Protein AF-A0A6P4ZTV8-F1 (afdb_monomer)

Nearest PDB structures (foldseek):
  4q56-assembly1_A  TM=8.782E-01  e=2.885E-07  Cornu aspersum
  2ccv-assembly1_A  TM=8.785E-01  e=3.636E-07  Helix pomatia
  2cgy-assembly1_A  TM=8.712E-01  e=5.144E-07  Helix pomatia
  5x4a-assembly1_D  TM=8.349E-01  e=7.712E-07  Sclerophytum lochmodes
  2ce6-assembly1_A  TM=8.079E-01  e=3.636E-07  Helix pomatia

Radius of gyration: 123.8 Å; Cα contacts (8 Å, |Δi|>4): 230; chains: 1; bounding box: 219×80×330 Å

Secondary structure (DSSP, 8-state):
-----PPPP------------------------------------------------------------------------------------SS-----HHHHHHHHHHHHHHHHHHHHHHHHHHHHHHHHHHHHHHHHHHHHHHHHHHHHHHHHHHHHHHHHHHHHHHHHHHHHHHHHHHHHHHHHHHHHHHHHHHHHHHHHHHHHHHHHHHHHHHHHHHHHHHHHHHHHHHHHHHHHHHHHHHHHHHHHHHHHHHHHHHHHHHHHHHHHHHHHHHHHHHHHHHHHHHHHHHHHHHHHHHHHHHHHHHHHHHHHHHHHHHHHHHHHTSPP---EEEEEEEPPTTTBTSSSS-EEEEEEEEPSS--SSPPEEEEEEEEEEE-TTS---EEEEEEEE-SSEEEEEEEE-TT--EEEEEEEEEEE-

Structure (mmCIF, N/CA/C/O backbone):
data_AF-A0A6P4ZTV8-F1
#
_entry.id   AF-A0A6P4ZTV8-F1
#
loop_
_atom_site.group_PDB
_atom_site.id
_atom_site.type_symbol
_atom_site.label_atom_id
_atom_site.label_alt_id
_atom_site.label_comp_id
_atom_site.label_asym_id
_atom_site.label_entity_id
_atom_site.label_seq_id
_atom_site.pdbx_PDB_ins_code
_atom_site.Cartn_x
_atom_site.Cartn_y
_atom_site.Cartn_z
_atom_site.occupancy
_atom_site.B_iso_or_equiv
_atom_site.auth_seq_id
_atom_site.auth_comp_id
_atom_site.auth_asym_id
_atom_site.auth_atom_id
_atom_site.pdbx_PDB_model_num
ATOM 1 N N . MET A 1 1 ? 16.627 32.501 -29.658 1.00 46.34 1 MET A N 1
ATOM 2 C CA . MET A 1 1 ? 15.791 33.718 -29.694 1.00 46.34 1 MET A CA 1
ATOM 3 C C . MET A 1 1 ? 14.976 33.728 -28.418 1.00 46.34 1 MET A C 1
ATOM 5 O O . MET A 1 1 ? 14.478 32.678 -28.041 1.00 46.34 1 MET A O 1
ATOM 9 N N . TYR A 1 2 ? 14.998 34.851 -27.707 1.00 44.09 2 TYR A N 1
ATOM 10 C CA . TYR A 1 2 ? 14.435 35.019 -26.369 1.00 44.09 2 TYR A CA 1
ATOM 11 C C . TYR A 1 2 ? 12.909 35.094 -26.410 1.00 44.09 2 TYR A C 1
ATOM 13 O O . TYR A 1 2 ? 12.376 35.806 -27.254 1.00 44.09 2 TYR A O 1
ATOM 21 N N . GLU A 1 3 ? 12.240 34.471 -25.442 1.00 57.25 3 GLU A N 1
ATOM 22 C CA . GLU A 1 3 ? 10.891 34.874 -25.047 1.00 57.25 3 GLU A CA 1
ATOM 23 C C . GLU A 1 3 ? 10.767 34.750 -23.521 1.00 57.25 3 GLU A C 1
ATOM 25 O O . GLU A 1 3 ? 10.870 33.669 -22.941 1.00 57.25 3 GLU A O 1
ATOM 30 N N . GLN A 1 4 ? 10.685 35.913 -22.874 1.00 60.56 4 GLN A N 1
ATOM 31 C CA . GLN A 1 4 ? 10.382 36.099 -21.458 1.00 60.56 4 GLN A CA 1
ATOM 32 C C . GLN A 1 4 ? 8.861 36.177 -21.297 1.00 60.56 4 GLN A C 1
ATOM 34 O O . GLN A 1 4 ? 8.207 36.858 -22.083 1.00 60.56 4 GLN A O 1
ATOM 39 N N . ALA A 1 5 ? 8.317 35.566 -20.244 1.00 54.56 5 ALA A N 1
ATOM 40 C CA . ALA A 1 5 ? 6.964 35.842 -19.768 1.00 54.56 5 ALA A CA 1
ATOM 41 C C . ALA A 1 5 ? 6.961 36.011 -18.237 1.00 54.56 5 ALA A C 1
ATOM 43 O O . ALA A 1 5 ? 7.594 35.248 -17.507 1.00 54.56 5 ALA A O 1
ATOM 44 N N . GLU A 1 6 ? 6.282 37.072 -17.803 1.00 59.31 6 GLU A N 1
ATOM 45 C CA . GLU A 1 6 ? 6.171 37.642 -16.454 1.00 59.31 6 GLU A CA 1
ATOM 46 C C . GLU A 1 6 ? 5.315 36.817 -15.461 1.00 59.31 6 GLU A C 1
ATOM 48 O O . GLU A 1 6 ? 4.547 35.947 -15.877 1.00 59.31 6 GLU A O 1
ATOM 53 N N . PRO A 1 7 ? 5.381 37.110 -14.140 1.00 58.50 7 PRO A N 1
ATOM 54 C CA . PRO A 1 7 ? 4.588 36.431 -13.117 1.00 58.50 7 PRO A CA 1
ATOM 55 C C . PRO A 1 7 ? 3.235 37.118 -12.856 1.00 58.50 7 PRO A C 1
ATOM 57 O O . PRO A 1 7 ? 3.159 38.313 -12.564 1.00 58.50 7 PRO A O 1
ATOM 60 N N . VAL A 1 8 ? 2.156 36.333 -12.861 1.00 57.31 8 VAL A N 1
ATOM 61 C CA . VAL A 1 8 ? 0.804 36.787 -12.503 1.00 57.31 8 VAL A CA 1
ATOM 62 C C . VAL A 1 8 ? 0.614 36.746 -10.984 1.00 57.31 8 VAL A C 1
ATOM 64 O O . VAL A 1 8 ? 0.701 35.694 -10.353 1.00 57.31 8 VAL A O 1
ATOM 67 N N . ARG A 1 9 ? 0.317 37.912 -10.396 1.00 58.03 9 ARG A N 1
ATOM 68 C CA . ARG A 1 9 ? -0.285 38.053 -9.062 1.00 58.03 9 ARG A CA 1
ATOM 69 C C . ARG A 1 9 ? -1.786 37.778 -9.142 1.00 58.03 9 ARG A C 1
ATOM 71 O O . ARG A 1 9 ? -2.452 38.293 -10.034 1.00 58.03 9 ARG A O 1
ATOM 78 N N . SER A 1 10 ? -2.332 37.117 -8.127 1.00 47.44 10 SER A N 1
ATOM 79 C CA . SER A 1 10 ? -3.772 37.119 -7.856 1.00 47.44 10 SER A CA 1
ATOM 80 C C . SER A 1 10 ? -4.046 37.328 -6.369 1.00 47.44 10 SER A C 1
ATOM 82 O O . SER A 1 10 ? -3.698 36.515 -5.517 1.00 47.44 10 SER A O 1
ATOM 84 N N . SER A 1 11 ? -4.672 38.467 -6.099 1.00 47.25 11 SER A N 1
ATOM 85 C CA . SER A 1 11 ? -5.375 38.872 -4.887 1.00 47.25 11 SER A CA 1
ATOM 86 C C . SER A 1 11 ? -6.780 38.267 -4.849 1.00 47.25 11 SER A C 1
ATOM 88 O O . SER A 1 11 ? -7.480 38.330 -5.859 1.00 47.25 11 SER A O 1
ATOM 90 N N . LEU A 1 12 ? -7.230 37.784 -3.688 1.00 46.88 12 LEU A N 1
ATOM 91 C CA . LEU A 1 12 ? -8.641 37.480 -3.435 1.00 46.88 12 LEU A CA 1
ATOM 92 C C . LEU A 1 12 ? -9.076 38.034 -2.072 1.00 46.88 12 LEU A C 1
ATOM 94 O O . LEU A 1 12 ? -8.529 37.691 -1.026 1.00 46.88 12 LEU A O 1
ATOM 98 N N . SER A 1 13 ? -10.054 38.936 -2.150 1.00 49.12 13 SER A N 1
ATOM 99 C CA . SER A 1 13 ? -10.835 39.536 -1.068 1.00 49.12 13 SER A CA 1
ATOM 100 C C . SER A 1 13 ? -11.814 38.531 -0.432 1.00 49.12 13 SER A C 1
ATOM 102 O O . SER A 1 13 ? -12.246 37.596 -1.100 1.00 49.12 13 SER A O 1
ATOM 104 N N . GLY A 1 14 ? -12.172 38.769 0.845 1.00 37.84 14 GLY A N 1
ATOM 105 C CA . GLY A 1 14 ? -13.147 38.018 1.676 1.00 37.84 14 GLY A CA 1
ATOM 106 C C . GLY A 1 14 ? -14.615 38.093 1.202 1.00 37.84 14 GLY A C 1
ATOM 107 O O . GLY A 1 14 ? -14.822 38.472 0.050 1.00 37.84 14 GLY A O 1
ATOM 108 N N . PRO A 1 15 ? -15.657 37.772 2.020 1.00 53.97 15 PRO A N 1
ATOM 109 C CA . PRO A 1 15 ? -15.890 38.162 3.438 1.00 53.97 15 PRO A CA 1
ATOM 110 C C . PRO A 1 15 ? -16.456 36.987 4.304 1.00 53.97 15 PRO A C 1
ATOM 112 O O . PRO A 1 15 ? -16.616 35.891 3.798 1.00 53.97 15 PRO A O 1
ATOM 115 N N . GLY A 1 16 ? -16.824 37.032 5.592 1.00 35.56 16 GLY A N 1
ATOM 116 C CA . GLY A 1 16 ? -16.934 38.027 6.657 1.00 35.56 16 GLY A CA 1
ATOM 117 C C . GLY A 1 16 ? -17.814 37.462 7.805 1.00 35.56 16 GLY A C 1
ATOM 118 O O . GLY A 1 16 ? -18.636 36.584 7.573 1.00 35.56 16 GLY A O 1
ATOM 119 N N . ARG A 1 17 ? -17.683 38.076 8.995 1.00 39.53 17 ARG A N 1
ATOM 120 C CA . ARG A 1 17 ? -18.564 38.078 10.198 1.00 39.53 17 ARG A CA 1
ATOM 121 C C . ARG A 1 17 ? -18.486 36.935 11.229 1.00 39.53 17 ARG A C 1
ATOM 123 O O . ARG A 1 17 ? -18.749 35.780 10.937 1.00 39.53 17 ARG A O 1
ATOM 130 N N . GLY A 1 18 ? -18.306 37.357 12.489 1.00 36.44 18 GLY A N 1
ATOM 131 C CA . GLY A 1 18 ? -18.658 36.611 13.703 1.00 36.44 18 GLY A CA 1
ATOM 132 C C . GLY A 1 18 ? -17.971 37.146 14.967 1.00 36.44 18 GLY A C 1
ATOM 133 O O . GLY A 1 18 ? -16.914 36.660 15.335 1.00 36.44 18 GLY A O 1
ATOM 134 N N . GLN A 1 19 ? -18.546 38.172 15.604 1.00 40.72 19 GLN A N 1
ATOM 135 C CA . GLN A 1 19 ? -18.142 38.722 16.911 1.00 40.72 19 GLN A CA 1
ATOM 136 C C . GLN A 1 19 ? -18.515 37.790 18.078 1.00 40.72 19 GLN A C 1
ATOM 138 O O . GLN A 1 19 ? -19.648 37.332 18.098 1.00 40.72 19 GLN A O 1
ATOM 143 N N . THR A 1 20 ? -17.645 37.692 19.094 1.00 37.16 20 THR A N 1
ATOM 144 C CA . THR A 1 20 ? -17.926 37.772 20.557 1.00 37.16 20 THR A CA 1
ATOM 145 C C . THR A 1 20 ? -16.564 37.824 21.270 1.00 37.16 20 THR A C 1
ATOM 147 O O . THR A 1 20 ? -15.771 36.905 21.136 1.00 37.16 20 THR A O 1
ATOM 150 N N . SER A 1 21 ? -16.088 38.974 21.752 1.00 38.97 21 SER A N 1
ATOM 151 C CA . SER A 1 21 ? -16.310 39.571 23.081 1.00 38.97 21 SER A CA 1
ATOM 152 C C . SER A 1 21 ? -15.918 38.698 24.288 1.00 38.97 21 SER A C 1
ATOM 154 O O . SER A 1 21 ? -16.646 37.788 24.663 1.00 38.97 21 SER A O 1
ATOM 156 N N . ARG A 1 22 ? -14.849 39.173 24.950 1.00 33.00 22 ARG A N 1
ATOM 157 C CA . ARG A 1 22 ? -14.622 39.296 26.405 1.00 33.00 22 ARG A CA 1
ATOM 158 C C . ARG A 1 22 ? -13.816 38.235 27.182 1.00 33.00 22 ARG A C 1
ATOM 160 O O . ARG A 1 22 ? -14.253 37.116 27.395 1.00 33.00 22 ARG A O 1
ATOM 167 N N . GLN A 1 23 ? -12.761 38.792 27.794 1.00 37.75 23 GLN A N 1
ATOM 168 C CA . GLN A 1 23 ? -12.274 38.610 29.172 1.00 37.75 23 GLN A CA 1
ATOM 169 C C . GLN A 1 23 ? -11.316 37.451 29.485 1.00 37.75 23 GLN A C 1
ATOM 171 O O . GLN A 1 23 ? -11.712 36.381 29.929 1.00 37.75 23 GLN A O 1
ATOM 176 N N . GLU A 1 24 ? -10.021 37.770 29.405 1.00 45.00 24 GLU A N 1
ATOM 177 C CA . GLU A 1 24 ? -8.987 37.220 30.288 1.00 45.00 24 GLU A CA 1
ATOM 178 C C . GLU A 1 24 ? -9.086 37.846 31.689 1.00 45.00 24 GLU A C 1
ATOM 180 O O . GLU A 1 24 ? -9.455 39.020 31.831 1.00 45.00 24 GLU A O 1
ATOM 185 N N . PRO A 1 25 ? -8.676 37.093 32.718 1.00 52.06 25 PRO A N 1
ATOM 186 C CA . PRO A 1 25 ? -7.683 37.663 33.613 1.00 52.06 25 PRO A CA 1
ATOM 187 C C . PRO A 1 25 ? -6.526 36.708 33.933 1.00 52.06 25 PRO A C 1
ATOM 189 O O . PRO A 1 25 ? -6.683 35.526 34.232 1.00 52.06 25 PRO A O 1
ATOM 192 N N . THR A 1 26 ? -5.351 37.321 33.927 1.00 39.84 26 THR A N 1
ATOM 193 C CA . THR A 1 26 ? -4.105 36.966 34.600 1.00 39.84 26 THR A CA 1
ATOM 194 C C . THR A 1 26 ? -4.321 36.560 36.071 1.00 39.84 26 THR A C 1
ATOM 196 O O . T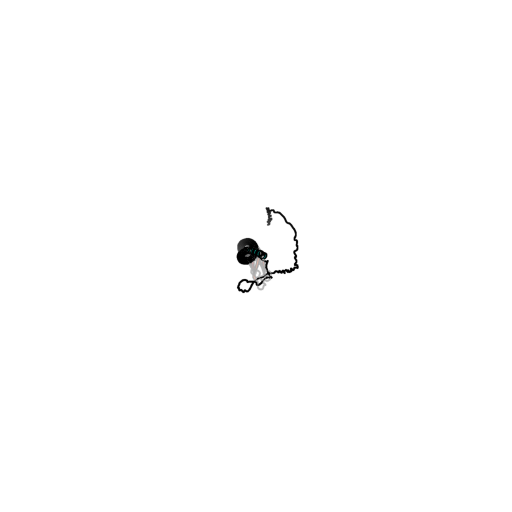HR A 1 26 ? -5.164 37.153 36.741 1.00 39.84 26 THR A O 1
ATOM 199 N N . VAL A 1 27 ? -3.461 35.663 36.587 1.00 35.53 27 VAL A N 1
ATOM 200 C CA . VAL A 1 27 ? -2.708 35.774 37.867 1.00 35.53 27 VAL A CA 1
ATOM 201 C C . VAL A 1 27 ? -2.621 34.466 38.705 1.00 35.53 27 VAL A C 1
ATOM 203 O O . VAL A 1 27 ? -3.615 33.837 39.040 1.00 35.53 27 VAL A O 1
ATOM 206 N N . HIS A 1 28 ? -1.373 34.179 39.118 1.00 36.22 28 HIS A N 1
ATOM 207 C CA . HIS A 1 28 ? -0.851 33.382 40.249 1.00 36.22 28 HIS A CA 1
ATOM 208 C C . HIS A 1 28 ? -0.980 31.844 40.284 1.00 36.22 28 HIS A C 1
ATOM 210 O O . HIS A 1 28 ? -1.932 31.274 40.809 1.00 36.22 28 HIS A O 1
ATOM 216 N N . LEU A 1 29 ? 0.135 31.179 39.938 1.00 41.47 29 LEU A N 1
ATOM 217 C CA . LEU A 1 29 ? 0.573 29.961 40.626 1.00 41.47 29 LEU A CA 1
ATOM 218 C C . LEU A 1 29 ? 1.030 30.332 42.047 1.00 41.47 29 LEU A C 1
ATOM 220 O O . LEU A 1 29 ? 2.058 30.989 42.220 1.00 41.47 29 LEU A O 1
ATOM 224 N N . SER A 1 30 ? 0.279 29.873 43.045 1.00 36.28 30 SER A N 1
ATOM 225 C CA . SER A 1 30 ? 0.678 29.861 44.452 1.00 36.28 30 SER A CA 1
ATOM 226 C C . SER A 1 30 ? 0.884 28.416 44.893 1.00 36.28 30 SER A C 1
ATOM 228 O O . SER A 1 30 ? -0.061 27.645 45.034 1.00 36.28 30 SER A O 1
ATOM 230 N N . THR A 1 31 ? 2.141 28.050 45.120 1.00 45.19 31 THR A N 1
ATOM 231 C CA . THR A 1 31 ? 2.541 26.872 45.891 1.00 45.19 31 THR A CA 1
ATOM 232 C C . THR A 1 31 ? 2.206 27.108 47.361 1.00 45.19 31 THR A C 1
ATOM 234 O O . THR A 1 31 ? 2.743 28.043 47.954 1.00 45.19 31 THR A O 1
ATOM 237 N N . SER A 1 32 ? 1.351 26.283 47.969 1.00 39.53 32 SER A N 1
ATOM 238 C CA . SER A 1 32 ? 1.089 26.374 49.409 1.00 39.53 32 SER A CA 1
ATOM 239 C C . SER A 1 32 ? 0.624 25.044 50.013 1.00 39.53 32 SER A C 1
ATOM 241 O O . SER A 1 32 ? -0.481 24.583 49.763 1.00 39.53 32 SER A O 1
ATOM 243 N N . THR A 1 33 ? 1.529 24.465 50.809 1.00 37.25 33 THR A N 1
ATOM 244 C CA . THR A 1 33 ? 1.344 23.693 52.059 1.00 37.25 33 THR A CA 1
ATOM 245 C C . THR A 1 33 ? 0.268 22.609 52.203 1.00 37.25 33 THR A C 1
ATOM 247 O O . THR A 1 33 ? -0.925 22.859 52.116 1.00 37.25 33 THR A O 1
ATOM 250 N N . GLY A 1 34 ? 0.712 21.447 52.704 1.00 35.97 34 GLY A N 1
ATOM 251 C CA . GLY A 1 34 ? -0.149 20.467 53.372 1.00 35.97 34 GLY A CA 1
ATOM 252 C C . GLY A 1 34 ? 0.622 19.348 54.079 1.00 35.97 34 GLY A C 1
ATOM 253 O O . GLY A 1 34 ? 0.609 18.209 53.636 1.00 35.97 34 GLY A O 1
ATOM 254 N N . ARG A 1 35 ? 1.328 19.677 55.169 1.00 45.56 35 ARG A N 1
ATOM 255 C CA . ARG A 1 35 ? 1.989 18.739 56.098 1.00 45.56 35 ARG A CA 1
ATOM 256 C C . ARG A 1 35 ? 1.039 18.456 57.274 1.00 45.56 35 ARG A C 1
ATOM 258 O O . ARG A 1 35 ? 0.713 19.395 57.990 1.00 45.56 35 ARG A O 1
ATOM 265 N N . VAL A 1 36 ? 0.696 17.193 57.547 1.00 42.41 36 VAL A N 1
ATOM 266 C CA . VAL A 1 36 ? 0.058 16.728 58.806 1.00 42.41 36 VAL A CA 1
ATOM 267 C C . VAL A 1 36 ? 0.684 15.364 59.143 1.00 42.41 36 VAL A C 1
ATOM 269 O O . VAL A 1 36 ? 0.534 14.423 58.378 1.00 42.41 36 VAL A O 1
ATOM 272 N N . ARG A 1 37 ? 1.699 15.270 60.016 1.00 49.00 37 ARG A N 1
ATOM 273 C CA . ARG A 1 37 ? 1.691 15.184 61.498 1.00 49.00 37 ARG A CA 1
ATOM 274 C C . ARG A 1 37 ? 0.848 14.032 62.066 1.00 49.00 37 ARG A C 1
ATOM 276 O O . ARG A 1 37 ? -0.340 14.182 62.302 1.00 49.00 37 ARG A O 1
ATOM 283 N N . TYR A 1 38 ? 1.543 12.939 62.385 1.00 41.75 38 TYR A N 1
ATOM 284 C CA . TYR A 1 38 ? 1.160 11.963 63.404 1.00 41.75 38 TYR A CA 1
ATOM 285 C C . TYR A 1 38 ? 1.499 12.494 64.806 1.00 41.75 38 TYR A C 1
ATOM 287 O O . TYR A 1 38 ? 2.589 13.022 65.034 1.00 41.75 38 TYR A O 1
ATOM 295 N N . GLY A 1 39 ? 0.581 12.287 65.743 1.00 35.94 39 GLY A N 1
ATOM 296 C CA . GLY A 1 39 ? 0.751 12.436 67.189 1.00 35.94 39 GLY A CA 1
ATOM 297 C C . GLY A 1 39 ? -0.626 12.528 67.851 1.00 35.94 39 GLY A C 1
ATOM 298 O O . GLY A 1 39 ? -1.575 12.926 67.194 1.00 35.94 39 GLY A O 1
ATOM 299 N N . LYS A 1 40 ? -0.848 12.229 69.127 1.00 38.06 40 LYS A N 1
ATOM 300 C CA . LYS A 1 40 ? -0.143 11.490 70.182 1.00 38.06 40 LYS A CA 1
ATOM 301 C C . LYS A 1 40 ? -1.097 11.572 71.394 1.00 38.06 40 LYS A C 1
ATOM 303 O O . LYS A 1 40 ? -1.537 12.667 71.699 1.00 38.06 40 LYS A O 1
ATOM 308 N N . ALA A 1 41 ? -1.299 10.437 72.067 1.00 35.09 41 ALA A N 1
ATOM 309 C CA . ALA A 1 41 ? -1.563 10.242 73.505 1.00 35.09 41 ALA A CA 1
ATOM 310 C C . ALA A 1 41 ? -2.840 10.765 74.218 1.00 35.09 41 ALA A C 1
ATOM 312 O O . ALA A 1 41 ? -3.185 11.934 74.114 1.00 35.09 41 ALA A O 1
ATOM 313 N N . ALA A 1 42 ? -3.319 9.864 75.103 1.00 37.34 42 ALA A N 1
ATOM 314 C CA . ALA A 1 42 ? -3.795 10.042 76.495 1.00 37.34 42 ALA A CA 1
ATOM 315 C C . ALA A 1 42 ? -5.118 10.819 76.714 1.00 37.34 42 ALA A C 1
ATOM 317 O O . ALA A 1 42 ? -5.479 11.651 75.900 1.00 37.34 42 ALA A O 1
ATOM 318 N N . SER A 1 43 ? -5.915 10.628 77.771 1.00 41.25 43 SER A N 1
ATOM 319 C CA . SER A 1 43 ? -5.769 9.940 79.063 1.00 41.25 43 SER A CA 1
ATOM 320 C C . SER A 1 43 ? -7.154 9.799 79.732 1.00 41.25 43 SER A C 1
ATOM 322 O O . SER A 1 43 ? -8.092 10.473 79.318 1.00 41.25 43 SER A O 1
ATOM 324 N N . ASP A 1 44 ? -7.164 9.060 80.847 1.00 37.66 44 ASP A N 1
ATOM 325 C CA . ASP A 1 44 ? -7.985 9.233 82.067 1.00 37.66 44 ASP A CA 1
ATOM 326 C C . ASP A 1 44 ? -9.426 8.679 82.096 1.00 37.66 44 ASP A C 1
ATOM 328 O O . ASP A 1 44 ? -10.258 9.021 81.267 1.00 37.66 44 ASP A O 1
ATOM 332 N N . LYS A 1 45 ? -9.649 7.661 82.955 1.00 39.19 45 LYS A N 1
ATOM 333 C CA . LYS A 1 45 ? -10.305 7.679 84.302 1.00 39.19 45 LYS A CA 1
ATOM 334 C C . LYS A 1 45 ? -11.843 7.594 84.164 1.00 39.19 45 LYS A C 1
ATOM 336 O O . LYS A 1 45 ? -12.389 8.123 83.216 1.00 39.19 45 LYS A O 1
ATOM 341 N N . GLN A 1 46 ? -12.617 6.911 85.005 1.00 40.41 46 GLN A N 1
ATOM 342 C CA . GLN A 1 46 ? -12.559 6.829 86.460 1.00 40.41 46 GLN A CA 1
ATOM 343 C C . GLN A 1 46 ? -13.456 5.687 86.984 1.00 40.41 46 GLN A C 1
ATOM 345 O O . GLN A 1 46 ? -14.300 5.164 86.263 1.00 40.41 46 GLN A O 1
ATOM 350 N N . GLU A 1 47 ? -13.209 5.344 88.246 1.00 42.22 47 GLU A N 1
ATOM 351 C CA . GLU A 1 47 ? -13.958 4.490 89.171 1.00 42.22 47 GLU A CA 1
ATOM 352 C C . GLU A 1 47 ? -15.438 4.861 89.316 1.00 42.22 47 GLU A C 1
ATOM 354 O O . GLU A 1 47 ? -15.774 6.038 89.253 1.00 42.22 47 GLU A O 1
ATOM 359 N N . ASP A 1 48 ? -16.259 3.867 89.666 1.00 38.44 48 ASP A N 1
ATOM 360 C CA . ASP A 1 48 ? -17.353 4.035 90.623 1.00 38.44 48 ASP A CA 1
ATOM 361 C C . ASP A 1 48 ? -17.450 2.780 91.501 1.00 38.44 48 ASP A C 1
ATOM 363 O O . ASP A 1 48 ? -17.450 1.643 91.021 1.00 38.44 48 ASP A O 1
ATOM 367 N N . GLY A 1 49 ? -17.476 3.017 92.809 1.00 35.66 49 GLY A N 1
ATOM 368 C CA . GLY A 1 49 ? -17.840 2.048 93.832 1.00 35.66 49 GLY A CA 1
ATOM 369 C C . GLY A 1 49 ? -19.186 2.401 94.463 1.00 35.66 49 GLY A C 1
ATOM 370 O O . GLY A 1 49 ? -19.946 3.201 93.929 1.00 35.66 49 GLY A O 1
ATOM 371 N N . ILE A 1 50 ? -19.361 1.876 95.676 1.00 41.75 50 ILE A N 1
ATOM 372 C CA . ILE A 1 50 ? -20.284 2.280 96.750 1.00 41.75 50 ILE A CA 1
ATOM 373 C C . ILE A 1 50 ? -21.397 1.271 97.082 1.00 41.75 50 ILE A C 1
ATOM 375 O O . ILE A 1 50 ? -22.161 0.785 96.254 1.00 41.75 50 ILE A O 1
ATOM 379 N N . GLU A 1 51 ? -21.374 0.984 98.382 1.00 39.84 51 GLU A N 1
ATOM 380 C CA . GLU A 1 51 ? -22.163 0.130 99.259 1.00 39.84 51 GLU A CA 1
ATOM 381 C C . GLU A 1 51 ? -23.614 0.598 99.456 1.00 39.84 51 GLU A C 1
ATOM 383 O O . GLU A 1 51 ? -23.970 1.727 99.134 1.00 39.84 51 GLU A O 1
ATOM 388 N N . THR A 1 52 ? -24.426 -0.260 100.086 1.00 35.09 52 THR A N 1
ATOM 389 C CA . THR A 1 52 ? -25.528 0.051 101.038 1.00 35.09 52 THR A CA 1
ATOM 390 C C . THR A 1 52 ? -26.069 -1.316 101.524 1.00 35.09 52 THR A C 1
ATOM 392 O O . THR A 1 52 ? -26.410 -2.144 100.687 1.00 35.09 52 THR A O 1
ATOM 395 N N . SER A 1 53 ? -26.004 -1.780 102.790 1.00 34.91 53 SER A N 1
ATOM 396 C CA . SER A 1 53 ? -26.393 -1.214 104.109 1.00 34.91 53 SER A CA 1
ATOM 397 C C . SER A 1 53 ? -27.826 -0.682 104.085 1.00 34.91 53 SER A C 1
ATOM 399 O O . SER A 1 53 ? -28.143 0.058 103.168 1.00 34.91 53 SER A O 1
ATOM 401 N N . SER A 1 54 ? -28.749 -0.918 105.014 1.00 36.44 54 SER A N 1
ATOM 402 C CA . SER A 1 54 ? -28.919 -1.719 106.238 1.00 36.44 54 SER A CA 1
ATOM 403 C C . SER A 1 54 ? -30.424 -1.609 106.590 1.00 36.44 54 SER A C 1
ATOM 405 O O . SER A 1 54 ? -31.175 -1.005 105.829 1.00 36.44 54 SER A O 1
ATOM 407 N N . ASP A 1 55 ? -30.814 -2.130 107.759 1.00 38.31 55 ASP A N 1
ATOM 408 C CA . ASP A 1 55 ? -32.059 -1.863 108.511 1.00 38.31 55 ASP A CA 1
ATOM 409 C C . ASP A 1 55 ? -33.157 -2.921 108.321 1.00 38.31 55 ASP A C 1
ATOM 411 O O . ASP A 1 55 ? -33.403 -3.394 107.219 1.00 38.31 55 ASP A O 1
ATOM 415 N N . ALA A 1 56 ? -33.943 -3.344 109.306 1.00 37.00 56 ALA A N 1
ATOM 416 C CA . ALA A 1 56 ? -33.965 -3.323 110.773 1.00 37.00 56 ALA A CA 1
ATOM 417 C C . ALA A 1 56 ? -35.403 -3.770 111.094 1.00 37.00 56 ALA A C 1
ATOM 419 O O . ALA A 1 56 ? -36.329 -3.201 110.525 1.00 37.00 56 ALA A O 1
ATOM 420 N N . TYR A 1 57 ? -35.627 -4.746 111.976 1.00 34.06 57 TYR A N 1
ATOM 421 C CA . TYR A 1 57 ? -36.859 -4.759 112.774 1.00 34.06 57 TYR A CA 1
ATOM 422 C C . TYR A 1 57 ? -36.637 -5.555 114.060 1.00 34.06 57 TYR A C 1
ATOM 424 O O . TYR A 1 57 ? -36.325 -6.745 114.040 1.00 34.06 57 TYR A O 1
ATOM 432 N N . GLU A 1 58 ? -36.767 -4.833 115.166 1.00 37.66 58 GLU A N 1
ATOM 433 C CA . GLU A 1 58 ? -36.689 -5.274 116.553 1.00 37.66 58 GLU A CA 1
ATOM 434 C C . GLU A 1 58 ? -38.088 -5.129 117.195 1.00 37.66 58 GLU A C 1
ATOM 436 O O . GLU A 1 58 ? -38.900 -4.342 116.714 1.00 37.66 58 GLU A O 1
ATOM 441 N N . GLU A 1 59 ? -38.314 -5.872 118.286 1.00 36.69 59 GLU A N 1
ATOM 442 C CA . GLU A 1 59 ? -39.309 -5.664 119.364 1.00 36.69 59 GLU A CA 1
ATOM 443 C C . GLU A 1 59 ? -40.832 -5.671 119.078 1.00 36.69 59 GLU A C 1
ATOM 445 O O . GLU A 1 59 ? -41.370 -4.880 118.313 1.00 36.69 59 GLU A O 1
ATOM 450 N N . ALA A 1 60 ? -41.585 -6.478 119.848 1.00 37.00 60 ALA A N 1
ATOM 451 C CA . ALA A 1 60 ? -42.216 -6.001 121.095 1.00 37.00 60 ALA A CA 1
ATOM 452 C C . ALA A 1 60 ? -43.152 -7.047 121.751 1.00 37.00 60 ALA A C 1
ATOM 454 O O . ALA A 1 60 ? -43.893 -7.778 121.093 1.00 37.00 60 ALA A O 1
ATOM 455 N N . GLU A 1 61 ? -43.119 -7.066 123.085 1.00 38.66 61 GLU A N 1
ATOM 456 C CA . GLU A 1 61 ? -43.977 -7.809 124.015 1.00 38.66 61 GLU A CA 1
ATOM 457 C C . GLU A 1 61 ? -45.435 -7.297 124.115 1.00 38.66 61 GLU A C 1
ATOM 459 O O . GLU A 1 61 ? -45.690 -6.114 123.911 1.00 38.66 61 GLU A O 1
ATOM 464 N N . ALA A 1 62 ? -46.359 -8.159 124.583 1.00 39.28 62 ALA A N 1
ATOM 465 C CA . ALA A 1 62 ? -47.443 -7.872 125.560 1.00 39.28 62 ALA A CA 1
ATOM 466 C C . ALA A 1 62 ? -48.272 -9.166 125.792 1.00 39.28 62 ALA A C 1
ATOM 468 O O . ALA A 1 62 ? -48.801 -9.731 124.846 1.00 39.28 62 ALA A O 1
ATOM 469 N N . VAL A 1 63 ? -48.319 -9.831 126.958 1.00 34.91 63 VAL A N 1
ATOM 470 C CA . VAL A 1 63 ? -48.916 -9.491 128.274 1.00 34.91 63 VAL A CA 1
ATOM 471 C C . VAL A 1 63 ? -50.454 -9.333 128.284 1.00 34.91 63 VAL A C 1
ATOM 473 O O . VAL A 1 63 ? -50.953 -8.250 127.998 1.00 34.91 63 VAL A O 1
ATOM 476 N N . LYS A 1 64 ? -51.179 -10.383 128.743 1.00 41.16 64 LYS A N 1
ATOM 477 C CA . LYS A 1 64 ? -52.370 -10.424 129.662 1.00 41.16 64 LYS A CA 1
ATOM 478 C C . LYS A 1 64 ? -53.221 -11.685 129.388 1.00 41.16 64 LYS A C 1
ATOM 480 O O . LYS A 1 64 ? -53.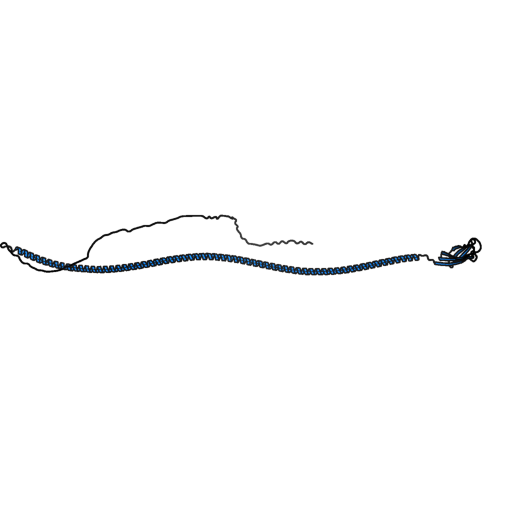682 -11.879 128.280 1.00 41.16 64 LYS A O 1
ATOM 485 N N . ARG A 1 65 ? -53.281 -12.668 130.298 1.00 31.55 65 ARG A N 1
ATOM 486 C CA . ARG A 1 65 ? -54.079 -12.783 131.548 1.00 31.55 65 ARG A CA 1
ATOM 487 C C . ARG A 1 65 ? -55.526 -13.271 131.343 1.00 31.55 65 ARG A C 1
ATOM 489 O O . ARG A 1 65 ? -56.319 -12.565 130.742 1.00 31.55 65 ARG A O 1
ATOM 496 N N . HIS A 1 66 ? -55.824 -14.355 132.078 1.00 32.44 66 HIS A N 1
ATOM 497 C CA . HIS A 1 66 ? -57.131 -14.808 132.598 1.00 32.44 66 HIS A CA 1
ATOM 498 C C . HIS A 1 66 ? -58.112 -15.405 131.568 1.00 32.44 66 HIS A C 1
ATOM 500 O O . HIS A 1 66 ? -58.206 -14.922 130.458 1.00 32.44 66 HIS A O 1
ATOM 506 N N . ALA A 1 67 ? -58.914 -16.433 131.853 1.00 32.94 67 ALA A N 1
ATOM 507 C CA . ALA A 1 67 ? -59.099 -17.280 133.028 1.00 32.94 67 ALA A CA 1
ATOM 508 C C . ALA A 1 67 ? -60.099 -18.402 132.650 1.00 32.94 67 ALA A C 1
ATOM 510 O O . ALA A 1 67 ? -61.105 -18.117 132.017 1.00 32.94 67 ALA A O 1
ATOM 511 N N . THR A 1 68 ? -59.792 -19.631 133.085 1.00 30.81 68 THR A N 1
ATOM 512 C CA . THR A 1 6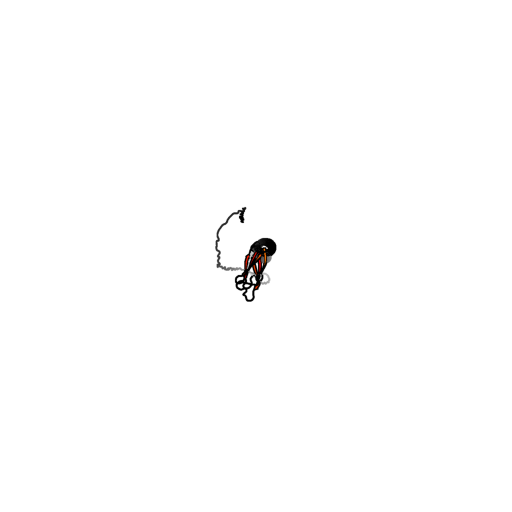8 ? -60.703 -20.715 133.528 1.00 30.81 68 THR A CA 1
ATOM 513 C C . THR A 1 68 ? -61.831 -21.215 132.606 1.00 30.81 68 THR A C 1
ATOM 515 O O . THR A 1 68 ? -62.778 -20.495 132.330 1.00 30.81 68 THR A O 1
ATOM 518 N N . TYR A 1 69 ? -61.877 -22.527 132.328 1.00 28.47 69 TYR A N 1
ATOM 519 C CA . TYR A 1 69 ? -62.578 -23.540 133.155 1.00 28.47 69 TYR A CA 1
ATOM 520 C C . TYR A 1 69 ? -62.882 -24.820 132.343 1.00 28.47 69 TYR A C 1
ATOM 522 O O . TYR A 1 69 ? -63.515 -24.735 131.302 1.00 28.47 69 TYR A O 1
ATOM 530 N N . THR A 1 70 ? -62.520 -25.998 132.861 1.00 34.19 70 THR A N 1
ATOM 531 C CA . THR A 1 70 ? -63.195 -27.297 132.605 1.00 34.19 70 THR A CA 1
ATOM 532 C C . THR A 1 70 ? -62.773 -28.246 133.733 1.00 34.19 70 THR A C 1
ATOM 534 O O . THR A 1 70 ? -61.578 -28.419 133.953 1.00 34.19 70 THR A O 1
ATOM 537 N N . SER A 1 71 ? -63.696 -28.605 134.640 1.00 34.81 71 SER A N 1
ATOM 538 C CA . SER A 1 71 ? -64.464 -29.878 134.680 1.00 34.81 71 SER A CA 1
ATOM 539 C C . SER A 1 71 ? -63.568 -31.103 134.919 1.00 34.81 71 SER A C 1
ATOM 541 O O . SER A 1 71 ? -62.570 -31.246 134.231 1.00 34.81 71 SER A O 1
ATOM 543 N N . ALA A 1 72 ? -63.822 -32.075 135.787 1.00 33.69 72 ALA A N 1
ATOM 544 C CA . ALA A 1 72 ? -64.983 -32.569 136.527 1.00 33.69 72 ALA A CA 1
ATOM 545 C C . ALA A 1 72 ? -64.406 -33.290 137.789 1.00 33.69 72 ALA A C 1
ATOM 547 O O . ALA A 1 72 ? -63.190 -33.351 137.941 1.00 33.69 72 ALA A O 1
ATOM 548 N N . ASP A 1 73 ? -65.137 -33.846 138.756 1.00 33.44 73 ASP A N 1
ATOM 549 C CA . ASP A 1 73 ? -65.954 -35.055 138.607 1.00 33.44 73 ASP A CA 1
ATOM 550 C C . ASP A 1 73 ? -66.451 -35.526 140.004 1.00 33.44 73 ASP A C 1
ATOM 552 O O . ASP A 1 73 ? -65.753 -35.336 141.001 1.00 33.44 73 ASP A O 1
ATOM 556 N N . ARG A 1 74 ? -67.600 -36.226 140.008 1.00 38.94 74 ARG A N 1
ATOM 557 C CA . ARG A 1 74 ? -68.238 -37.088 141.048 1.00 38.94 74 ARG A CA 1
ATOM 558 C C . ARG A 1 74 ? -68.881 -36.436 142.285 1.00 38.94 74 ARG A C 1
ATOM 560 O O . ARG A 1 74 ? -68.213 -35.772 143.060 1.00 38.94 74 ARG A O 1
ATOM 567 N N . ALA A 1 75 ? -70.197 -36.523 142.531 1.00 32.88 75 ALA A N 1
ATOM 568 C CA . ALA A 1 75 ? -71.181 -37.634 142.557 1.00 32.88 75 ALA A CA 1
ATOM 569 C C . ALA A 1 75 ? -71.179 -38.474 143.855 1.00 32.88 75 ALA A C 1
ATOM 571 O O . ALA A 1 75 ? -70.201 -39.165 144.114 1.00 32.88 75 ALA A O 1
ATOM 572 N N . TYR A 1 76 ? -72.298 -38.414 144.602 1.00 29.98 76 TYR A N 1
ATOM 573 C CA . TYR A 1 76 ? -73.047 -39.464 145.350 1.00 29.98 76 TYR A CA 1
ATOM 574 C C . TYR A 1 76 ? -73.891 -38.761 146.448 1.00 29.98 76 TYR A C 1
ATOM 576 O O . TYR A 1 76 ? -73.321 -38.075 147.285 1.00 29.98 76 TYR A O 1
ATOM 584 N N . GLN A 1 77 ? -75.222 -38.623 146.384 1.00 33.88 77 GLN A N 1
ATOM 585 C CA . GLN A 1 77 ? -76.364 -39.563 146.431 1.00 33.88 77 GLN A CA 1
ATOM 586 C C . GLN A 1 77 ? -76.773 -40.029 147.850 1.00 33.88 77 GLN A C 1
ATOM 588 O O . GLN A 1 77 ? -75.936 -40.469 148.630 1.00 33.88 77 GLN A O 1
ATOM 593 N N . SER A 1 78 ? -78.099 -40.013 148.078 1.00 30.23 78 SER A N 1
ATOM 594 C CA . SER A 1 78 ? -78.901 -40.842 149.007 1.00 30.23 78 SER A CA 1
ATOM 595 C C . SER A 1 78 ? -79.478 -40.181 150.271 1.00 30.23 78 SER A C 1
ATOM 597 O O . SER A 1 78 ? -78.889 -40.197 151.345 1.00 30.23 78 SER A O 1
ATOM 599 N N . GLU A 1 79 ? -80.695 -39.657 150.098 1.00 30.70 79 GLU A N 1
ATOM 600 C CA . GLU A 1 79 ? -81.925 -39.918 150.874 1.00 30.70 79 GLU A CA 1
ATOM 601 C C . GLU A 1 79 ? -81.825 -40.598 152.260 1.00 30.70 79 GLU A C 1
ATOM 603 O O . GLU A 1 79 ? -81.241 -41.668 152.404 1.00 30.70 79 GLU A O 1
ATOM 608 N N . ALA A 1 80 ? -82.570 -40.082 153.248 1.00 31.45 80 ALA A N 1
ATOM 609 C CA . ALA A 1 80 ? -83.925 -40.572 153.571 1.00 31.45 80 ALA A CA 1
ATOM 610 C C . ALA A 1 80 ? -84.327 -40.315 155.039 1.00 31.45 80 ALA A C 1
ATOM 612 O O . ALA A 1 80 ? -83.662 -40.774 155.959 1.00 31.45 80 ALA A O 1
ATOM 613 N N . SER A 1 81 ? -85.538 -39.763 155.213 1.00 33.16 81 SER A N 1
ATOM 614 C CA . SER A 1 81 ? -86.477 -39.994 156.332 1.00 33.16 81 SER A CA 1
ATOM 615 C C . SER A 1 81 ? -86.033 -39.574 157.750 1.00 33.16 81 SER A C 1
ATOM 617 O O . SER A 1 81 ? -84.935 -39.830 158.199 1.00 33.16 81 SER A O 1
ATOM 619 N N . GLY A 1 82 ? -86.841 -38.960 158.599 1.00 31.78 82 GLY A N 1
ATOM 620 C CA . GLY A 1 82 ? -88.273 -38.767 158.613 1.00 31.78 82 GLY A CA 1
ATOM 621 C C . GLY A 1 82 ? -88.711 -38.698 160.076 1.00 31.78 82 GLY A C 1
ATOM 622 O O . GLY A 1 82 ? -88.160 -39.408 160.907 1.00 31.78 82 GLY A O 1
ATOM 623 N N . ARG A 1 83 ? -89.769 -37.916 160.331 1.00 34.94 83 ARG A N 1
ATOM 624 C CA . ARG A 1 83 ? -90.668 -37.999 161.500 1.00 34.94 83 ARG A CA 1
ATOM 625 C C . ARG A 1 83 ? -90.040 -37.698 162.875 1.00 34.94 83 ARG A C 1
ATOM 627 O O . ARG A 1 83 ? -88.900 -37.997 163.153 1.00 34.94 83 ARG A O 1
ATOM 634 N N . ARG A 1 84 ? -90.747 -37.208 163.883 1.00 31.03 84 ARG A N 1
ATOM 635 C CA . ARG A 1 84 ? -92.057 -36.575 164.092 1.00 31.03 84 ARG A CA 1
ATOM 636 C C . ARG A 1 84 ? -92.133 -36.472 165.620 1.00 31.03 84 ARG A C 1
ATOM 638 O O . ARG A 1 84 ? -91.775 -37.431 166.286 1.00 31.03 84 ARG A O 1
ATOM 645 N N . ALA A 1 85 ? -92.677 -35.363 166.114 1.00 30.31 85 ALA A N 1
ATOM 646 C CA . ALA A 1 85 ? -93.407 -35.240 167.382 1.00 30.31 85 ALA A CA 1
ATOM 647 C C . ALA A 1 85 ? -92.679 -35.666 168.678 1.00 30.31 85 ALA A C 1
ATOM 649 O O . ALA A 1 85 ? -92.421 -36.829 168.943 1.00 30.31 85 ALA A O 1
ATOM 650 N N . ARG A 1 86 ? -92.338 -34.691 169.528 1.00 34.59 86 ARG A N 1
ATOM 651 C CA . ARG A 1 86 ? -93.188 -34.234 170.654 1.00 34.59 86 ARG A CA 1
ATOM 652 C C . ARG A 1 86 ? -93.576 -35.370 171.605 1.00 34.59 86 ARG A C 1
ATOM 654 O O . ARG A 1 86 ? -94.442 -36.156 171.256 1.00 34.59 86 ARG A O 1
ATOM 661 N N . SER A 1 87 ? -93.146 -35.264 172.864 1.00 29.41 87 SER A N 1
ATOM 662 C CA . SER A 1 87 ? -94.091 -34.945 173.945 1.00 29.41 87 SER A CA 1
ATOM 663 C C . SER A 1 87 ? -93.429 -34.850 175.323 1.00 29.41 87 SER A C 1
ATOM 665 O O . SER A 1 87 ? -92.931 -35.832 175.854 1.00 29.41 87 SER A O 1
ATOM 667 N N . PHE A 1 88 ? -93.621 -33.669 175.906 1.00 30.69 88 PHE A N 1
ATOM 668 C CA . PHE A 1 88 ? -94.121 -33.432 177.259 1.00 30.69 88 PHE A CA 1
ATOM 669 C C . PHE A 1 88 ? -93.210 -33.489 178.494 1.00 30.69 88 PHE A C 1
ATOM 671 O O . PHE A 1 88 ? -92.448 -34.404 178.776 1.00 30.69 88 PHE A O 1
ATOM 678 N N . ILE A 1 89 ? -93.432 -32.419 179.251 1.00 43.31 89 ILE A N 1
ATOM 679 C CA . ILE A 1 89 ? -92.830 -31.926 180.477 1.00 43.31 89 ILE A CA 1
ATOM 680 C C . ILE A 1 89 ? -93.475 -32.610 181.697 1.00 43.31 89 ILE A C 1
ATOM 682 O O . ILE A 1 89 ? -94.695 -32.746 181.768 1.00 43.31 89 ILE A O 1
ATOM 686 N N . ARG A 1 90 ? -92.655 -32.929 182.702 1.00 33.47 90 ARG A N 1
ATOM 687 C CA . ARG A 1 90 ? -92.979 -33.053 184.142 1.00 33.47 90 ARG A CA 1
ATOM 688 C C . ARG A 1 90 ? -91.948 -32.128 184.823 1.00 33.47 90 ARG A C 1
ATOM 690 O O . ARG A 1 90 ? -90.801 -32.151 184.410 1.00 33.47 90 ARG A O 1
ATOM 697 N N . SER A 1 91 ? -92.195 -31.282 185.816 1.00 32.91 91 SER A N 1
ATOM 698 C CA . SER A 1 91 ? -93.266 -31.172 186.795 1.00 32.91 91 SER A CA 1
ATOM 699 C C . SER A 1 91 ? -93.105 -29.826 187.528 1.00 32.91 91 SER A C 1
ATOM 701 O O . SER A 1 91 ? -91.990 -29.496 187.907 1.00 32.91 91 SER A O 1
ATOM 703 N N . HIS A 1 92 ? -94.215 -29.120 187.763 1.00 36.06 92 HIS A N 1
ATOM 704 C CA . HIS A 1 92 ? -94.567 -28.399 189.003 1.00 36.06 92 HIS A CA 1
ATOM 705 C C . HIS A 1 92 ? -93.620 -27.328 189.597 1.00 36.06 92 HIS A C 1
ATOM 707 O O . HIS A 1 92 ? -92.501 -27.596 190.005 1.00 36.06 92 HIS A O 1
ATOM 713 N N . ARG A 1 93 ? -94.065 -26.064 189.685 1.00 35.19 93 ARG A N 1
ATOM 714 C CA . ARG A 1 93 ? -94.972 -25.521 190.732 1.00 35.19 93 ARG A CA 1
ATOM 715 C C . ARG A 1 93 ? -94.359 -25.531 192.140 1.00 35.19 93 ARG A C 1
ATOM 717 O O . ARG A 1 93 ? -94.435 -26.524 192.856 1.00 35.19 93 ARG A O 1
ATOM 724 N N . SER A 1 94 ? -93.907 -24.346 192.546 1.00 52.75 94 SER A N 1
ATOM 725 C CA . SER A 1 94 ? -94.159 -23.761 193.866 1.00 52.75 94 SER A CA 1
ATOM 726 C C . SER A 1 94 ? -95.679 -23.693 194.145 1.00 52.75 94 SER A C 1
ATOM 728 O O . SER A 1 94 ? -96.492 -23.635 193.220 1.00 52.75 94 SER A O 1
ATOM 730 N N . CYS A 1 95 ? -96.101 -23.780 195.406 1.00 34.31 95 CYS A N 1
ATOM 731 C CA . CYS A 1 95 ? -97.511 -23.923 195.791 1.00 34.31 95 CYS A CA 1
ATOM 732 C C . CYS A 1 95 ? -98.364 -22.659 195.490 1.00 34.31 95 CYS A C 1
ATOM 734 O O . CYS A 1 95 ? -98.091 -21.612 196.061 1.00 34.31 95 CYS A O 1
ATOM 736 N N . LEU A 1 96 ? -99.375 -22.833 194.610 1.00 42.84 96 LEU A N 1
ATOM 737 C CA . LEU A 1 96 ? -100.740 -22.237 194.513 1.00 42.84 96 LEU A CA 1
ATOM 738 C C . LEU A 1 96 ? -100.931 -20.697 194.602 1.00 42.84 96 LEU A C 1
ATOM 740 O O . LEU A 1 96 ? -100.519 -20.084 195.569 1.00 42.84 96 LEU A O 1
ATOM 744 N N . ALA A 1 97 ? -101.694 -19.977 193.764 1.00 47.53 97 ALA A N 1
ATOM 745 C CA . ALA A 1 97 ? -102.454 -20.221 192.531 1.00 47.53 97 ALA A CA 1
ATOM 746 C C . ALA A 1 97 ? -103.044 -18.858 192.054 1.00 47.53 97 ALA A C 1
ATOM 748 O O . ALA A 1 97 ? -104.092 -18.461 192.547 1.00 47.53 97 ALA A O 1
ATOM 749 N N . ALA A 1 98 ? -102.393 -18.127 191.131 1.00 50.06 98 ALA A N 1
ATOM 750 C CA . ALA A 1 98 ? -102.932 -16.890 190.514 1.00 50.06 98 ALA A CA 1
ATOM 751 C C . ALA A 1 98 ? -102.128 -16.461 189.250 1.00 50.06 98 ALA A C 1
ATOM 753 O O . ALA A 1 98 ? -101.525 -15.393 189.231 1.00 50.06 98 ALA A O 1
ATOM 754 N N . ALA A 1 99 ? -102.042 -17.318 188.214 1.00 52.06 99 ALA A N 1
ATOM 755 C CA . ALA A 1 99 ? -101.081 -17.185 187.094 1.00 52.06 99 ALA A CA 1
ATOM 756 C C . ALA A 1 99 ? -101.620 -17.470 185.660 1.00 52.06 99 ALA A C 1
ATOM 758 O O . ALA A 1 99 ? -100.846 -17.843 184.787 1.00 52.06 99 ALA A O 1
ATOM 759 N N . THR A 1 100 ? -102.917 -17.331 185.358 1.00 53.19 100 THR A N 1
ATOM 760 C CA . THR A 1 100 ? -103.498 -17.842 184.085 1.00 53.19 100 THR A CA 1
ATOM 761 C C . THR A 1 100 ? -103.999 -16.802 183.072 1.00 53.19 100 THR A C 1
ATOM 763 O O . THR A 1 100 ? -104.215 -17.166 181.921 1.00 53.19 100 THR A O 1
ATOM 766 N N . ALA A 1 101 ? -104.140 -15.517 183.415 1.00 56.12 101 ALA A N 1
ATOM 767 C CA . ALA A 1 101 ? -104.742 -14.535 182.496 1.00 56.12 101 ALA A CA 1
ATOM 768 C C . ALA A 1 101 ? -103.767 -13.928 181.460 1.00 56.12 101 ALA A C 1
ATOM 770 O O . ALA A 1 101 ? -104.170 -13.627 180.342 1.00 56.12 101 ALA A O 1
ATOM 771 N N . VAL A 1 102 ? -102.477 -13.780 181.786 1.00 58.28 102 VAL A N 1
ATOM 772 C CA . VAL A 1 102 ? -101.509 -13.064 180.921 1.00 58.28 102 VAL A CA 1
ATOM 773 C C . VAL A 1 102 ? -100.843 -13.982 179.882 1.00 58.28 102 VAL A C 1
ATOM 775 O O . VAL A 1 102 ? -100.537 -13.557 178.774 1.00 58.28 102 VAL A O 1
ATOM 778 N N . VAL A 1 103 ? -100.677 -15.274 180.185 1.00 59.84 103 VAL A N 1
ATOM 779 C CA . VAL A 1 103 ? -100.059 -16.245 179.257 1.00 59.84 103 VAL A CA 1
ATOM 780 C C . VAL A 1 103 ? -101.004 -16.617 178.105 1.00 59.84 103 VAL A C 1
ATOM 782 O O . VAL A 1 103 ? -100.551 -16.861 176.990 1.00 59.84 103 VAL A O 1
ATOM 785 N N . LEU A 1 104 ? -102.323 -16.593 178.332 1.00 58.00 104 LEU A N 1
ATOM 786 C CA . LEU A 1 104 ? -103.312 -16.827 177.275 1.00 58.00 104 LEU A CA 1
ATOM 787 C C . LEU A 1 104 ? -103.420 -15.651 176.288 1.00 58.00 104 LEU A C 1
ATOM 789 O O . LEU A 1 104 ? -103.676 -15.898 175.111 1.00 58.00 104 LEU A O 1
ATOM 793 N N . SER A 1 105 ? -103.154 -14.404 176.706 1.00 59.38 105 SER A N 1
ATOM 794 C CA . SER A 1 105 ? -103.127 -13.276 175.760 1.00 59.38 105 SER A CA 1
ATOM 795 C C . SER A 1 105 ? -101.891 -13.312 174.849 1.00 59.38 105 SER A C 1
ATOM 797 O O . SER A 1 105 ? -102.011 -13.045 173.658 1.00 59.38 105 SER A O 1
ATOM 799 N N . LEU A 1 106 ? -100.730 -13.751 175.351 1.00 57.84 106 LEU A N 1
ATOM 800 C CA . LEU A 1 106 ? -99.505 -13.899 174.548 1.00 57.84 106 LEU A CA 1
ATOM 801 C C . LEU A 1 106 ? -99.575 -15.055 173.536 1.00 57.84 106 LEU A C 1
ATOM 803 O O . LEU A 1 106 ? -99.036 -14.937 172.439 1.00 57.84 106 LEU A O 1
ATOM 807 N N . ILE A 1 107 ? -100.269 -16.152 173.859 1.00 61.91 107 ILE A N 1
ATOM 808 C CA . ILE A 1 107 ? -100.465 -17.279 172.927 1.00 61.91 107 ILE A CA 1
ATOM 809 C C . ILE A 1 107 ? -101.487 -16.924 171.835 1.00 61.91 107 ILE A C 1
ATOM 811 O O . ILE A 1 107 ? -101.283 -17.292 170.680 1.00 61.91 107 ILE A O 1
ATOM 815 N N . ALA A 1 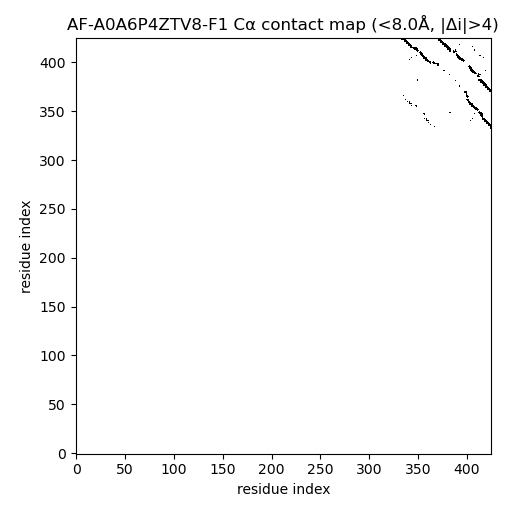108 ? -102.544 -16.171 172.164 1.00 60.81 108 ALA A N 1
ATOM 816 C CA . ALA A 1 108 ? -103.501 -15.675 171.172 1.00 60.81 108 ALA A CA 1
ATOM 817 C C . ALA A 1 108 ? -102.854 -14.667 170.202 1.00 60.81 108 ALA A C 1
ATOM 819 O O . ALA A 1 108 ? -103.051 -14.768 168.993 1.00 60.81 108 ALA A O 1
ATOM 820 N N . VAL A 1 109 ? -102.017 -13.755 170.711 1.00 60.03 109 VAL A N 1
ATOM 821 C CA . VAL A 1 109 ? -101.244 -12.815 169.879 1.00 60.03 109 VAL A CA 1
ATOM 822 C C . VAL A 1 109 ? -100.177 -13.549 169.051 1.00 60.03 109 VAL A C 1
ATOM 824 O O . VAL A 1 109 ? -100.003 -13.241 167.877 1.00 60.03 109 VAL A O 1
ATOM 827 N N . GLY A 1 110 ? -99.523 -14.577 169.602 1.00 59.72 110 GLY A N 1
ATOM 828 C CA . GLY A 1 110 ? -98.547 -15.400 168.876 1.00 59.72 110 GLY A CA 1
ATOM 829 C C . GLY A 1 110 ? -99.150 -16.262 167.758 1.00 59.72 110 GLY A C 1
ATOM 830 O O . GLY A 1 110 ? -98.533 -16.412 166.708 1.00 59.72 110 GLY A O 1
ATOM 831 N N . LEU A 1 111 ? -100.363 -16.796 167.941 1.00 61.09 111 LEU A N 1
ATOM 832 C CA . LEU A 1 111 ? -101.081 -17.543 166.896 1.00 61.09 111 LEU A CA 1
ATOM 833 C C . LEU A 1 111 ? -101.657 -16.626 165.810 1.00 61.09 111 LEU A C 1
ATOM 835 O O . LEU A 1 111 ? -101.654 -17.010 164.642 1.00 61.09 111 LEU A O 1
ATOM 839 N N . ALA A 1 112 ? -102.087 -15.412 166.172 1.00 59.53 112 ALA A N 1
ATOM 840 C CA . ALA A 1 112 ? -102.489 -14.393 165.204 1.00 59.53 112 ALA A CA 1
ATOM 841 C C . ALA A 1 112 ? -101.297 -13.918 164.348 1.00 59.53 112 ALA A C 1
ATOM 843 O O . ALA A 1 112 ? -101.427 -13.823 163.131 1.00 59.53 112 ALA A O 1
ATOM 844 N N . LEU A 1 113 ? -100.116 -13.724 164.952 1.00 59.31 113 LEU A N 1
ATOM 845 C CA . LEU A 1 113 ? -98.867 -13.433 164.232 1.00 59.31 113 LEU A CA 1
ATOM 846 C C . LEU A 1 113 ? -98.408 -14.609 163.353 1.00 59.31 113 LEU A C 1
ATOM 848 O O . LEU A 1 113 ? -97.972 -14.390 162.230 1.00 59.31 113 LEU A O 1
ATOM 852 N N . ALA A 1 114 ? -98.545 -15.857 163.808 1.00 59.38 114 ALA A N 1
ATOM 853 C CA . ALA A 1 114 ? -98.166 -17.029 163.015 1.00 59.38 114 ALA A CA 1
ATOM 854 C C . ALA A 1 114 ? -99.095 -17.284 161.812 1.00 59.38 114 ALA A C 1
ATOM 856 O O . ALA A 1 114 ? -98.618 -17.743 160.778 1.00 59.38 114 ALA A O 1
ATOM 857 N N . CYS A 1 115 ? -100.395 -16.974 161.916 1.00 58.34 115 CYS A N 1
ATOM 858 C CA . CYS A 1 115 ? -101.303 -17.047 160.764 1.00 58.34 115 CYS A CA 1
ATOM 859 C C . CYS A 1 115 ? -100.999 -15.949 159.734 1.00 58.34 115 CYS A C 1
ATOM 861 O O . CYS A 1 115 ? -100.972 -16.251 158.547 1.00 58.34 115 CYS A O 1
ATOM 863 N N . PHE A 1 116 ? -100.678 -14.726 160.177 1.00 59.62 116 PHE A N 1
ATOM 864 C CA . PHE A 1 116 ? -100.270 -13.636 159.279 1.00 59.62 116 PHE A CA 1
ATOM 865 C C . PHE A 1 116 ? -98.944 -13.933 158.554 1.00 59.62 116 PHE A C 1
ATOM 867 O O . PHE A 1 116 ? -98.849 -13.741 157.348 1.00 59.62 116 PHE A O 1
ATOM 874 N N . ILE A 1 117 ? -97.944 -14.481 159.258 1.00 62.06 117 ILE A N 1
ATOM 875 C CA . ILE A 1 117 ? -96.652 -14.861 158.654 1.00 62.06 117 ILE A CA 1
ATOM 876 C C . ILE A 1 117 ? -96.818 -16.019 157.657 1.00 62.06 117 ILE A C 1
ATOM 878 O O . ILE A 1 117 ? -96.125 -16.066 156.648 1.00 62.06 117 ILE A O 1
ATOM 882 N N . ASN A 1 118 ? -97.725 -16.966 157.911 1.00 58.94 118 ASN A N 1
ATOM 883 C CA . ASN A 1 118 ? -97.937 -18.100 157.010 1.00 58.94 118 ASN A CA 1
ATOM 884 C C . ASN A 1 118 ? -98.640 -17.696 155.701 1.00 58.94 118 ASN A C 1
ATOM 886 O O . ASN A 1 118 ? -98.377 -18.301 154.665 1.00 58.94 118 ASN A O 1
ATOM 890 N N . GLU A 1 119 ? -99.506 -16.682 155.744 1.00 63.22 119 GLU A N 1
ATOM 891 C CA . GLU A 1 119 ? -100.145 -16.127 154.547 1.00 63.22 119 GLU A CA 1
ATOM 892 C C . GLU A 1 119 ? -99.138 -15.319 153.712 1.00 63.22 119 GLU A C 1
ATOM 894 O O . GLU A 1 119 ? -99.016 -15.582 152.518 1.00 63.22 119 GLU A O 1
ATOM 899 N N . GLU A 1 120 ? -98.305 -14.477 154.345 1.00 67.25 120 GLU A N 1
ATOM 900 C CA . GLU A 1 120 ? -97.226 -13.745 153.654 1.00 67.25 120 GLU A CA 1
ATOM 901 C C . GLU A 1 120 ? -96.127 -14.665 153.079 1.00 67.25 120 GLU A C 1
ATOM 903 O O . GLU A 1 120 ? -95.612 -14.413 151.991 1.00 67.25 120 GLU A O 1
ATOM 908 N N . VAL A 1 121 ? -95.768 -15.764 153.755 1.00 69.75 121 VAL A N 1
ATOM 909 C CA . VAL A 1 121 ? -94.768 -16.726 153.246 1.00 69.75 121 VAL A CA 1
ATOM 910 C C . VAL A 1 121 ? -95.309 -17.535 152.063 1.00 69.75 121 VAL A C 1
ATOM 912 O O . VAL A 1 121 ? -94.547 -17.839 151.150 1.00 69.75 121 VAL A O 1
ATOM 915 N N . SER A 1 122 ? -96.606 -17.862 152.042 1.00 69.56 122 SER A N 1
ATOM 916 C CA . SER A 1 122 ? -97.229 -18.549 150.901 1.00 69.56 122 SER A CA 1
ATOM 917 C C . SER A 1 122 ? -97.243 -17.666 149.655 1.00 69.56 122 SER A C 1
ATOM 919 O O . SER A 1 122 ? -96.904 -18.145 148.575 1.00 69.56 122 SER A O 1
ATOM 921 N N . THR A 1 123 ? -97.572 -16.379 149.805 1.00 69.50 123 THR A N 1
ATOM 922 C CA . THR A 1 123 ? -97.536 -15.413 148.698 1.00 69.50 123 THR A CA 1
ATOM 923 C C . THR A 1 123 ? -96.113 -15.167 148.201 1.00 69.50 123 THR A C 1
ATOM 925 O O . THR A 1 123 ? -95.879 -15.176 146.999 1.00 69.50 123 THR A O 1
ATOM 928 N N . VAL A 1 124 ? -95.128 -15.060 149.103 1.00 74.94 124 VAL A N 1
ATOM 929 C CA . VAL A 1 124 ? -93.711 -14.921 148.718 1.00 74.94 124 VAL A CA 1
ATOM 930 C C . VAL A 1 124 ? -93.188 -16.187 148.025 1.00 74.94 124 VAL A C 1
ATOM 932 O O . VAL A 1 124 ? -92.368 -16.099 147.118 1.00 74.94 124 VAL A O 1
ATOM 935 N N . GLN A 1 125 ? -93.657 -17.376 148.411 1.00 75.19 125 GLN A N 1
ATOM 936 C CA . GLN A 1 125 ? -93.271 -18.636 147.770 1.00 75.19 125 GLN A CA 1
ATOM 937 C C . GLN A 1 125 ? -93.841 -18.760 146.346 1.00 75.19 125 GLN A C 1
ATOM 939 O O . GLN A 1 125 ? -93.132 -19.240 145.460 1.00 75.19 125 GLN A O 1
ATOM 944 N N . GLU A 1 126 ? -95.088 -18.331 146.120 1.00 77.25 126 GLU A N 1
ATOM 945 C CA . GLU A 1 126 ? -95.680 -18.252 144.776 1.00 77.25 126 GLU A CA 1
ATOM 946 C C . GLU A 1 126 ? -94.945 -17.230 143.904 1.00 77.25 126 GLU A C 1
ATOM 948 O O . GLU A 1 126 ? -94.560 -17.572 142.789 1.00 77.25 126 GLU A O 1
ATOM 953 N N . GLU A 1 127 ? -94.638 -16.038 144.428 1.00 79.19 127 GLU A N 1
ATOM 954 C CA . GLU A 1 127 ? -93.837 -15.034 143.711 1.00 79.19 127 GLU A CA 1
ATOM 955 C C . GLU A 1 127 ? -92.427 -15.547 143.381 1.00 79.19 127 GLU A C 1
ATOM 957 O O . GLU A 1 127 ? -91.921 -15.317 142.284 1.00 79.19 127 GLU A O 1
ATOM 962 N N . ILE A 1 128 ? -91.785 -16.290 144.292 1.00 78.88 128 ILE A N 1
ATOM 963 C CA . ILE A 1 128 ? -90.489 -16.932 144.029 1.00 78.88 128 ILE A CA 1
ATOM 964 C C . ILE A 1 128 ? -90.621 -17.990 142.933 1.00 78.88 128 ILE A C 1
ATOM 966 O O . ILE A 1 128 ? -89.765 -18.042 142.056 1.00 78.88 128 ILE A O 1
ATOM 970 N N . GLN A 1 129 ? -91.664 -18.825 142.951 1.00 77.19 129 GLN A N 1
ATOM 971 C CA . GLN A 1 129 ? -91.880 -19.825 141.903 1.00 77.19 129 GLN A CA 1
ATOM 972 C C . GLN A 1 129 ? -92.174 -19.179 140.550 1.00 77.19 129 GLN A C 1
ATOM 974 O O . GLN A 1 129 ? -91.624 -19.629 139.546 1.00 77.19 129 GLN A O 1
ATOM 979 N N . GLU A 1 130 ? -92.969 -18.112 140.519 1.00 80.88 130 GLU A N 1
ATOM 980 C CA . GLU A 1 130 ? -93.254 -17.347 139.306 1.00 80.88 130 GLU A CA 1
ATOM 981 C C . GLU A 1 130 ? -91.973 -16.707 138.757 1.00 80.88 130 GLU A C 1
ATOM 983 O O . GLU A 1 130 ? -91.616 -16.944 137.600 1.00 80.88 130 GLU A O 1
ATOM 988 N N . LEU A 1 131 ? -91.189 -16.035 139.607 1.00 82.00 131 LEU A N 1
ATOM 989 C CA . LEU A 1 131 ? -89.874 -15.493 139.250 1.00 82.00 131 LEU A CA 1
ATOM 990 C C . LEU A 1 131 ? -88.903 -16.577 138.783 1.00 82.00 131 LEU A C 1
ATOM 992 O O . LEU A 1 131 ? -88.092 -16.337 137.895 1.00 82.00 131 LEU A O 1
ATOM 996 N N . GLN A 1 132 ? -88.970 -17.779 139.347 1.00 84.06 132 GLN A N 1
ATOM 997 C CA . GLN A 1 132 ? -88.115 -18.898 138.967 1.00 84.06 132 GLN A CA 1
ATOM 998 C C . GLN A 1 132 ? -88.541 -19.493 137.617 1.00 84.06 132 GLN A C 1
ATOM 1000 O O . GLN A 1 132 ? -87.686 -19.832 136.795 1.00 84.06 132 GLN A O 1
ATOM 1005 N N . THR A 1 133 ? -89.842 -19.550 137.324 1.00 84.31 133 THR A N 1
ATOM 1006 C CA . THR A 1 133 ? -90.341 -19.896 135.984 1.00 84.31 133 THR A CA 1
ATOM 1007 C C . THR A 1 133 ? -90.024 -18.817 134.948 1.00 84.31 133 THR A C 1
ATOM 1009 O O . THR A 1 133 ? -89.639 -19.141 133.829 1.00 84.31 133 THR A O 1
ATOM 1012 N N . GLU A 1 134 ? -90.087 -17.535 135.314 1.00 87.38 134 GLU A N 1
ATOM 1013 C CA . GLU A 1 134 ? -89.723 -16.430 134.425 1.00 87.38 134 GLU A CA 1
ATOM 1014 C C . GLU A 1 134 ? -88.209 -16.388 134.174 1.00 87.38 134 GLU A C 1
ATOM 1016 O O . GLU A 1 134 ? -87.768 -16.173 133.045 1.00 87.38 134 GLU A O 1
ATOM 1021 N N . MET A 1 135 ? -87.399 -16.643 135.204 1.00 89.00 135 MET A N 1
ATOM 1022 C CA . MET A 1 135 ? -85.941 -16.732 135.108 1.00 89.00 135 MET A CA 1
ATOM 1023 C C . MET A 1 135 ? -85.519 -17.904 134.228 1.00 89.00 135 MET A C 1
ATOM 1025 O O . MET A 1 135 ? -84.723 -17.713 133.320 1.00 89.00 135 MET A O 1
ATOM 1029 N N . THR A 1 136 ? -86.109 -19.085 134.417 1.00 86.06 136 THR A N 1
ATOM 1030 C CA . THR A 1 136 ? -85.824 -20.249 133.560 1.00 86.06 136 THR A CA 1
ATOM 1031 C C . THR A 1 136 ? -86.310 -20.047 132.126 1.00 86.06 136 THR A C 1
ATOM 1033 O O . THR A 1 136 ? -85.624 -20.454 131.192 1.00 86.06 136 THR A O 1
ATOM 1036 N N . ALA A 1 137 ? -87.435 -19.358 131.914 1.00 87.50 137 ALA A N 1
ATOM 1037 C CA . ALA A 1 137 ? -87.884 -18.977 130.576 1.00 87.50 137 ALA A CA 1
ATOM 1038 C C . ALA A 1 137 ? -86.939 -17.960 129.910 1.00 87.50 137 ALA A C 1
ATOM 1040 O O . ALA A 1 137 ? -86.659 -18.072 128.716 1.00 87.50 137 ALA A O 1
ATOM 1041 N N . LYS A 1 138 ? -86.417 -16.983 130.665 1.00 90.12 138 LYS A N 1
ATOM 104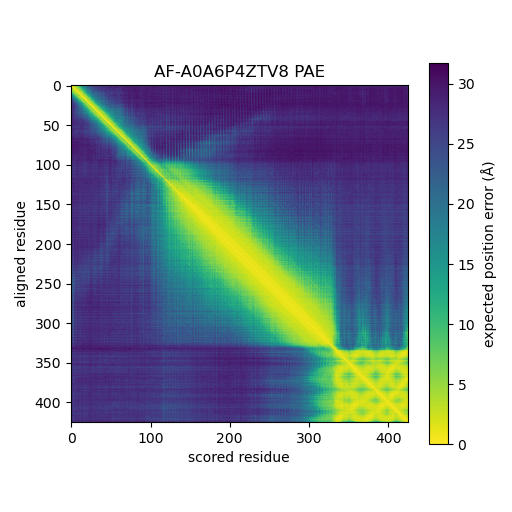2 C CA . LYS A 1 138 ? -85.411 -16.027 130.175 1.00 90.12 138 LYS A CA 1
ATOM 1043 C C . LYS A 1 138 ? -84.066 -16.696 129.906 1.00 90.12 138 LYS A C 1
ATOM 1045 O O . LYS A 1 138 ? -83.464 -16.384 128.885 1.00 90.12 138 LYS A O 1
ATOM 1050 N N . ASP A 1 139 ? -83.635 -17.629 130.748 1.00 91.25 139 ASP A N 1
ATOM 1051 C CA . ASP A 1 139 ? -82.422 -18.422 130.533 1.00 91.25 139 ASP A CA 1
ATOM 1052 C C . ASP A 1 139 ? -82.558 -19.301 129.291 1.00 91.25 139 ASP A C 1
ATOM 1054 O O . ASP A 1 139 ? -81.651 -19.323 128.464 1.00 91.25 139 ASP A O 1
ATOM 1058 N N . GLN A 1 140 ? -83.710 -19.955 129.099 1.00 89.56 140 GLN A N 1
ATOM 1059 C CA . GLN A 1 140 ? -83.975 -20.731 127.888 1.00 89.56 140 GLN A CA 1
ATOM 1060 C C . GLN A 1 140 ? -83.975 -19.835 126.648 1.00 89.56 140 GLN A C 1
ATOM 1062 O O . GLN A 1 140 ? -83.341 -20.168 125.652 1.00 89.56 140 GLN A O 1
ATOM 1067 N N . LYS A 1 141 ? -84.614 -18.660 126.715 1.00 92.19 141 LYS A N 1
ATOM 1068 C CA . LYS A 1 141 ? -84.593 -17.686 125.618 1.00 92.19 141 LYS A CA 1
ATOM 1069 C C . LYS A 1 141 ? -83.170 -17.208 125.311 1.00 92.19 141 LYS A C 1
ATOM 1071 O O . LYS A 1 141 ? -82.790 -17.141 124.147 1.00 92.19 141 LYS A O 1
ATOM 1076 N N . ALA A 1 142 ? -82.380 -16.897 126.336 1.00 89.44 142 ALA A N 1
ATOM 1077 C CA . ALA A 1 142 ? -80.982 -16.516 126.174 1.00 89.44 142 ALA A CA 1
ATOM 1078 C C . ALA A 1 142 ? -80.161 -17.667 125.576 1.00 89.44 142 ALA A C 1
ATOM 1080 O O . ALA A 1 142 ? -79.309 -17.439 124.723 1.00 89.44 142 ALA A O 1
ATOM 1081 N N . GLN A 1 143 ? -80.439 -18.910 125.969 1.00 90.56 143 GLN A N 1
ATOM 1082 C CA . GLN A 1 143 ? -79.787 -20.095 125.425 1.00 90.56 143 GLN A CA 1
ATOM 1083 C C . GLN A 1 143 ? -80.153 -20.328 123.952 1.00 90.56 143 GLN A C 1
ATOM 1085 O O . GLN A 1 143 ? -79.268 -20.643 123.157 1.00 90.56 143 GLN A O 1
ATOM 1090 N N . ASP A 1 144 ? -81.409 -20.107 123.567 1.00 92.25 144 ASP A N 1
ATOM 1091 C CA . ASP A 1 144 ? -81.866 -20.177 122.177 1.00 92.25 144 ASP A CA 1
ATOM 1092 C C . ASP A 1 144 ? -81.232 -19.058 121.327 1.00 92.25 144 ASP A C 1
ATOM 1094 O O . ASP A 1 144 ? -80.760 -19.312 120.218 1.00 92.25 144 ASP A O 1
ATOM 1098 N N . GLU A 1 145 ? -81.145 -17.830 121.853 1.00 94.00 145 GLU A N 1
ATOM 1099 C CA . GLU A 1 145 ? -80.433 -16.715 121.210 1.00 94.00 145 GLU A CA 1
ATOM 1100 C C . GLU A 1 145 ? -78.930 -17.011 121.069 1.00 94.00 145 GLU A C 1
ATOM 1102 O O . GLU A 1 145 ? -78.345 -16.741 120.020 1.00 94.00 145 GLU A O 1
ATOM 1107 N N . ILE A 1 146 ? -78.301 -17.635 122.073 1.00 93.50 146 ILE A N 1
ATOM 1108 C CA . ILE A 1 146 ? -76.907 -18.099 122.002 1.00 93.50 146 ILE A CA 1
ATOM 1109 C C . ILE A 1 146 ? -76.749 -19.168 120.919 1.00 93.50 146 ILE A C 1
ATOM 1111 O O . ILE A 1 146 ? -75.802 -19.090 120.139 1.00 93.50 146 ILE A O 1
ATOM 1115 N N . GLN A 1 147 ? -77.661 -20.139 120.822 1.00 91.94 147 GLN A N 1
ATOM 1116 C CA . GLN A 1 147 ? -77.622 -21.154 119.763 1.00 91.94 147 GLN A CA 1
ATOM 1117 C C . GLN A 1 147 ? -77.808 -20.529 118.375 1.00 91.94 147 GLN A C 1
ATOM 1119 O O . GLN A 1 147 ? -77.097 -20.890 117.434 1.00 91.94 147 GLN A O 1
ATOM 1124 N N . GLN A 1 148 ? -78.705 -19.547 118.238 1.00 94.25 148 GLN A N 1
ATOM 1125 C CA . GLN A 1 148 ? -78.853 -18.790 116.996 1.00 94.25 148 GLN A CA 1
ATOM 1126 C C . GLN A 1 148 ? -77.574 -18.023 116.657 1.00 94.25 148 GLN A C 1
ATOM 1128 O O . GLN A 1 148 ? -77.089 -18.137 115.532 1.00 94.25 148 GLN A O 1
ATOM 1133 N N . LEU A 1 149 ? -76.969 -17.313 117.612 1.00 94.44 149 LEU A N 1
ATOM 1134 C CA . LEU A 1 149 ? -75.699 -16.611 117.413 1.00 94.44 149 LEU A CA 1
ATOM 1135 C C . LEU A 1 149 ? -74.565 -17.571 117.050 1.00 94.44 149 LEU A C 1
ATOM 1137 O O . LEU A 1 149 ? -73.791 -17.274 116.146 1.00 94.44 149 LEU A O 1
ATOM 1141 N N . GLN A 1 150 ? -74.490 -18.743 117.680 1.00 94.81 150 GLN A N 1
ATOM 1142 C CA . GLN A 1 150 ? -73.528 -19.789 117.323 1.00 94.81 150 GLN A CA 1
ATOM 1143 C C . GLN A 1 150 ? -73.742 -20.287 115.891 1.00 94.81 150 GLN A C 1
ATOM 1145 O O . GLN A 1 150 ? -72.767 -20.462 115.160 1.00 94.81 150 GLN A O 1
ATOM 1150 N N . SER A 1 151 ? -74.997 -20.460 115.460 1.00 93.81 151 SER A N 1
ATOM 1151 C CA . SER A 1 151 ? -75.308 -20.817 114.073 1.00 93.81 151 SER A CA 1
ATOM 1152 C C . SER A 1 151 ? -74.880 -19.713 113.100 1.00 93.81 151 SER A C 1
ATOM 1154 O O . SER A 1 151 ? -74.237 -20.005 112.094 1.00 93.81 151 SER A O 1
ATOM 1156 N N . VAL A 1 152 ? -75.129 -18.440 113.434 1.00 93.75 152 VAL A N 1
ATOM 1157 C CA . VAL A 1 152 ? -74.705 -17.287 112.628 1.00 93.75 152 VAL A CA 1
ATOM 1158 C C . VAL A 1 152 ? -73.183 -17.229 112.542 1.00 93.75 152 VAL A C 1
ATOM 1160 O O . VAL A 1 152 ? -72.658 -17.142 111.435 1.00 93.75 152 VAL A O 1
ATOM 1163 N N . VAL A 1 153 ? -72.468 -17.367 113.660 1.00 94.69 153 VAL A N 1
ATOM 1164 C CA . VAL A 1 153 ? -70.999 -17.415 113.684 1.00 94.69 153 VAL A CA 1
ATOM 1165 C C . VAL A 1 153 ? -70.485 -18.560 112.819 1.00 94.69 153 VAL A C 1
ATOM 1167 O O . VAL A 1 153 ? -69.637 -18.317 111.972 1.00 94.69 153 VAL A O 1
ATOM 1170 N N . ALA A 1 154 ? -71.046 -19.769 112.930 1.00 93.25 154 ALA A N 1
ATOM 1171 C CA . ALA A 1 154 ? -70.653 -20.894 112.083 1.00 93.25 154 ALA A CA 1
ATOM 1172 C C . ALA A 1 154 ? -70.879 -20.603 110.588 1.00 93.25 154 ALA A C 1
ATOM 1174 O O . ALA A 1 154 ? -70.011 -20.901 109.764 1.00 93.25 154 ALA A O 1
ATOM 1175 N N . THR A 1 155 ? -72.004 -19.972 110.223 1.00 94.88 155 THR A N 1
ATOM 1176 C CA . THR A 1 155 ? -72.238 -19.555 108.830 1.00 94.88 155 THR A CA 1
ATOM 1177 C C . THR A 1 155 ? -71.284 -18.454 108.366 1.00 94.88 155 THR A C 1
ATOM 1179 O O . THR A 1 155 ? -70.869 -18.471 107.208 1.00 94.88 155 THR A O 1
ATOM 1182 N N . MET A 1 156 ? -70.906 -17.517 109.242 1.00 95.12 156 MET A N 1
ATOM 1183 C CA . MET A 1 156 ? -69.916 -16.484 108.933 1.00 95.12 156 MET A CA 1
ATOM 1184 C C . MET A 1 156 ? -68.531 -17.095 108.753 1.00 95.12 156 MET A C 1
ATOM 1186 O O . MET A 1 156 ? -67.900 -16.841 107.737 1.00 95.12 156 MET A O 1
ATOM 1190 N N . THR A 1 157 ? -68.111 -17.992 109.647 1.00 95.00 157 THR A N 1
ATOM 1191 C CA . THR A 1 157 ? -66.844 -18.720 109.522 1.00 95.00 157 THR A CA 1
ATOM 1192 C C . THR A 1 157 ? -66.785 -19.514 108.217 1.00 95.00 157 THR A C 1
ATOM 1194 O O . THR A 1 157 ? -65.775 -19.466 107.520 1.00 95.00 157 THR A O 1
ATOM 1197 N N . ALA A 1 158 ? -67.871 -20.194 107.830 1.00 94.50 158 ALA A N 1
ATOM 1198 C CA . ALA A 1 158 ? -67.933 -20.895 106.547 1.00 94.50 158 ALA A CA 1
ATOM 1199 C C . ALA A 1 158 ? -67.779 -19.931 105.353 1.00 94.50 158 ALA A C 1
ATOM 1201 O O . ALA A 1 158 ? -67.019 -20.210 104.424 1.00 94.50 158 ALA A O 1
ATOM 1202 N N . LYS A 1 159 ? -68.440 -18.767 105.387 1.00 96.00 159 LYS A N 1
ATOM 1203 C CA . LYS A 1 159 ? -68.292 -17.736 104.348 1.00 96.00 159 LYS A CA 1
ATOM 1204 C C . LYS A 1 159 ? -66.894 -17.127 104.306 1.00 96.00 159 LYS A C 1
ATOM 1206 O O . LYS A 1 159 ? -66.396 -16.899 103.211 1.00 96.00 159 LYS A O 1
ATOM 1211 N N . ASP A 1 160 ? -66.251 -16.915 105.448 1.00 96.12 160 ASP A N 1
ATOM 1212 C CA . ASP A 1 160 ? -64.871 -16.427 105.509 1.00 96.12 160 ASP A CA 1
ATOM 1213 C C . ASP A 1 160 ? -63.909 -17.455 104.912 1.00 96.12 160 ASP A C 1
ATOM 1215 O O . ASP A 1 160 ? -63.024 -17.093 104.140 1.00 96.12 160 ASP A O 1
ATOM 1219 N N . THR A 1 161 ? -64.117 -18.752 105.176 1.00 94.62 161 THR A N 1
ATOM 1220 C CA . THR A 1 161 ? -63.327 -19.806 104.519 1.00 94.62 161 THR A CA 1
ATOM 1221 C C . THR A 1 161 ? -63.565 -19.855 103.007 1.00 94.62 161 THR A C 1
ATOM 1223 O O . THR A 1 161 ? -62.608 -20.008 102.250 1.00 94.62 161 THR A O 1
ATOM 1226 N N . GLU A 1 162 ? -64.807 -19.665 102.542 1.00 96.06 162 GLU A N 1
ATOM 1227 C CA . GLU A 1 162 ? -65.120 -19.581 101.108 1.00 96.06 162 GLU A CA 1
ATOM 1228 C C . GLU A 1 162 ? -64.482 -18.340 100.464 1.00 96.06 162 GLU A C 1
ATOM 1230 O O . GLU A 1 162 ? -63.930 -18.427 99.367 1.00 96.06 162 GLU A O 1
ATOM 1235 N N . MET A 1 163 ? -64.535 -17.191 101.141 1.00 96.31 163 MET A N 1
ATOM 1236 C CA . MET A 1 163 ? -63.928 -15.940 100.685 1.00 96.31 163 MET A CA 1
ATOM 1237 C C . MET A 1 163 ? -62.410 -16.072 100.605 1.00 96.31 163 MET A C 1
ATOM 1239 O O . MET A 1 163 ? -61.840 -15.783 99.562 1.00 96.31 163 MET A O 1
ATOM 1243 N N . THR A 1 164 ? -61.782 -16.643 101.634 1.00 95.81 164 THR A N 1
ATOM 1244 C CA . THR A 1 164 ? -60.341 -16.932 101.654 1.00 95.81 164 THR A CA 1
ATOM 1245 C C . THR A 1 164 ? -59.941 -17.843 100.489 1.00 95.81 164 THR A C 1
ATOM 1247 O O . THR A 1 164 ? -58.931 -17.610 99.829 1.00 95.81 164 THR A O 1
ATOM 1250 N N . ALA A 1 165 ? -60.748 -18.865 100.177 1.00 95.06 165 ALA A N 1
ATOM 1251 C CA . ALA A 1 165 ? -60.495 -19.739 99.032 1.00 95.06 165 ALA A CA 1
ATOM 1252 C C . ALA A 1 165 ? -60.640 -19.005 97.684 1.00 95.06 165 ALA A C 1
ATOM 1254 O O . ALA A 1 165 ? -59.870 -19.261 96.755 1.00 95.06 165 ALA A O 1
ATOM 1255 N N . LYS A 1 166 ? -61.608 -18.087 97.560 1.00 96.31 166 LYS A N 1
ATOM 1256 C CA . LYS A 1 166 ? -61.762 -17.241 96.365 1.00 96.31 166 LYS A CA 1
ATOM 1257 C C . LYS A 1 166 ? -60.612 -16.248 96.219 1.00 96.31 166 LYS A C 1
ATOM 1259 O O . LYS A 1 166 ? -60.120 -16.101 95.106 1.00 96.31 166 LYS A O 1
ATOM 1264 N N . ASP A 1 167 ? -60.157 -15.635 97.306 1.00 96.81 167 ASP A N 1
ATOM 1265 C CA . ASP A 1 167 ? -59.005 -14.731 97.309 1.00 96.81 167 ASP A CA 1
ATOM 1266 C C . ASP A 1 167 ? -57.739 -15.467 96.876 1.00 96.81 167 ASP A C 1
ATOM 1268 O O . ASP A 1 167 ? -57.018 -14.978 96.008 1.00 96.81 167 ASP A O 1
ATOM 1272 N N . GLN A 1 168 ? -57.527 -16.689 97.378 1.00 96.25 168 GLN A N 1
ATOM 1273 C CA . GLN A 1 168 ? -56.417 -17.529 96.934 1.00 96.25 168 GLN A CA 1
ATOM 1274 C C . GLN A 1 168 ? -56.507 -17.833 95.434 1.00 96.25 168 GLN A C 1
ATOM 1276 O O . GLN A 1 168 ? -55.522 -17.691 94.716 1.00 96.25 168 GLN A O 1
ATOM 1281 N N . LYS A 1 169 ? -57.697 -18.183 94.927 1.00 96.56 169 LYS A N 1
ATOM 1282 C CA . LYS A 1 169 ? -57.894 -18.426 93.492 1.00 96.56 169 LYS A CA 1
ATOM 1283 C C . LYS A 1 169 ? -57.612 -17.174 92.650 1.00 96.56 169 LYS A C 1
ATOM 1285 O O . LYS A 1 169 ? -56.965 -17.273 91.611 1.00 96.56 169 LYS A O 1
ATOM 1290 N N . VAL A 1 170 ? -58.081 -16.004 93.084 1.00 97.19 170 VAL A N 1
ATOM 1291 C CA . VAL A 1 170 ? -57.800 -14.721 92.416 1.00 97.19 170 VAL A CA 1
ATOM 1292 C C . VAL A 1 170 ? -56.302 -14.423 92.441 1.00 97.19 170 VAL A C 1
ATOM 1294 O O . VAL A 1 170 ? -55.748 -13.970 91.444 1.00 97.19 170 VAL A O 1
ATOM 1297 N N . GLN A 1 171 ? -55.624 -14.716 93.548 1.00 96.19 171 GLN A N 1
ATOM 1298 C CA . GLN A 1 171 ? -54.183 -14.538 93.674 1.00 96.19 171 GLN A CA 1
ATOM 1299 C C . GLN A 1 171 ? -53.405 -15.460 92.724 1.00 96.19 171 GLN A C 1
ATOM 1301 O O . GLN A 1 171 ? -52.452 -15.006 92.088 1.00 96.19 171 GLN A O 1
ATOM 1306 N N . ASP A 1 172 ? -53.847 -16.706 92.549 1.00 96.94 172 ASP A N 1
ATOM 1307 C CA . ASP A 1 172 ? -53.273 -17.642 91.578 1.00 96.94 172 ASP A CA 1
ATOM 1308 C C . ASP A 1 172 ? -53.498 -17.159 90.128 1.00 96.94 172 ASP A C 1
ATOM 1310 O O . ASP A 1 172 ? -52.575 -17.186 89.311 1.00 96.94 172 ASP A O 1
ATOM 1314 N N . GLU A 1 173 ? -54.696 -16.658 89.800 1.00 97.62 173 GLU A N 1
ATOM 1315 C CA . GLU A 1 173 ? -54.998 -16.059 88.487 1.00 97.62 173 GLU A CA 1
ATOM 1316 C C . GLU A 1 173 ? -54.140 -14.806 88.222 1.00 97.62 173 GLU A C 1
ATOM 1318 O O . GLU A 1 173 ? -53.626 -14.631 87.113 1.00 97.62 173 GLU A O 1
ATOM 1323 N N . ILE A 1 174 ? -53.905 -13.966 89.239 1.00 97.19 174 ILE A N 1
ATOM 1324 C CA . ILE A 1 174 ? -52.992 -12.813 89.159 1.00 97.19 174 ILE A CA 1
ATOM 1325 C C . ILE A 1 174 ? -51.565 -13.275 88.852 1.00 97.19 174 ILE A C 1
ATOM 1327 O O . ILE A 1 174 ? -50.923 -12.702 87.971 1.00 97.19 174 ILE A O 1
ATOM 1331 N N . GLN A 1 175 ? -51.068 -14.318 89.523 1.00 96.69 175 GLN A N 1
ATOM 1332 C CA . GLN A 1 175 ? -49.731 -14.860 89.256 1.00 96.69 175 GLN A CA 1
ATOM 1333 C C . GLN A 1 175 ? -49.617 -15.424 87.833 1.00 96.69 175 GLN A C 1
ATOM 1335 O O . GLN A 1 175 ? -48.620 -15.188 87.145 1.00 96.69 175 GLN A O 1
ATOM 1340 N N . GLN A 1 176 ? -50.652 -16.117 87.347 1.00 97.25 176 GLN A N 1
ATOM 1341 C CA . GLN A 1 176 ? -50.690 -16.591 85.963 1.00 97.25 176 GLN A CA 1
ATOM 1342 C C . GLN A 1 176 ? -50.663 -15.425 84.970 1.00 97.25 176 GLN A C 1
ATOM 1344 O O . GLN A 1 176 ? -49.850 -15.439 84.045 1.00 97.25 176 GLN A O 1
ATOM 1349 N N . LEU A 1 177 ? -51.475 -14.385 85.179 1.00 97.56 177 LEU A N 1
ATOM 1350 C CA . LEU A 1 177 ? -51.475 -13.190 84.329 1.00 97.56 177 LEU A CA 1
ATOM 1351 C C . LEU A 1 177 ? -50.124 -12.467 84.350 1.00 97.56 177 LEU A C 1
ATOM 1353 O O . LEU A 1 177 ? -49.638 -12.067 83.294 1.00 97.56 177 LEU A O 1
ATOM 1357 N N . GLN A 1 178 ? -49.473 -12.362 85.510 1.00 97.62 178 GLN A N 1
ATOM 1358 C CA . GLN A 1 178 ? -48.119 -11.813 85.619 1.00 97.62 178 GLN A CA 1
ATOM 1359 C C . GLN A 1 178 ? -47.110 -12.622 84.793 1.00 97.62 178 GLN A C 1
ATOM 1361 O O . GLN A 1 178 ? -46.283 -12.033 84.096 1.00 97.62 178 GLN A O 1
ATOM 1366 N N . SER A 1 179 ? -47.207 -13.958 84.800 1.00 97.00 179 SER A N 1
ATOM 1367 C CA . SER A 1 179 ? -46.351 -14.816 83.969 1.00 97.00 179 SER A CA 1
ATOM 1368 C C . SER A 1 179 ? -46.597 -14.613 82.466 1.00 97.00 179 SER A C 1
ATOM 1370 O O . SER A 1 179 ? -45.646 -14.549 81.680 1.00 97.00 179 SER A O 1
ATOM 1372 N N . VAL A 1 180 ? -47.859 -14.433 82.055 1.00 97.44 180 VAL A N 1
ATOM 1373 C CA . VAL A 1 180 ? -48.227 -14.154 80.659 1.00 97.44 180 VAL A CA 1
ATOM 1374 C C . VAL A 1 180 ? -47.688 -12.794 80.229 1.00 97.44 180 VAL A C 1
ATOM 1376 O O . VAL A 1 180 ? -47.066 -12.707 79.173 1.00 97.44 180 VAL A O 1
ATOM 1379 N N . VAL A 1 181 ? -47.847 -11.758 81.057 1.00 97.50 181 VAL A N 1
ATOM 1380 C CA . VAL A 1 181 ? -47.298 -10.420 80.794 1.00 97.50 181 VAL A CA 1
ATOM 1381 C C . VAL A 1 181 ? -45.780 -10.482 80.662 1.00 97.50 181 VAL A C 1
ATOM 1383 O O . VAL A 1 181 ? -45.251 -9.984 79.677 1.00 97.50 181 VAL A O 1
ATOM 1386 N N . ALA A 1 182 ? -45.076 -11.158 81.575 1.00 96.75 182 ALA A N 1
ATOM 1387 C CA . ALA A 1 182 ? -43.624 -11.322 81.477 1.00 96.75 182 ALA A CA 1
ATOM 1388 C C . ALA A 1 182 ? -43.206 -12.010 80.164 1.00 96.75 182 ALA A C 1
ATOM 1390 O O . ALA A 1 182 ? -42.251 -11.588 79.509 1.00 96.75 182 ALA A O 1
ATOM 1391 N N . THR A 1 183 ? -43.957 -13.032 79.741 1.00 97.38 183 THR A N 1
ATOM 1392 C CA . THR A 1 183 ? -43.710 -13.745 78.480 1.00 97.38 183 THR A CA 1
ATOM 1393 C C . THR A 1 183 ? -43.976 -12.861 77.257 1.00 97.38 183 THR A C 1
ATOM 1395 O O . THR A 1 183 ? -43.223 -12.916 76.285 1.00 97.38 183 THR A O 1
ATOM 1398 N N . MET A 1 184 ? -45.029 -12.038 77.287 1.00 97.50 184 MET A N 1
ATOM 1399 C CA . MET A 1 184 ? -45.329 -11.082 76.217 1.00 97.50 184 MET A CA 1
ATOM 1400 C C . MET A 1 184 ? -44.260 -9.996 76.128 1.00 97.50 184 MET A C 1
ATOM 1402 O O . MET A 1 184 ? -43.721 -9.785 75.049 1.00 97.50 184 MET A O 1
ATOM 1406 N N . THR A 1 185 ? -43.863 -9.408 77.257 1.00 97.56 185 THR A N 1
ATOM 1407 C CA . THR A 1 185 ? -42.778 -8.422 77.313 1.00 97.56 185 THR A CA 1
ATOM 1408 C C . THR A 1 185 ? -41.481 -8.990 76.734 1.00 97.56 185 THR A C 1
ATOM 1410 O O . THR A 1 185 ? -40.818 -8.326 75.942 1.00 97.56 185 THR A O 1
ATOM 1413 N N . ALA A 1 186 ? -41.132 -10.241 77.060 1.00 97.31 186 ALA A N 1
ATOM 1414 C CA . ALA A 1 186 ? -39.958 -10.898 76.484 1.00 97.31 186 ALA A CA 1
ATOM 1415 C C . ALA A 1 186 ? -40.067 -11.046 74.953 1.00 97.31 186 ALA A C 1
ATOM 1417 O O . ALA A 1 186 ? -39.113 -10.753 74.230 1.00 97.31 186 ALA A O 1
ATOM 1418 N N . LYS A 1 187 ? -41.236 -11.437 74.434 1.00 97.69 187 LYS A N 1
ATOM 1419 C CA . LYS A 1 187 ? -41.469 -11.526 72.983 1.00 97.69 187 LYS A CA 1
ATOM 1420 C C . LYS A 1 187 ? -41.428 -10.166 72.290 1.00 97.69 187 LYS A C 1
ATOM 1422 O O . LYS A 1 187 ? -40.877 -10.084 71.196 1.00 97.69 187 LYS A O 1
ATOM 1427 N N . ASP A 1 188 ? -41.943 -9.116 72.917 1.00 97.62 188 ASP A N 1
ATOM 1428 C CA . ASP A 1 188 ? -41.874 -7.755 72.381 1.00 97.62 188 ASP A CA 1
ATOM 1429 C C . ASP A 1 188 ? -40.422 -7.276 72.304 1.00 97.62 188 ASP A C 1
ATOM 1431 O O . ASP A 1 188 ? -40.009 -6.704 71.293 1.00 97.62 188 ASP A O 1
ATOM 1435 N N . THR A 1 189 ? -39.602 -7.586 73.317 1.00 96.81 189 THR A N 1
ATOM 1436 C CA . THR A 1 189 ? -38.161 -7.295 73.258 1.00 96.81 189 THR A CA 1
ATOM 1437 C C . THR A 1 189 ? -37.448 -8.088 72.159 1.00 96.81 189 THR A C 1
ATOM 1439 O O . THR A 1 189 ? -36.618 -7.524 71.446 1.00 96.81 189 THR A O 1
ATOM 1442 N N . GLU A 1 190 ? -37.796 -9.365 71.954 1.00 97.88 190 GLU A N 1
ATOM 1443 C CA . GLU A 1 190 ? -37.240 -10.183 70.867 1.00 97.88 190 GLU A CA 1
ATOM 1444 C C . GLU A 1 190 ? -37.641 -9.642 69.486 1.00 97.88 190 GLU A C 1
ATOM 1446 O O . GLU A 1 190 ? -36.808 -9.566 68.581 1.00 97.88 190 GLU A O 1
ATOM 1451 N N . MET A 1 191 ? -38.905 -9.248 69.317 1.00 97.62 191 MET A N 1
ATOM 1452 C CA . MET A 1 191 ? -39.414 -8.673 68.072 1.00 97.62 191 MET A CA 1
ATOM 1453 C C . MET A 1 191 ? -38.742 -7.336 67.770 1.00 97.62 191 MET A C 1
ATOM 1455 O O . MET A 1 191 ? -38.230 -7.158 66.671 1.00 97.62 191 MET A O 1
ATOM 1459 N N . THR A 1 192 ? -38.623 -6.464 68.772 1.00 97.81 192 THR A N 1
ATOM 1460 C CA . THR A 1 192 ? -37.908 -5.185 68.654 1.00 97.81 192 THR A CA 1
ATOM 1461 C C . THR A 1 192 ? -36.455 -5.400 68.218 1.00 97.81 192 THR A C 1
ATOM 1463 O O . THR A 1 192 ? -35.951 -4.697 67.344 1.00 97.81 192 THR A O 1
ATOM 1466 N N . ALA A 1 193 ? -35.774 -6.411 68.772 1.00 97.31 193 ALA A N 1
ATOM 1467 C CA . ALA A 1 193 ? -34.411 -6.749 68.366 1.00 97.31 193 ALA A CA 1
ATOM 1468 C C . ALA A 1 193 ? -34.334 -7.265 66.915 1.00 97.31 193 ALA A C 1
ATOM 1470 O O . ALA A 1 193 ? -33.394 -6.932 66.189 1.00 97.31 193 ALA A O 1
ATOM 1471 N N . LYS A 1 194 ? -35.314 -8.064 66.469 1.00 97.88 194 LYS A N 1
ATOM 1472 C CA . LYS A 1 194 ? -35.400 -8.528 65.073 1.00 97.88 194 LYS A CA 1
ATOM 1473 C C . LYS A 1 194 ? -35.697 -7.386 64.104 1.00 97.88 194 LYS A C 1
ATOM 1475 O O . LYS A 1 194 ? -35.082 -7.351 63.041 1.00 97.88 194 LYS A O 1
ATOM 1480 N N . ASP A 1 195 ? -36.566 -6.453 64.478 1.00 98.00 195 ASP A N 1
ATOM 1481 C CA . ASP A 1 195 ? -36.880 -5.269 63.676 1.00 98.00 195 ASP A CA 1
ATOM 1482 C C . ASP A 1 195 ? -35.651 -4.373 63.516 1.00 98.00 195 ASP A C 1
ATOM 1484 O O . ASP A 1 195 ? -35.333 -3.964 62.399 1.00 98.00 195 ASP A O 1
ATOM 1488 N N . GLN A 1 196 ? -34.890 -4.157 64.596 1.00 97.75 196 GLN A N 1
ATOM 1489 C CA . GLN A 1 196 ? -33.633 -3.414 64.523 1.00 97.75 196 GLN A CA 1
ATOM 1490 C C . GLN A 1 196 ? -32.629 -4.103 63.592 1.00 97.75 196 GLN A C 1
ATOM 1492 O O . GLN A 1 196 ? -32.039 -3.458 62.728 1.00 97.75 196 GLN A O 1
ATOM 1497 N N . LYS A 1 197 ? -32.480 -5.429 63.704 1.00 97.75 197 LYS A N 1
ATOM 1498 C CA . LYS A 1 197 ? -31.599 -6.195 62.815 1.00 97.75 197 LYS A CA 1
ATOM 1499 C C . LYS A 1 197 ? -32.023 -6.075 61.346 1.00 97.75 197 LYS A C 1
ATOM 1501 O O . LYS A 1 197 ? -31.174 -5.881 60.479 1.00 97.75 197 LYS A O 1
ATOM 1506 N N . ALA A 1 198 ? -33.320 -6.173 61.056 1.00 97.19 198 ALA A N 1
ATOM 1507 C CA . ALA A 1 198 ? -33.840 -6.008 59.700 1.00 97.19 198 ALA A CA 1
ATOM 1508 C C . ALA A 1 198 ? -33.598 -4.584 59.170 1.00 97.19 198 ALA A C 1
ATOM 1510 O O . ALA A 1 198 ? -33.263 -4.403 58.000 1.00 97.19 198 ALA A O 1
ATOM 1511 N N . GLN A 1 199 ? -33.718 -3.570 60.029 1.00 97.75 199 GLN A N 1
ATOM 1512 C CA . GLN A 1 199 ? -33.431 -2.183 59.675 1.00 97.75 199 GLN A CA 1
ATOM 1513 C C . GLN A 1 199 ? -31.947 -1.973 59.335 1.00 97.75 199 GLN A C 1
ATOM 1515 O O . GLN A 1 199 ? -31.641 -1.300 58.348 1.00 97.75 199 GLN A O 1
ATOM 1520 N N . ASP A 1 200 ? -31.037 -2.600 60.082 1.00 97.88 200 ASP A N 1
ATOM 1521 C CA . ASP A 1 200 ? -29.599 -2.571 59.799 1.00 97.88 200 ASP A CA 1
ATOM 1522 C C . ASP A 1 200 ? -29.279 -3.264 58.459 1.00 97.88 200 ASP A C 1
ATOM 1524 O O . ASP A 1 200 ? -28.521 -2.731 57.644 1.00 97.88 200 ASP A O 1
ATOM 1528 N N . GLU A 1 201 ? -29.896 -4.420 58.180 1.00 98.38 201 GLU A N 1
ATOM 1529 C CA . GLU A 1 201 ? -29.763 -5.124 56.894 1.00 98.38 201 GLU A CA 1
ATOM 1530 C C . GLU A 1 201 ? -30.281 -4.269 55.720 1.00 98.38 201 GLU A C 1
ATOM 1532 O O . GLU A 1 201 ? -29.629 -4.191 54.674 1.00 98.38 201 GLU A O 1
ATOM 1537 N N . ILE A 1 202 ? -31.400 -3.555 55.894 1.00 98.00 202 ILE A N 1
ATOM 1538 C CA . ILE A 1 202 ? -31.929 -2.614 54.893 1.00 98.00 202 ILE A CA 1
ATOM 1539 C C . ILE A 1 202 ? -30.934 -1.479 54.624 1.00 98.00 202 ILE A C 1
ATOM 1541 O O . ILE A 1 202 ? -30.691 -1.150 53.462 1.00 98.00 202 ILE A O 1
ATOM 1545 N N . GLN A 1 203 ? -30.327 -0.898 55.661 1.00 97.62 203 GLN A N 1
ATOM 1546 C CA . GLN A 1 203 ? -29.326 0.162 55.490 1.00 97.62 203 GLN A CA 1
ATOM 1547 C C . GLN A 1 203 ? -28.076 -0.342 54.757 1.00 97.62 203 GLN A C 1
ATOM 1549 O O . GLN A 1 203 ? -27.544 0.344 53.879 1.00 97.62 203 GLN A O 1
ATOM 1554 N N . GLN A 1 204 ? -27.625 -1.562 55.062 1.00 98.12 204 GLN A N 1
ATOM 1555 C CA . GLN A 1 204 ? -26.516 -2.187 54.340 1.00 98.12 204 GLN A CA 1
ATOM 1556 C C . GLN A 1 204 ? -26.860 -2.402 52.863 1.00 98.12 204 GLN A C 1
ATOM 1558 O O . GLN A 1 204 ? -26.068 -2.038 51.991 1.00 98.12 204 GLN A O 1
ATOM 1563 N N . LEU A 1 205 ? -28.054 -2.919 52.562 1.00 98.31 205 LEU A N 1
ATOM 1564 C CA . LEU A 1 205 ? -28.517 -3.097 51.185 1.00 98.31 205 LEU A CA 1
ATOM 1565 C C . LEU A 1 205 ? -28.626 -1.762 50.439 1.00 98.31 205 LEU A C 1
ATOM 1567 O O . LEU A 1 205 ? -28.212 -1.678 49.284 1.00 98.31 205 LEU A O 1
ATOM 1571 N N . GLN A 1 206 ? -29.097 -0.698 51.091 1.00 98.25 206 GLN A N 1
ATOM 1572 C CA . GLN A 1 206 ? -29.129 0.648 50.509 1.00 98.25 206 GLN A CA 1
ATOM 1573 C C . GLN A 1 206 ? -27.725 1.159 50.153 1.00 98.25 206 GLN A C 1
ATOM 1575 O O . GLN A 1 206 ? -27.532 1.721 49.074 1.00 98.25 206 GLN A O 1
ATOM 1580 N N . SER A 1 207 ? -26.730 0.918 51.013 1.00 97.88 207 SER A N 1
ATOM 1581 C CA . SER A 1 207 ? -25.325 1.257 50.738 1.00 97.88 207 SER A CA 1
ATOM 1582 C C . SER A 1 207 ? -24.759 0.475 49.543 1.00 97.88 207 SER A C 1
ATOM 1584 O O . SER A 1 207 ? -24.085 1.041 48.672 1.00 97.88 207 SER A O 1
ATOM 1586 N N . VAL A 1 208 ? -25.085 -0.819 49.443 1.00 98.25 208 VAL A N 1
ATOM 1587 C CA . VAL A 1 208 ? -24.699 -1.656 48.297 1.00 98.25 208 VAL A CA 1
ATOM 1588 C C . VAL A 1 208 ? -25.339 -1.141 47.009 1.00 98.25 208 VAL A C 1
ATOM 1590 O O . VAL A 1 208 ? -24.630 -0.970 46.018 1.00 98.25 208 VAL A O 1
ATOM 1593 N N . VAL A 1 209 ? -26.637 -0.825 47.025 1.00 98.19 209 VAL A N 1
ATOM 1594 C CA . VAL A 1 209 ? -27.343 -0.257 45.866 1.00 98.19 209 VAL A CA 1
ATOM 1595 C C . VAL A 1 209 ? -26.703 1.061 45.435 1.00 98.19 209 VAL A C 1
ATOM 1597 O O . VAL A 1 209 ? -26.389 1.214 44.260 1.00 98.19 209 VAL A O 1
ATOM 1600 N N . ALA A 1 210 ? -26.418 1.978 46.364 1.00 97.88 210 ALA A N 1
ATOM 1601 C CA . ALA A 1 210 ? -25.748 3.239 46.040 1.00 97.88 210 ALA A CA 1
ATOM 1602 C C . ALA A 1 210 ? -24.371 3.016 45.387 1.00 97.88 210 ALA A C 1
ATOM 1604 O O . ALA A 1 210 ? -24.025 3.670 44.401 1.00 97.88 210 ALA A O 1
ATOM 1605 N N . THR A 1 211 ? -23.605 2.049 45.900 1.00 98.12 211 THR A N 1
ATOM 1606 C CA . THR A 1 211 ? -22.299 1.677 45.341 1.00 98.12 211 THR A CA 1
ATOM 1607 C C . THR A 1 211 ? -22.428 1.085 43.937 1.00 98.12 211 THR A C 1
ATOM 1609 O O . THR A 1 211 ? -21.612 1.390 43.066 1.00 98.12 211 THR A O 1
ATOM 1612 N N . MET A 1 212 ? -23.434 0.240 43.701 1.00 97.81 212 MET A N 1
ATOM 1613 C CA . MET A 1 212 ? -23.686 -0.341 42.382 1.00 97.81 212 MET A CA 1
ATOM 1614 C C . MET A 1 212 ? -24.129 0.720 41.378 1.00 97.81 212 MET A C 1
ATOM 1616 O O . MET A 1 212 ? -23.521 0.809 40.319 1.00 97.81 212 MET A O 1
ATOM 1620 N N . THR A 1 213 ? -25.057 1.603 41.746 1.00 98.31 213 THR A N 1
ATOM 1621 C CA . THR A 1 213 ? -25.484 2.724 40.896 1.00 98.31 213 THR A CA 1
ATOM 1622 C C . THR A 1 213 ? -24.303 3.604 40.473 1.00 98.31 213 THR A C 1
ATOM 1624 O O . THR A 1 213 ? -24.197 3.989 39.310 1.00 98.31 213 THR A O 1
ATOM 1627 N N . ALA A 1 214 ? -23.370 3.896 41.386 1.00 97.94 214 ALA A N 1
ATOM 1628 C CA . ALA A 1 214 ? -22.170 4.667 41.055 1.00 97.94 214 ALA A CA 1
ATOM 1629 C C . ALA A 1 214 ? -21.237 3.925 40.079 1.00 97.94 214 ALA A C 1
ATOM 1631 O O . ALA A 1 214 ? -20.651 4.540 39.186 1.00 97.94 214 ALA A O 1
ATOM 1632 N N . LYS A 1 215 ? -21.095 2.602 40.233 1.00 98.12 215 LYS A N 1
ATOM 1633 C CA . LYS A 1 215 ? -20.321 1.772 39.298 1.00 98.12 215 LYS A CA 1
ATOM 1634 C C . LYS A 1 215 ? -20.984 1.696 37.925 1.00 98.12 215 LYS A C 1
ATOM 1636 O O . LYS A 1 215 ? -20.274 1.814 36.932 1.00 98.12 215 LYS A O 1
ATOM 1641 N N . ASP A 1 216 ? -22.304 1.559 37.872 1.00 98.31 216 ASP A N 1
ATOM 1642 C CA . ASP A 1 216 ? -23.063 1.534 36.621 1.00 98.31 216 ASP A CA 1
ATOM 1643 C C . ASP A 1 216 ? -22.911 2.854 35.864 1.00 98.31 216 ASP A C 1
ATOM 1645 O O . ASP A 1 216 ? -22.624 2.842 34.668 1.00 98.31 216 ASP A O 1
ATOM 1649 N N . GLN A 1 217 ? -22.978 3.992 36.566 1.00 98.12 217 GLN A N 1
ATOM 1650 C CA . GLN A 1 217 ? -22.723 5.298 35.957 1.00 98.12 217 GLN A CA 1
ATOM 1651 C C . GLN A 1 217 ? -21.307 5.383 35.374 1.00 98.12 217 GLN A C 1
ATOM 1653 O O . GLN A 1 217 ? -21.132 5.811 34.236 1.00 98.12 217 GLN A O 1
ATOM 1658 N N . LYS A 1 218 ? -20.294 4.914 36.114 1.00 97.94 218 LYS A N 1
ATOM 1659 C CA . LYS A 1 218 ? -18.911 4.897 35.623 1.00 97.94 218 LYS A CA 1
ATOM 1660 C C . LYS A 1 218 ? -18.760 4.035 34.363 1.00 97.94 218 LYS A C 1
ATOM 1662 O O . LYS A 1 218 ? -18.096 4.448 33.418 1.00 97.94 218 LYS A O 1
ATOM 1667 N N . VAL A 1 219 ? -19.376 2.852 34.338 1.00 98.38 219 VAL A N 1
ATOM 1668 C CA . VAL A 1 219 ? -19.371 1.973 33.157 1.00 98.38 219 VAL A CA 1
ATOM 1669 C C . VAL A 1 219 ? -20.071 2.649 31.978 1.00 98.38 219 VAL A C 1
ATOM 1671 O O . VAL A 1 219 ? -19.591 2.573 30.849 1.00 98.38 219 VAL A O 1
ATOM 1674 N N . GLN A 1 220 ? -21.176 3.350 32.222 1.00 98.25 220 GLN A N 1
ATOM 1675 C CA . GLN A 1 220 ? -21.893 4.083 31.185 1.00 98.25 220 GLN A CA 1
ATOM 1676 C C . GLN A 1 220 ? -21.052 5.224 30.593 1.00 98.25 220 GLN A C 1
ATOM 1678 O O . GLN A 1 220 ? -21.045 5.402 29.373 1.00 98.25 220 GLN A O 1
ATOM 1683 N N . ASP A 1 221 ? -20.289 5.937 31.422 1.00 98.19 221 ASP A N 1
ATOM 1684 C CA . ASP A 1 221 ? -19.355 6.973 30.973 1.00 98.19 221 ASP A CA 1
ATOM 1685 C C . ASP A 1 221 ? -18.210 6.372 30.131 1.00 98.19 221 ASP A C 1
ATOM 1687 O O . ASP A 1 221 ? -17.871 6.899 29.068 1.00 98.19 221 ASP A O 1
ATOM 1691 N N . GLU A 1 222 ? -17.642 5.236 30.555 1.00 98.56 222 GLU A N 1
ATOM 1692 C CA . GLU A 1 222 ? -16.616 4.506 29.792 1.00 98.56 222 GLU A CA 1
ATOM 1693 C C . GLU A 1 222 ? -17.153 4.028 28.428 1.00 98.56 222 GLU A C 1
ATOM 1695 O O . GLU A 1 222 ? -16.467 4.160 27.411 1.00 98.56 222 GLU A O 1
ATOM 1700 N N . ILE A 1 223 ? -18.403 3.552 28.367 1.00 98.19 223 ILE A N 1
ATOM 1701 C CA . ILE A 1 223 ? -19.069 3.177 27.109 1.00 98.19 223 ILE A CA 1
ATOM 1702 C C . ILE A 1 223 ? -19.189 4.383 26.170 1.00 98.19 223 ILE A C 1
ATOM 1704 O O . ILE A 1 223 ? -18.882 4.261 24.982 1.00 98.19 223 ILE A O 1
ATOM 1708 N N . GLN A 1 224 ? -19.592 5.553 26.674 1.00 98.06 224 GLN A N 1
ATOM 1709 C CA . GLN A 1 224 ? -19.692 6.768 25.855 1.00 98.06 224 GLN A CA 1
ATOM 1710 C C . GLN A 1 224 ? -18.325 7.213 25.317 1.00 98.06 224 GLN A C 1
ATOM 1712 O O . GLN A 1 224 ? -18.206 7.603 24.152 1.00 98.06 224 GLN A O 1
ATOM 1717 N N . GLN A 1 225 ? -17.272 7.113 26.134 1.00 98.19 225 GLN A N 1
ATOM 1718 C CA . GLN A 1 225 ? -15.908 7.404 25.689 1.00 98.19 225 GLN A CA 1
ATOM 1719 C C . GLN A 1 225 ? -15.461 6.441 24.585 1.00 98.19 225 GLN A C 1
ATOM 1721 O O . GLN A 1 225 ? -14.950 6.886 23.555 1.00 98.19 225 GLN A O 1
ATOM 1726 N N . LEU A 1 226 ? -15.706 5.138 24.750 1.00 98.50 226 LEU A N 1
ATOM 1727 C CA . LEU A 1 226 ? -15.389 4.138 23.729 1.00 98.50 226 LEU A CA 1
ATOM 1728 C C . LEU A 1 226 ? -16.156 4.385 22.424 1.00 98.50 226 LEU A C 1
ATOM 1730 O O . LEU A 1 226 ? -15.567 4.290 21.349 1.00 98.50 226 LEU A O 1
ATOM 1734 N N . GLN A 1 227 ? -17.430 4.775 22.492 1.00 98.44 227 GLN A N 1
ATOM 1735 C CA . GLN A 1 227 ? -18.214 5.147 21.308 1.00 98.44 227 GLN A CA 1
ATOM 1736 C C . GLN A 1 227 ? -17.603 6.341 20.557 1.00 98.44 227 GLN A C 1
ATOM 1738 O O . GLN A 1 227 ? -17.517 6.314 19.329 1.00 98.44 227 GLN A O 1
ATOM 1743 N N . SER A 1 228 ? -17.118 7.358 21.278 1.00 98.00 228 SER A N 1
ATOM 1744 C CA . SER A 1 228 ? -16.414 8.505 20.684 1.00 98.00 228 SER A CA 1
ATOM 1745 C C . SER A 1 228 ? -15.106 8.095 19.990 1.00 98.00 228 SER A C 1
ATOM 1747 O O . SER A 1 228 ? -14.809 8.539 18.873 1.00 98.00 228 SER A O 1
ATOM 1749 N N . VAL A 1 229 ? -14.342 7.184 20.605 1.00 98.25 229 VAL A N 1
ATOM 1750 C CA . VAL A 1 229 ? -13.116 6.630 20.007 1.00 98.25 229 VAL A CA 1
ATOM 1751 C C . VAL A 1 229 ? -13.436 5.855 18.728 1.00 98.25 229 VAL A C 1
ATOM 1753 O O . VAL A 1 229 ? -12.796 6.091 17.704 1.00 98.25 229 VAL A O 1
ATOM 1756 N N . VAL A 1 230 ? -14.456 4.993 18.746 1.00 98.25 230 VAL A N 1
ATOM 1757 C CA . VAL A 1 230 ? -14.892 4.229 17.564 1.00 98.25 230 VAL A CA 1
ATOM 1758 C C . VAL A 1 230 ? -15.330 5.158 16.429 1.00 98.25 230 VAL A C 1
ATOM 1760 O O . VAL A 1 230 ? -14.927 4.951 15.283 1.00 98.25 230 VAL A O 1
ATOM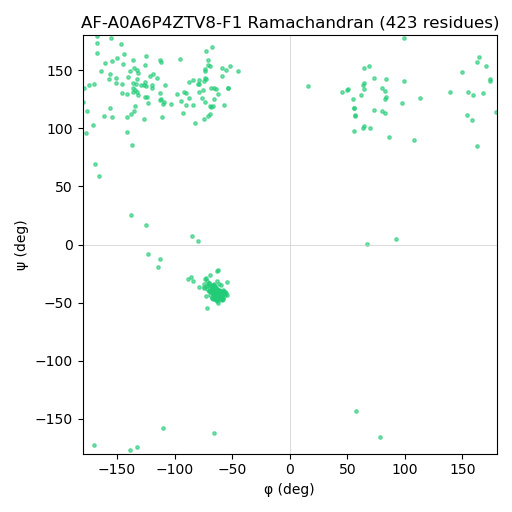 1763 N N . ALA A 1 231 ? -16.089 6.217 16.726 1.00 98.12 231 ALA A N 1
ATOM 1764 C CA . ALA A 1 231 ? -16.487 7.208 15.725 1.00 98.12 231 ALA A CA 1
ATOM 1765 C C . ALA A 1 231 ? -15.269 7.914 15.101 1.00 98.12 231 ALA A C 1
ATOM 1767 O O . ALA A 1 231 ? -15.185 8.065 13.881 1.00 98.12 231 ALA A O 1
ATOM 1768 N N . THR A 1 232 ? -14.288 8.284 15.929 1.00 98.19 232 THR A N 1
ATOM 1769 C CA . THR A 1 232 ? -13.041 8.917 15.472 1.00 98.19 232 THR A CA 1
ATOM 1770 C C . THR A 1 232 ? -12.216 7.978 14.590 1.00 98.19 232 THR A C 1
ATOM 1772 O O . THR A 1 232 ? -11.681 8.406 13.566 1.00 98.19 232 THR A O 1
ATOM 1775 N N . MET A 1 233 ? -12.112 6.699 14.959 1.00 98.06 233 MET A N 1
ATOM 1776 C CA . MET A 1 233 ? -11.414 5.693 14.152 1.00 98.06 233 MET A CA 1
ATOM 1777 C C . MET A 1 233 ? -12.113 5.468 12.810 1.00 98.06 233 MET A C 1
ATOM 1779 O O . MET A 1 233 ? -11.463 5.535 11.774 1.00 98.06 233 MET A O 1
ATOM 1783 N N . THR A 1 234 ? -13.440 5.337 12.815 1.00 98.31 234 THR A N 1
ATOM 1784 C CA . THR A 1 234 ? -14.242 5.169 11.592 1.00 98.31 234 THR A CA 1
ATOM 1785 C C . THR A 1 234 ? -14.039 6.333 10.610 1.00 98.31 234 THR A C 1
ATOM 1787 O O . THR A 1 234 ? -13.903 6.129 9.402 1.00 98.31 234 THR A O 1
ATOM 1790 N N . ALA A 1 235 ? -13.970 7.570 11.116 1.00 98.25 235 ALA A N 1
ATOM 1791 C CA . ALA A 1 235 ? -13.691 8.745 10.291 1.00 98.25 235 ALA A CA 1
ATOM 1792 C C . ALA A 1 235 ? -12.283 8.700 9.669 1.00 98.25 235 ALA A C 1
ATOM 1794 O O . ALA A 1 235 ? -12.124 9.000 8.485 1.00 98.25 235 ALA A O 1
ATOM 1795 N N . LYS A 1 236 ? -11.270 8.280 10.439 1.00 98.19 236 LYS A N 1
ATOM 1796 C CA . LYS A 1 236 ? -9.898 8.112 9.936 1.00 98.19 236 LYS A CA 1
ATOM 1797 C C . LYS A 1 236 ? -9.784 7.002 8.896 1.00 98.19 236 LYS A C 1
ATOM 1799 O O . LYS A 1 236 ? -9.082 7.192 7.908 1.00 98.19 236 LYS A O 1
ATOM 1804 N N . ASP A 1 237 ? -10.489 5.890 9.076 1.00 98.25 237 ASP A N 1
ATOM 1805 C CA . ASP A 1 237 ? -10.520 4.803 8.091 1.00 98.25 237 ASP A CA 1
ATOM 1806 C C . ASP A 1 237 ? -11.146 5.274 6.772 1.00 98.25 237 ASP A C 1
ATOM 1808 O O . ASP A 1 237 ? -10.646 4.970 5.688 1.00 98.25 237 ASP A O 1
ATOM 1812 N N . THR A 1 238 ? -12.193 6.101 6.855 1.00 97.75 238 THR A N 1
ATOM 1813 C CA . THR A 1 238 ? -12.817 6.723 5.678 1.00 97.75 238 THR A CA 1
ATOM 1814 C C . THR A 1 238 ? -11.845 7.672 4.962 1.00 97.75 238 THR A C 1
ATOM 1816 O O . THR A 1 238 ? -11.731 7.633 3.737 1.00 97.75 238 THR A O 1
ATOM 1819 N N . GLU A 1 239 ? -11.103 8.500 5.708 1.00 98.44 239 GLU A N 1
ATOM 1820 C CA . GLU A 1 239 ? -10.076 9.393 5.147 1.00 98.44 239 GLU A CA 1
ATOM 1821 C C . GLU A 1 239 ? -8.942 8.605 4.475 1.00 98.44 239 GLU A C 1
ATOM 1823 O O . GLU A 1 239 ? -8.499 8.961 3.380 1.00 98.44 239 GLU A O 1
ATOM 1828 N N . MET A 1 240 ? -8.475 7.533 5.116 1.00 98.12 240 MET A N 1
ATOM 1829 C CA . MET A 1 240 ? -7.417 6.675 4.585 1.00 98.12 240 MET A CA 1
ATOM 1830 C C . MET A 1 240 ? -7.862 5.991 3.293 1.00 98.12 240 MET A C 1
ATOM 1832 O O . MET A 1 240 ? -7.159 6.081 2.292 1.00 98.12 240 MET A O 1
ATOM 1836 N N . THR A 1 241 ? -9.078 5.443 3.274 1.00 98.38 241 THR A N 1
ATOM 1837 C CA . THR A 1 241 ? -9.684 4.845 2.074 1.00 98.38 241 THR A CA 1
ATOM 1838 C C . THR A 1 241 ? -9.735 5.842 0.909 1.00 98.38 241 THR A C 1
ATOM 1840 O O . THR A 1 241 ? -9.421 5.497 -0.229 1.00 98.38 241 THR A O 1
ATOM 1843 N N . ALA A 1 242 ? -10.080 7.108 1.174 1.00 98.00 242 ALA A N 1
ATOM 1844 C CA . ALA A 1 242 ? -10.095 8.146 0.143 1.00 98.00 242 ALA A CA 1
ATOM 1845 C C . ALA A 1 242 ? -8.687 8.478 -0.390 1.00 98.00 242 ALA A C 1
ATOM 1847 O O . ALA A 1 242 ? -8.517 8.719 -1.588 1.00 98.00 242 ALA A O 1
ATOM 1848 N N . LYS A 1 243 ? -7.666 8.486 0.480 1.00 98.25 243 LYS A N 1
ATOM 1849 C CA . LYS A 1 243 ? -6.266 8.678 0.065 1.00 98.25 243 LYS A CA 1
ATOM 1850 C C . LYS A 1 243 ? -5.760 7.506 -0.771 1.00 98.25 243 LYS A C 1
ATOM 1852 O O . LYS A 1 243 ? -5.105 7.752 -1.781 1.00 98.25 243 LYS A O 1
ATOM 1857 N N . ASP A 1 244 ? -6.104 6.278 -0.400 1.00 98.44 244 ASP A N 1
ATOM 1858 C CA . ASP A 1 244 ? -5.737 5.079 -1.157 1.00 98.44 244 ASP A CA 1
ATOM 1859 C C . ASP A 1 244 ? -6.341 5.105 -2.565 1.00 98.44 244 ASP A C 1
ATOM 1861 O O . ASP A 1 244 ? -5.630 4.861 -3.542 1.00 98.44 244 ASP A O 1
ATOM 1865 N N . GLN A 1 245 ? -7.611 5.509 -2.695 1.00 98.19 245 GLN A N 1
ATOM 1866 C CA . GLN A 1 245 ? -8.245 5.678 -4.005 1.00 98.19 245 GLN A CA 1
ATOM 1867 C C . GLN A 1 245 ? -7.514 6.720 -4.862 1.00 98.19 245 GLN A C 1
ATOM 1869 O O . GLN A 1 245 ? -7.234 6.474 -6.033 1.00 98.19 245 GLN A O 1
ATOM 1874 N N . LYS A 1 246 ? -7.135 7.863 -4.276 1.00 97.94 246 LYS A N 1
ATOM 1875 C CA . LYS A 1 246 ? -6.382 8.899 -4.995 1.00 97.94 246 LYS A CA 1
ATOM 1876 C C . LYS A 1 246 ? -5.023 8.386 -5.487 1.00 97.94 246 LYS A C 1
ATOM 1878 O O . LYS A 1 246 ? -4.638 8.663 -6.620 1.00 97.94 246 LYS A O 1
ATOM 1883 N N . VAL A 1 247 ? -4.300 7.636 -4.653 1.00 98.38 247 VAL A N 1
ATOM 1884 C CA . VAL A 1 247 ? -3.018 7.023 -5.043 1.00 98.38 247 VAL A CA 1
ATOM 1885 C C . VAL A 1 247 ? -3.222 6.011 -6.172 1.00 98.38 247 VAL A C 1
ATOM 1887 O O . VAL A 1 247 ? -2.430 5.969 -7.112 1.00 98.38 247 VAL A O 1
ATOM 1890 N N . GLN A 1 248 ? -4.296 5.222 -6.124 1.00 98.12 248 GLN A N 1
ATOM 1891 C CA . GLN A 1 248 ? -4.630 4.279 -7.188 1.00 98.12 248 GLN A CA 1
ATOM 1892 C C . GLN A 1 248 ? -4.901 4.990 -8.525 1.00 98.12 248 GLN A C 1
ATOM 1894 O O . GLN A 1 248 ? -4.419 4.531 -9.564 1.00 98.12 248 GLN A O 1
ATOM 1899 N N . ASP A 1 249 ? -5.595 6.129 -8.501 1.00 98.31 249 ASP A N 1
ATOM 1900 C CA . ASP A 1 249 ? -5.846 6.948 -9.691 1.00 98.31 249 ASP A CA 1
ATOM 1901 C C . ASP A 1 249 ? -4.537 7.526 -10.268 1.00 98.31 249 ASP A C 1
ATOM 1903 O O . ASP A 1 249 ? -4.310 7.479 -11.480 1.00 98.31 249 ASP A O 1
ATOM 1907 N N . GLU A 1 250 ? -3.631 8.020 -9.414 1.00 98.56 250 GLU A N 1
ATOM 1908 C CA . GLU A 1 250 ? -2.307 8.514 -9.828 1.00 98.56 250 GLU A CA 1
ATOM 1909 C C . GLU A 1 250 ? -1.451 7.400 -10.462 1.00 98.56 250 GLU A C 1
ATOM 1911 O O . GLU A 1 250 ? -0.801 7.620 -11.488 1.00 98.56 250 GLU A O 1
ATOM 1916 N N . ILE A 1 251 ? -1.497 6.177 -9.918 1.00 98.19 251 ILE A N 1
ATOM 1917 C CA . ILE A 1 251 ? -0.821 5.007 -10.501 1.00 98.19 251 ILE A CA 1
ATOM 1918 C C . ILE A 1 251 ? -1.359 4.708 -11.906 1.00 98.19 251 ILE A C 1
ATOM 1920 O O . ILE A 1 251 ? -0.567 4.474 -12.822 1.00 98.19 251 ILE A O 1
ATOM 1924 N N . GLN A 1 252 ? -2.679 4.746 -12.109 1.00 98.06 252 GLN A N 1
ATOM 1925 C CA . GLN A 1 252 ? -3.279 4.519 -13.430 1.00 98.06 252 GLN A CA 1
ATOM 1926 C C . GLN A 1 252 ? -2.854 5.592 -14.443 1.00 98.06 252 GLN A C 1
ATOM 1928 O O . GLN A 1 252 ? -2.534 5.276 -15.593 1.00 98.06 252 GLN A O 1
ATOM 1933 N N . GLN A 1 253 ? -2.786 6.858 -14.021 1.00 98.31 253 GLN A N 1
ATOM 1934 C CA . GLN A 1 253 ? -2.295 7.942 -14.874 1.00 98.31 253 GLN A CA 1
ATOM 1935 C C . GLN A 1 253 ? -0.832 7.725 -15.276 1.00 98.31 253 GLN A C 1
ATOM 1937 O O . GLN A 1 253 ? -0.494 7.829 -16.458 1.00 98.31 253 GLN A O 1
ATOM 1942 N N . LEU A 1 254 ? 0.033 7.363 -14.324 1.00 98.56 254 LEU A N 1
ATOM 1943 C CA . LEU A 1 254 ? 1.440 7.067 -14.604 1.00 98.56 254 LEU A CA 1
ATOM 1944 C C . LEU A 1 254 ? 1.600 5.878 -15.559 1.00 98.56 254 LEU A C 1
ATOM 1946 O O . LEU A 1 254 ? 2.411 5.945 -16.481 1.00 98.56 254 LEU A O 1
ATOM 1950 N N . GLN A 1 255 ? 0.793 4.825 -15.408 1.00 98.44 255 GLN A N 1
ATOM 1951 C CA . GLN A 1 255 ? 0.779 3.693 -16.341 1.00 98.44 255 GLN A CA 1
ATOM 1952 C C . GLN A 1 255 ? 0.423 4.129 -17.771 1.00 98.44 255 GLN A C 1
ATOM 1954 O O . GLN A 1 255 ? 1.077 3.699 -18.724 1.00 98.44 255 GLN A O 1
ATOM 1959 N N . SER A 1 256 ? -0.550 5.032 -17.933 1.00 98.06 256 SER A N 1
ATOM 1960 C CA . SER A 1 256 ? -0.900 5.600 -19.243 1.00 98.06 256 SER A CA 1
ATOM 1961 C C . SER A 1 256 ? 0.248 6.412 -19.857 1.00 98.06 256 SER A C 1
ATOM 1963 O O . SER A 1 256 ? 0.486 6.344 -21.068 1.00 98.06 256 SER A O 1
ATOM 1965 N N . VAL A 1 257 ? 0.976 7.184 -19.043 1.00 98.38 257 VAL A N 1
ATOM 1966 C CA . VAL A 1 257 ? 2.144 7.954 -19.504 1.00 98.38 257 VAL A CA 1
ATOM 1967 C C . VAL A 1 257 ? 3.259 7.017 -19.960 1.00 98.38 257 VAL A C 1
ATOM 1969 O O . VAL A 1 257 ? 3.786 7.201 -21.057 1.00 98.38 257 VAL A O 1
ATOM 1972 N N . VAL A 1 258 ? 3.569 5.980 -19.177 1.00 98.44 258 VAL A N 1
ATOM 1973 C CA . VAL A 1 258 ? 4.579 4.973 -19.537 1.00 98.44 258 VAL A CA 1
ATOM 1974 C C . VAL A 1 258 ? 4.219 4.292 -20.856 1.00 98.44 258 VAL A C 1
ATOM 1976 O O . VAL A 1 258 ? 5.055 4.251 -21.754 1.00 98.44 258 VAL A O 1
ATOM 1979 N N . ALA A 1 259 ? 2.969 3.850 -21.031 1.00 98.31 259 ALA A N 1
ATOM 1980 C CA . ALA A 1 259 ? 2.518 3.240 -22.284 1.00 98.31 259 ALA A CA 1
ATOM 1981 C C . ALA A 1 259 ? 2.699 4.180 -23.491 1.00 98.31 259 ALA A C 1
ATOM 1983 O O . ALA A 1 259 ? 3.157 3.763 -24.557 1.00 98.31 259 ALA A O 1
ATOM 1984 N N . THR A 1 260 ? 2.398 5.470 -23.310 1.00 98.19 260 THR A N 1
ATOM 1985 C CA . THR A 1 260 ? 2.581 6.492 -24.351 1.00 98.19 260 THR A CA 1
ATOM 1986 C C . THR A 1 260 ? 4.058 6.702 -24.690 1.00 98.19 260 THR A C 1
ATOM 1988 O O . THR A 1 260 ? 4.409 6.839 -25.862 1.00 98.19 260 THR A O 1
ATOM 1991 N N . MET A 1 261 ? 4.934 6.724 -23.683 1.00 98.12 261 MET A N 1
ATOM 1992 C CA . MET A 1 261 ? 6.378 6.846 -23.890 1.00 98.12 261 MET A CA 1
ATOM 1993 C C . MET A 1 261 ? 6.942 5.630 -24.625 1.00 98.12 261 MET A C 1
ATOM 1995 O O . MET A 1 261 ? 7.610 5.802 -25.638 1.00 98.12 261 MET A O 1
ATOM 1999 N N . THR A 1 262 ? 6.580 4.413 -24.212 1.00 98.38 262 THR A N 1
ATOM 2000 C CA . THR A 1 262 ? 6.995 3.178 -24.893 1.00 98.38 262 THR A CA 1
ATOM 2001 C C . THR A 1 262 ? 6.582 3.160 -26.369 1.00 98.38 262 THR A C 1
ATOM 2003 O O . THR A 1 262 ? 7.360 2.748 -27.234 1.00 98.38 262 THR A O 1
ATOM 2006 N N . ALA A 1 263 ? 5.378 3.646 -26.693 1.00 98.31 263 ALA A N 1
ATOM 2007 C CA . ALA A 1 263 ? 4.930 3.765 -28.080 1.00 98.31 263 ALA A CA 1
ATOM 2008 C C . ALA A 1 263 ? 5.790 4.755 -28.886 1.00 98.31 263 ALA A C 1
ATOM 2010 O O . ALA A 1 263 ? 6.184 4.455 -30.014 1.00 98.31 263 ALA A O 1
ATOM 2011 N N . LYS A 1 264 ? 6.133 5.910 -28.298 1.00 98.31 264 LYS A N 1
ATOM 2012 C CA . LYS A 1 264 ? 7.020 6.899 -28.932 1.00 98.31 264 LYS A CA 1
ATOM 2013 C C . LYS A 1 264 ? 8.439 6.376 -29.129 1.00 98.31 264 LYS A C 1
ATOM 2015 O O . LYS A 1 264 ? 9.018 6.625 -30.182 1.00 98.31 264 LYS A O 1
ATOM 2020 N N . ASP A 1 265 ? 8.979 5.630 -28.172 1.00 98.25 265 ASP A N 1
ATOM 2021 C CA . ASP A 1 265 ? 10.304 5.013 -28.301 1.00 98.25 265 ASP A CA 1
ATOM 2022 C C . ASP A 1 265 ? 10.325 3.980 -29.434 1.00 98.25 265 ASP A C 1
ATOM 2024 O O . ASP A 1 265 ? 11.271 3.921 -30.222 1.00 98.25 265 ASP A O 1
ATOM 2028 N N . THR A 1 266 ? 9.239 3.216 -29.581 1.00 98.00 266 THR A N 1
ATOM 2029 C CA . THR A 1 266 ? 9.067 2.277 -30.699 1.00 98.00 266 THR A CA 1
ATOM 2030 C C . THR A 1 266 ? 9.026 3.016 -32.042 1.00 98.00 266 THR A C 1
ATOM 2032 O O . THR A 1 266 ? 9.692 2.612 -32.997 1.00 98.00 266 THR A O 1
ATOM 2035 N N . GLU A 1 267 ? 8.288 4.129 -32.126 1.00 98.44 267 GLU A N 1
ATOM 2036 C CA . GLU A 1 267 ? 8.232 4.969 -33.330 1.00 98.44 267 GLU A CA 1
ATOM 2037 C C . GLU A 1 267 ? 9.604 5.571 -33.673 1.00 98.44 267 GLU A C 1
ATOM 2039 O O . GLU A 1 267 ? 10.014 5.580 -34.837 1.00 98.44 267 GLU A O 1
ATOM 2044 N N . MET A 1 268 ? 10.324 6.063 -32.663 1.00 98.19 268 MET A N 1
ATOM 2045 C CA . MET A 1 268 ? 11.658 6.636 -32.829 1.00 98.19 268 MET A CA 1
ATOM 2046 C C . MET A 1 268 ? 12.650 5.584 -33.325 1.00 98.19 268 MET A C 1
ATOM 2048 O O . MET A 1 268 ? 13.328 5.816 -34.321 1.00 98.19 268 MET A O 1
ATOM 2052 N N . THR A 1 269 ? 12.633 4.390 -32.730 1.00 98.38 269 THR A N 1
ATOM 2053 C CA . THR A 1 269 ? 13.449 3.247 -33.167 1.00 98.38 269 THR A CA 1
ATOM 2054 C C . THR A 1 269 ? 13.184 2.897 -34.636 1.00 98.38 269 THR A C 1
ATOM 2056 O O . THR A 1 269 ? 14.114 2.674 -35.411 1.00 98.38 269 THR A O 1
ATOM 2059 N N . ALA A 1 270 ? 11.918 2.905 -35.068 1.00 98.38 270 ALA A N 1
ATOM 2060 C CA . ALA A 1 270 ? 11.566 2.656 -36.466 1.00 98.38 270 ALA A CA 1
ATOM 2061 C C . ALA A 1 270 ? 12.083 3.757 -37.414 1.00 98.38 270 ALA A C 1
ATOM 2063 O O . ALA A 1 270 ? 12.522 3.470 -38.534 1.00 98.38 270 ALA A O 1
ATOM 2064 N N . LYS A 1 271 ? 12.049 5.024 -36.981 1.00 98.44 271 LYS A N 1
ATOM 2065 C CA . LYS A 1 271 ? 12.616 6.150 -37.741 1.00 98.44 271 LYS A CA 1
ATOM 2066 C C . LYS A 1 271 ? 14.137 6.051 -37.853 1.00 98.44 271 LYS A C 1
ATOM 2068 O O . LYS A 1 271 ? 14.658 6.288 -38.944 1.00 98.44 271 LYS A O 1
ATOM 2073 N N . ASP A 1 272 ? 14.818 5.650 -36.785 1.00 98.56 272 ASP A N 1
ATOM 2074 C CA . ASP A 1 272 ? 16.267 5.447 -36.774 1.00 98.56 272 ASP A CA 1
ATOM 2075 C C . ASP A 1 272 ? 16.685 4.311 -37.711 1.00 98.56 272 ASP A C 1
ATOM 2077 O O . ASP A 1 272 ? 17.616 4.482 -38.502 1.00 98.56 272 ASP A O 1
ATOM 2081 N N . GLN A 1 273 ? 15.941 3.199 -37.727 1.00 98.31 273 GLN A N 1
ATOM 2082 C CA . GLN A 1 273 ? 16.187 2.111 -38.677 1.00 98.31 273 GLN A CA 1
ATOM 2083 C C . GLN A 1 273 ? 16.047 2.594 -40.127 1.00 98.31 273 GLN A C 1
ATOM 2085 O O . GLN A 1 273 ? 16.933 2.383 -40.952 1.00 98.31 273 GLN A O 1
ATOM 2090 N N . LYS A 1 274 ? 14.980 3.344 -40.432 1.00 98.31 274 LYS A N 1
ATOM 2091 C CA . LYS A 1 274 ? 14.781 3.925 -41.769 1.00 98.31 274 LYS A CA 1
ATOM 2092 C C . LYS A 1 274 ? 15.898 4.903 -42.155 1.00 98.31 274 LYS A C 1
ATOM 2094 O O . LYS A 1 274 ? 16.230 5.025 -43.337 1.00 98.31 274 LYS A O 1
ATOM 2099 N N . ALA A 1 275 ? 16.450 5.639 -41.191 1.00 97.81 275 ALA A N 1
ATOM 2100 C CA . ALA A 1 275 ? 17.587 6.522 -41.421 1.00 97.81 275 ALA A CA 1
ATOM 2101 C C . ALA A 1 275 ? 18.871 5.725 -41.707 1.00 97.81 275 ALA A C 1
ATOM 2103 O O . ALA A 1 275 ? 19.574 6.058 -42.663 1.00 97.81 275 ALA A O 1
ATOM 2104 N N . GLN A 1 276 ? 19.141 4.648 -40.960 1.00 98.12 276 GLN A N 1
ATOM 2105 C CA . GLN A 1 276 ? 20.249 3.728 -41.245 1.00 98.12 276 GLN A CA 1
ATOM 2106 C C . GLN A 1 276 ? 20.150 3.122 -42.647 1.00 98.12 276 GLN A C 1
ATOM 2108 O O . GLN A 1 276 ? 21.136 3.149 -43.382 1.00 98.12 276 GLN A O 1
ATOM 2113 N N . ASP A 1 277 ? 18.969 2.653 -43.053 1.00 98.44 277 ASP A N 1
ATOM 2114 C CA . ASP A 1 277 ? 18.764 2.072 -44.384 1.00 98.44 277 ASP A CA 1
ATOM 2115 C C . ASP A 1 277 ? 19.106 3.085 -45.491 1.00 98.44 277 ASP A C 1
ATOM 2117 O O . ASP A 1 277 ? 19.780 2.764 -46.471 1.00 98.44 277 ASP A O 1
ATOM 2121 N N . LYS A 1 278 ? 18.700 4.352 -45.319 1.00 98.56 278 LYS A N 1
ATOM 2122 C CA . LYS A 1 278 ? 19.058 5.434 -46.250 1.00 98.56 278 LYS A CA 1
ATOM 2123 C C . LYS A 1 278 ? 20.557 5.728 -46.266 1.00 98.56 278 LYS A C 1
ATOM 2125 O O . LYS A 1 278 ? 21.100 5.993 -47.336 1.00 98.56 278 LYS A O 1
ATOM 2130 N N . ILE A 1 279 ? 21.226 5.693 -45.113 1.00 98.44 279 ILE A N 1
ATOM 2131 C CA . ILE A 1 279 ? 22.685 5.864 -45.037 1.00 98.44 279 ILE A CA 1
ATOM 2132 C C . ILE A 1 279 ? 23.383 4.747 -45.822 1.00 98.44 279 ILE A C 1
ATOM 2134 O O . ILE A 1 279 ? 24.270 5.041 -46.620 1.00 98.44 279 ILE A O 1
ATOM 2138 N N . GLN A 1 280 ? 22.944 3.495 -45.672 1.00 98.12 280 GLN A N 1
ATOM 2139 C CA . GLN A 1 280 ? 23.487 2.364 -46.432 1.00 98.12 280 GLN A CA 1
ATOM 2140 C C . GLN A 1 280 ? 23.262 2.526 -47.943 1.00 98.12 280 GLN A C 1
ATOM 2142 O O . GLN A 1 280 ? 24.179 2.306 -48.738 1.00 98.12 280 GLN A O 1
ATOM 2147 N N . GLN A 1 281 ? 22.071 2.978 -48.353 1.00 98.38 281 GLN A N 1
ATOM 2148 C CA . GLN A 1 281 ? 21.790 3.287 -49.760 1.00 98.38 281 GLN A CA 1
ATOM 2149 C C . GLN A 1 281 ? 22.730 4.372 -50.301 1.00 98.38 281 GLN A C 1
ATOM 2151 O O . GLN A 1 281 ? 23.309 4.207 -51.374 1.00 98.38 281 GLN A O 1
ATOM 2156 N N . LEU A 1 282 ? 22.933 5.460 -49.553 1.00 98.44 282 LEU A N 1
ATOM 2157 C CA . LEU A 1 282 ? 23.851 6.531 -49.947 1.00 98.44 282 LEU A CA 1
ATOM 2158 C C . LEU A 1 282 ? 25.304 6.046 -50.034 1.00 98.44 282 LEU A C 1
ATOM 2160 O O . LEU A 1 282 ? 26.002 6.408 -50.977 1.00 98.44 282 LEU A O 1
ATOM 2164 N N . GLN A 1 283 ? 25.753 5.188 -49.116 1.00 98.25 283 GLN A N 1
ATOM 2165 C CA . GLN A 1 283 ? 27.087 4.579 -49.177 1.00 98.25 283 GLN A CA 1
ATOM 2166 C C . GLN A 1 283 ? 27.280 3.742 -50.451 1.00 98.25 283 GLN A C 1
ATOM 2168 O O . GLN A 1 283 ? 28.334 3.824 -51.082 1.00 98.25 283 GLN A O 1
ATOM 2173 N N . SER A 1 284 ? 26.259 2.990 -50.875 1.00 97.94 284 SER A N 1
ATOM 2174 C CA . SER A 1 284 ? 26.289 2.238 -52.137 1.00 97.94 284 SER A CA 1
ATOM 2175 C C . SER A 1 284 ? 26.397 3.157 -53.363 1.00 97.94 284 SER A C 1
ATOM 2177 O O . SER A 1 284 ? 27.179 2.885 -54.281 1.00 97.94 284 SER A O 1
ATOM 2179 N N . VAL A 1 285 ? 25.671 4.282 -53.363 1.00 98.38 285 VAL A N 1
ATOM 2180 C CA . VAL A 1 285 ? 25.768 5.294 -54.427 1.00 98.38 285 VAL A CA 1
ATOM 2181 C C . VAL A 1 285 ? 27.169 5.898 -54.476 1.00 98.38 285 VAL A C 1
ATOM 2183 O O . VAL A 1 285 ? 27.758 5.954 -55.554 1.00 98.38 285 VAL A O 1
ATOM 2186 N N . VAL A 1 286 ? 27.733 6.287 -53.328 1.00 98.19 286 VAL A N 1
ATOM 2187 C CA . VAL A 1 286 ? 29.099 6.829 -53.247 1.00 98.19 286 VAL A CA 1
ATOM 2188 C C . VAL A 1 286 ? 30.116 5.821 -53.782 1.00 98.19 286 VAL A C 1
ATOM 2190 O O . VAL A 1 286 ? 30.915 6.182 -54.639 1.00 98.19 286 VAL A O 1
ATOM 2193 N N . ALA A 1 287 ? 30.042 4.550 -53.374 1.00 97.94 287 ALA A N 1
ATOM 2194 C CA . ALA A 1 287 ? 30.936 3.506 -53.880 1.00 97.94 287 ALA A CA 1
ATOM 2195 C C . ALA A 1 287 ? 30.839 3.345 -55.410 1.00 97.94 287 ALA A C 1
ATOM 2197 O O . ALA A 1 287 ? 31.854 3.220 -56.097 1.00 97.94 287 ALA A O 1
ATOM 2198 N N . THR A 1 288 ? 29.619 3.407 -55.954 1.00 97.81 288 THR A N 1
ATOM 2199 C CA . THR A 1 288 ? 29.380 3.343 -57.404 1.00 97.81 288 THR A CA 1
ATOM 2200 C C . THR A 1 288 ? 29.974 4.552 -58.127 1.00 97.81 288 THR A C 1
ATOM 2202 O O . THR A 1 288 ? 30.561 4.402 -59.200 1.00 97.81 288 THR A O 1
ATOM 2205 N N . MET A 1 289 ? 29.841 5.751 -57.554 1.00 97.56 289 MET A N 1
ATOM 2206 C CA . MET A 1 289 ? 30.439 6.966 -58.109 1.00 97.56 289 MET A CA 1
ATOM 2207 C C . MET A 1 289 ? 31.966 6.894 -58.094 1.00 97.56 289 MET A C 1
ATOM 2209 O O . MET A 1 289 ? 32.580 7.098 -59.134 1.00 97.56 289 MET A O 1
ATOM 2213 N N . THR A 1 290 ? 32.579 6.492 -56.978 1.00 97.81 290 THR A N 1
ATOM 2214 C CA . THR A 1 290 ? 34.037 6.325 -56.875 1.00 97.81 290 THR A CA 1
ATOM 2215 C C . THR A 1 290 ? 34.587 5.328 -57.901 1.00 97.81 290 THR A C 1
ATOM 2217 O O . THR A 1 290 ? 35.642 5.563 -58.495 1.00 97.81 290 THR A O 1
ATOM 2220 N N . ALA A 1 291 ? 33.872 4.227 -58.159 1.00 97.81 291 ALA A N 1
ATOM 2221 C CA . ALA A 1 291 ? 34.258 3.265 -59.191 1.00 97.81 291 ALA A CA 1
ATOM 2222 C C . ALA A 1 291 ? 34.229 3.888 -60.598 1.00 97.81 291 ALA A C 1
ATOM 2224 O O . ALA A 1 291 ? 35.172 3.709 -61.370 1.00 97.81 291 ALA A O 1
ATOM 2225 N N . LYS A 1 292 ? 33.183 4.664 -60.913 1.00 97.75 292 LYS A N 1
ATOM 2226 C CA . LYS A 1 292 ? 33.084 5.391 -62.188 1.00 97.75 292 LYS A CA 1
ATOM 2227 C C . LYS A 1 292 ? 34.159 6.462 -62.338 1.00 97.75 292 LYS A C 1
ATOM 2229 O O . LYS A 1 292 ? 34.716 6.590 -63.423 1.00 97.75 292 LYS A O 1
ATOM 2234 N N . ASP A 1 293 ? 34.479 7.189 -61.274 1.00 97.81 293 ASP A N 1
ATOM 2235 C CA . ASP A 1 293 ? 35.562 8.176 -61.291 1.00 97.81 293 ASP A CA 1
ATOM 2236 C C . ASP A 1 293 ? 36.910 7.502 -61.566 1.00 97.81 293 ASP A C 1
ATOM 2238 O O . ASP A 1 293 ? 37.695 7.986 -62.376 1.00 97.81 293 ASP A O 1
ATOM 2242 N N . THR A 1 294 ? 37.151 6.330 -60.974 1.00 97.56 294 THR A N 1
ATOM 2243 C CA . THR A 1 294 ? 38.362 5.536 -61.240 1.00 97.56 294 THR A CA 1
ATOM 2244 C C . THR A 1 294 ? 38.428 5.076 -62.702 1.00 97.56 294 THR A C 1
ATOM 2246 O O . THR A 1 294 ? 39.480 5.165 -63.333 1.00 97.56 294 THR A O 1
ATOM 2249 N N . GLU A 1 295 ? 37.305 4.616 -63.267 1.00 97.88 295 GLU A N 1
ATOM 2250 C CA . GLU A 1 295 ? 37.212 4.245 -64.687 1.00 97.88 295 GLU A CA 1
ATOM 2251 C C . GLU A 1 295 ? 37.481 5.447 -65.604 1.00 97.88 295 GLU A C 1
ATOM 2253 O O . GLU A 1 295 ? 38.183 5.326 -66.608 1.00 97.88 295 GLU A O 1
ATOM 2258 N N . MET A 1 296 ? 36.935 6.611 -65.257 1.00 97.50 296 MET A N 1
ATOM 2259 C CA . MET A 1 296 ? 37.126 7.851 -66.002 1.00 97.50 296 MET A CA 1
ATOM 2260 C C . MET A 1 296 ? 38.588 8.307 -65.968 1.00 97.50 296 MET A C 1
ATOM 2262 O O . MET A 1 296 ? 39.149 8.552 -67.029 1.00 97.50 296 MET A O 1
ATOM 2266 N N . ILE A 1 297 ? 39.242 8.292 -64.803 1.00 97.88 297 ILE A N 1
ATOM 2267 C CA . ILE A 1 297 ? 40.682 8.579 -64.673 1.00 97.88 297 ILE A CA 1
ATOM 2268 C C . ILE A 1 297 ? 41.516 7.630 -65.549 1.00 97.88 297 ILE A C 1
ATOM 2270 O O . ILE A 1 297 ? 42.453 8.062 -66.218 1.00 97.88 297 ILE A O 1
ATOM 2274 N N . ALA A 1 298 ? 41.172 6.339 -65.592 1.00 97.38 298 ALA A N 1
ATOM 2275 C CA . ALA A 1 298 ? 41.870 5.377 -66.445 1.00 97.38 298 ALA A CA 1
ATOM 2276 C C . ALA A 1 298 ? 41.690 5.685 -67.944 1.00 97.38 298 ALA A C 1
ATOM 2278 O O . ALA A 1 298 ? 42.633 5.543 -68.727 1.00 97.38 298 ALA A O 1
ATOM 2279 N N . LYS A 1 299 ? 40.493 6.126 -68.355 1.00 97.69 299 LYS A N 1
ATOM 2280 C CA . LYS A 1 299 ? 40.238 6.578 -69.732 1.00 97.69 299 LYS A CA 1
ATOM 2281 C C . LYS A 1 299 ? 41.007 7.858 -70.056 1.00 97.69 299 LYS A C 1
ATOM 2283 O O . LYS A 1 299 ? 41.597 7.921 -71.131 1.00 97.69 299 LYS A O 1
ATOM 2288 N N . ASP A 1 300 ? 41.055 8.819 -69.138 1.00 98.00 300 ASP A N 1
ATOM 2289 C CA . ASP A 1 300 ? 41.819 10.059 -69.305 1.00 98.00 300 ASP A CA 1
ATOM 2290 C C . ASP A 1 300 ? 43.317 9.775 -69.463 1.00 98.00 300 ASP A C 1
ATOM 2292 O O . ASP A 1 300 ? 43.955 10.327 -70.361 1.00 98.00 300 ASP A O 1
ATOM 2296 N N . GLN A 1 301 ? 43.870 8.840 -68.679 1.00 97.44 301 GLN A N 1
ATOM 2297 C CA . GLN A 1 301 ? 45.262 8.410 -68.831 1.00 97.44 301 GLN A CA 1
ATOM 2298 C C . GLN A 1 301 ? 45.518 7.798 -70.213 1.00 97.44 301 GLN A C 1
ATOM 2300 O O . GLN A 1 301 ? 46.497 8.145 -70.869 1.00 97.44 301 GLN A O 1
ATOM 2305 N N . LYS A 1 302 ? 44.615 6.938 -70.702 1.00 97.19 302 LYS A N 1
ATOM 2306 C CA . LYS A 1 302 ? 44.736 6.358 -72.047 1.00 97.19 302 LYS A CA 1
ATOM 2307 C C . LYS A 1 302 ? 44.719 7.439 -73.134 1.00 97.19 302 LYS A C 1
ATOM 2309 O O . LYS A 1 302 ? 45.514 7.381 -74.069 1.00 97.19 302 LYS A O 1
ATOM 2314 N N . VAL A 1 303 ? 43.833 8.429 -73.011 1.00 97.88 303 VAL A N 1
ATOM 2315 C CA . VAL A 1 303 ? 43.784 9.573 -73.936 1.00 97.88 303 VAL A CA 1
ATOM 2316 C C . VAL A 1 303 ? 45.092 10.368 -73.881 1.00 97.88 303 VAL A C 1
ATOM 2318 O O . VAL A 1 303 ? 45.620 10.757 -74.922 1.00 97.88 303 VAL A O 1
ATOM 2321 N N . GLN A 1 304 ? 45.656 10.579 -72.691 1.00 97.00 304 GLN A N 1
ATOM 2322 C CA . GLN A 1 304 ? 46.943 11.253 -72.532 1.00 97.00 304 GLN A CA 1
ATOM 2323 C C . GLN A 1 304 ? 48.093 10.479 -73.200 1.00 97.00 304 GLN A C 1
ATOM 2325 O O . GLN A 1 304 ? 48.933 11.094 -73.862 1.00 97.00 304 GLN A O 1
ATOM 2330 N N . ASP A 1 305 ? 48.105 9.149 -73.095 1.00 97.19 305 ASP A N 1
ATOM 2331 C CA . ASP A 1 305 ? 49.090 8.289 -73.758 1.00 97.19 305 ASP A CA 1
ATOM 2332 C C . ASP A 1 305 ? 48.965 8.369 -75.292 1.00 97.19 305 ASP A C 1
ATOM 2334 O O . ASP A 1 305 ? 49.968 8.502 -75.998 1.00 97.19 305 ASP A O 1
ATOM 2338 N N . GLU A 1 306 ? 47.740 8.351 -75.829 1.00 97.75 306 GLU A N 1
ATOM 2339 C CA . GLU A 1 306 ? 47.481 8.527 -77.267 1.00 97.75 306 GLU A CA 1
ATOM 2340 C C . GLU A 1 306 ? 47.961 9.902 -77.767 1.00 97.75 306 GLU A C 1
ATOM 2342 O O . GLU A 1 306 ? 48.582 9.994 -78.829 1.00 97.75 306 GLU A O 1
ATOM 2347 N N . ILE A 1 307 ? 47.764 10.971 -76.985 1.00 97.62 307 ILE A N 1
ATOM 2348 C CA . ILE A 1 307 ? 48.295 12.308 -77.299 1.00 97.62 307 ILE A CA 1
ATOM 2349 C C . ILE A 1 307 ? 49.829 12.287 -77.373 1.00 97.62 307 ILE A C 1
ATOM 2351 O O . ILE A 1 307 ? 50.397 12.845 -78.315 1.00 97.62 307 ILE A O 1
ATOM 2355 N N . GLN A 1 308 ? 50.512 11.630 -76.431 1.00 96.25 308 GLN A N 1
ATOM 2356 C CA . GLN A 1 308 ? 51.977 11.509 -76.457 1.00 96.25 308 GLN A CA 1
ATOM 2357 C C . GLN A 1 308 ? 52.465 10.736 -77.688 1.00 96.25 308 GLN A C 1
ATOM 2359 O O . GLN A 1 308 ? 53.439 11.133 -78.336 1.00 96.25 308 GLN A O 1
ATOM 2364 N N . GLN A 1 309 ? 51.769 9.656 -78.056 1.00 97.06 309 GLN A N 1
ATOM 2365 C CA . GLN A 1 309 ? 52.072 8.905 -79.275 1.00 97.06 309 GLN A CA 1
ATOM 2366 C C . GLN A 1 309 ? 51.912 9.780 -80.522 1.00 97.06 309 GLN A C 1
ATOM 2368 O O . GLN A 1 309 ? 52.807 9.819 -81.369 1.00 97.06 309 GLN A O 1
ATOM 2373 N N . LEU A 1 310 ? 50.816 10.537 -80.621 1.00 97.38 310 LEU A N 1
ATOM 2374 C CA . LEU A 1 310 ? 50.589 11.458 -81.735 1.00 97.38 310 LEU A CA 1
ATOM 2375 C C . LEU A 1 310 ? 51.668 12.547 -81.811 1.00 97.38 310 LEU A C 1
ATOM 2377 O O . LEU A 1 310 ? 52.154 12.845 -82.901 1.00 97.38 310 LEU A O 1
ATOM 2381 N N . GLN A 1 311 ? 52.116 13.091 -80.678 1.00 97.00 311 GLN A N 1
ATOM 2382 C CA . GLN A 1 311 ? 53.230 14.047 -80.636 1.00 97.00 311 GLN A CA 1
ATOM 2383 C C . GLN A 1 311 ? 54.538 13.441 -81.173 1.00 97.00 311 GLN A C 1
ATOM 2385 O O . GLN A 1 311 ? 55.254 14.099 -81.931 1.00 97.00 311 GLN A O 1
ATOM 2390 N N . SER A 1 312 ? 54.833 12.176 -80.848 1.00 96.38 312 SER A N 1
ATOM 2391 C CA . SER A 1 312 ? 55.991 11.450 -81.394 1.00 96.38 312 SER A CA 1
ATOM 2392 C C . SER A 1 312 ? 55.908 11.286 -82.919 1.00 96.38 312 SER A C 1
ATOM 2394 O O . SER A 1 312 ? 56.894 11.500 -83.637 1.00 96.38 312 SER A O 1
ATOM 2396 N N . VAL A 1 313 ? 54.716 10.975 -83.438 1.00 97.06 313 VAL A N 1
ATOM 2397 C CA . VAL A 1 313 ? 54.469 10.887 -84.885 1.00 97.06 313 VAL A CA 1
ATOM 2398 C C . VAL A 1 313 ? 54.681 12.245 -85.556 1.00 97.06 313 VAL A C 1
ATOM 2400 O O . VAL A 1 313 ? 55.402 12.317 -86.550 1.00 97.06 313 VAL A O 1
ATOM 2403 N N . VAL A 1 314 ? 54.135 13.330 -84.998 1.00 97.38 314 VAL A N 1
ATOM 2404 C CA . VAL A 1 314 ? 54.320 14.696 -85.521 1.00 97.38 314 VAL A CA 1
ATOM 2405 C C . VAL A 1 314 ? 55.796 15.102 -85.535 1.00 97.38 314 VAL A C 1
ATOM 2407 O O . VAL A 1 314 ? 56.269 15.658 -86.531 1.00 97.38 314 VAL A O 1
ATOM 2410 N N . ALA A 1 315 ? 56.556 14.781 -84.484 1.00 95.69 315 ALA A N 1
ATOM 2411 C CA . ALA A 1 315 ? 57.998 15.033 -84.445 1.00 95.69 315 ALA A CA 1
ATOM 2412 C C . ALA A 1 315 ? 58.732 14.265 -85.559 1.00 95.69 315 ALA A C 1
ATOM 2414 O O . ALA A 1 315 ? 59.577 14.821 -86.264 1.00 95.69 315 ALA A O 1
ATOM 2415 N N . THR A 1 316 ? 58.356 13.001 -85.774 1.00 96.38 316 THR A N 1
ATOM 2416 C CA . THR A 1 316 ? 58.914 12.164 -86.846 1.00 96.38 316 THR A CA 1
ATOM 2417 C C . THR A 1 316 ? 58.578 12.713 -88.232 1.00 96.38 316 THR A C 1
ATOM 2419 O O . THR A 1 316 ? 59.432 12.716 -89.119 1.00 96.38 316 THR A O 1
ATOM 2422 N N . MET A 1 317 ? 57.347 13.186 -88.436 1.00 95.25 317 MET A N 1
ATOM 2423 C CA . MET A 1 317 ? 56.928 13.812 -89.691 1.00 95.25 317 MET A CA 1
ATOM 2424 C C . MET A 1 317 ? 57.703 15.101 -89.952 1.00 95.25 317 MET A C 1
ATOM 2426 O O . MET A 1 317 ? 58.295 15.233 -91.015 1.00 95.25 317 MET A O 1
ATOM 2430 N N . THR A 1 318 ? 57.818 15.975 -88.951 1.00 95.44 318 THR A N 1
ATOM 2431 C CA . THR A 1 318 ? 58.624 17.204 -89.036 1.00 95.44 318 THR A CA 1
ATOM 2432 C C . THR A 1 318 ? 60.070 16.906 -89.454 1.00 95.44 318 THR A C 1
ATOM 2434 O O . THR A 1 318 ? 60.623 17.577 -90.324 1.00 95.44 318 THR A O 1
ATOM 2437 N N . ALA A 1 319 ? 60.688 15.865 -88.885 1.00 95.06 319 ALA A N 1
ATOM 2438 C CA . ALA A 1 319 ? 62.045 15.454 -89.249 1.00 95.06 319 ALA A CA 1
ATOM 2439 C C . ALA A 1 319 ? 62.141 14.929 -90.695 1.00 95.06 319 ALA A C 1
ATOM 2441 O O . ALA A 1 319 ? 63.122 15.185 -91.399 1.00 95.06 319 ALA A O 1
ATOM 2442 N N . LYS A 1 320 ? 61.123 14.195 -91.161 1.00 94.94 320 LYS A N 1
ATOM 2443 C CA . LYS A 1 320 ? 61.042 13.762 -92.562 1.00 94.94 320 LYS A CA 1
ATOM 2444 C C . LYS A 1 320 ? 60.871 14.950 -93.503 1.00 94.94 320 LYS A C 1
ATOM 2446 O O . LYS A 1 320 ? 61.567 14.987 -94.513 1.00 94.94 320 LYS A O 1
ATOM 2451 N N . ASP A 1 321 ? 60.033 15.919 -93.155 1.00 95.81 321 ASP A N 1
ATOM 2452 C CA . ASP A 1 321 ? 59.829 17.132 -93.951 1.00 95.81 321 ASP A CA 1
ATOM 2453 C C . ASP A 1 321 ? 61.127 17.935 -94.080 1.00 95.81 321 ASP A C 1
ATOM 2455 O O . ASP A 1 321 ? 61.505 18.325 -95.184 1.00 95.81 321 ASP A O 1
ATOM 2459 N N . GLN A 1 322 ? 61.892 18.085 -92.994 1.00 93.50 322 GLN A N 1
ATOM 2460 C CA . GLN A 1 322 ? 63.227 18.696 -93.042 1.00 93.50 322 GLN A CA 1
ATOM 2461 C C . GLN A 1 322 ? 64.176 17.947 -93.990 1.00 93.50 322 GLN A C 1
ATOM 2463 O O . GLN A 1 322 ? 64.927 18.563 -94.748 1.00 93.50 322 GLN A O 1
ATOM 2468 N N . LYS A 1 323 ? 64.138 16.608 -93.988 1.00 94.31 323 LYS A N 1
ATOM 2469 C CA . LYS A 1 323 ? 64.943 15.790 -94.906 1.00 94.31 323 LYS A CA 1
ATOM 2470 C C . LYS A 1 323 ? 64.505 15.960 -96.362 1.00 94.31 323 LYS A C 1
ATOM 2472 O O . LYS A 1 323 ? 65.364 15.984 -97.240 1.00 94.31 323 LYS A O 1
ATOM 2477 N N . ILE A 1 324 ? 63.203 16.068 -96.621 1.00 93.50 324 ILE A N 1
ATOM 2478 C CA . ILE A 1 324 ? 62.663 16.341 -97.960 1.00 93.50 324 ILE A CA 1
ATOM 2479 C C . ILE A 1 324 ? 63.161 17.704 -98.447 1.00 93.50 324 ILE A C 1
ATOM 2481 O O . ILE A 1 324 ? 63.771 17.765 -99.511 1.00 93.50 324 ILE A O 1
ATOM 2485 N N . GLN A 1 325 ? 63.031 18.758 -97.634 1.00 89.19 325 GLN A N 1
ATOM 2486 C CA . GLN A 1 325 ? 63.543 20.095 -97.964 1.00 89.19 325 GLN A CA 1
ATOM 2487 C C . GLN A 1 325 ? 65.050 20.079 -98.269 1.00 89.19 325 GLN A C 1
ATOM 2489 O O . GLN A 1 325 ? 65.505 20.703 -99.227 1.00 89.19 325 GLN A O 1
ATOM 2494 N N . ALA A 1 326 ? 65.838 19.322 -97.498 1.00 86.88 326 ALA A N 1
ATOM 2495 C CA . ALA A 1 326 ? 67.272 19.168 -97.747 1.00 86.88 326 ALA A CA 1
ATOM 2496 C C . ALA A 1 326 ? 67.578 18.450 -99.076 1.00 86.88 326 ALA A C 1
ATOM 2498 O O . ALA A 1 326 ? 68.563 18.771 -99.742 1.00 86.88 326 ALA A O 1
ATOM 2499 N N . LEU A 1 327 ? 66.751 17.476 -99.471 1.00 86.19 327 LEU A N 1
ATOM 2500 C CA . LEU A 1 327 ? 66.890 16.779 -100.750 1.00 86.19 327 LEU A CA 1
ATOM 2501 C C . LEU A 1 327 ? 66.507 17.670 -101.938 1.00 86.19 327 LEU A C 1
ATOM 2503 O O . LEU A 1 327 ? 67.195 17.622 -102.957 1.00 86.19 327 LEU A O 1
ATOM 2507 N N . GLU A 1 328 ? 65.469 18.497 -101.808 1.00 84.12 328 GLU A N 1
ATOM 2508 C CA . GLU A 1 328 ? 65.031 19.437 -102.852 1.00 84.12 328 GLU A CA 1
ATOM 2509 C C . GLU A 1 328 ? 66.089 20.502 -103.176 1.00 84.12 328 GLU A C 1
ATOM 2511 O O . GLU A 1 328 ? 66.216 20.917 -104.326 1.00 84.12 328 GLU A O 1
ATOM 2516 N N . GLN A 1 329 ? 66.906 20.908 -102.198 1.00 80.00 329 GLN A N 1
ATOM 2517 C CA . GLN A 1 329 ? 67.982 21.887 -102.405 1.00 80.00 329 GLN A CA 1
ATOM 2518 C C . GLN A 1 329 ? 69.261 21.305 -103.044 1.00 80.00 329 GLN A C 1
ATOM 2520 O O . GLN A 1 329 ? 70.250 22.024 -103.218 1.00 80.00 329 GLN A O 1
ATOM 2525 N N . ARG A 1 330 ? 69.293 20.014 -103.407 1.00 81.06 330 ARG A N 1
ATOM 2526 C CA . ARG A 1 330 ? 70.491 19.382 -103.982 1.00 81.06 330 ARG A CA 1
ATOM 2527 C C . ARG A 1 330 ? 70.684 19.785 -105.460 1.00 81.06 330 ARG A C 1
ATOM 2529 O O . ARG A 1 330 ? 69.785 19.556 -106.266 1.00 81.06 330 ARG A O 1
ATOM 2536 N N . PRO A 1 331 ? 71.857 20.313 -105.872 1.00 70.62 331 PRO A N 1
ATOM 2537 C CA . PRO A 1 331 ? 72.093 20.718 -107.260 1.00 70.62 331 PRO A CA 1
ATOM 2538 C C . PRO A 1 331 ? 72.078 19.516 -108.222 1.00 70.62 331 PRO A C 1
ATOM 2540 O O . PRO A 1 331 ? 72.823 18.552 -108.041 1.00 70.62 331 PRO A O 1
ATOM 2543 N N . TYR A 1 332 ? 71.226 19.593 -109.249 1.00 66.19 332 TYR A N 1
ATOM 2544 C CA . TYR A 1 332 ? 71.028 18.575 -110.286 1.00 66.19 332 TYR A CA 1
ATOM 2545 C C . TYR A 1 332 ? 72.191 18.572 -111.301 1.00 66.19 332 TYR A C 1
ATOM 2547 O O . TYR A 1 332 ? 72.603 19.630 -111.780 1.00 66.19 332 TYR A O 1
ATOM 2555 N N . ILE A 1 333 ? 72.730 17.387 -111.618 1.00 70.38 333 ILE A N 1
ATOM 2556 C CA . ILE A 1 333 ? 73.686 17.173 -112.721 1.00 70.38 333 ILE A CA 1
ATOM 2557 C C . ILE A 1 333 ? 72.849 16.788 -113.940 1.00 70.38 333 ILE A C 1
ATOM 2559 O O . ILE A 1 333 ? 72.205 15.741 -113.932 1.00 70.38 333 ILE A O 1
ATOM 2563 N N . GLU A 1 334 ? 72.820 17.644 -114.959 1.00 70.25 334 GLU A N 1
ATOM 2564 C CA . GLU A 1 334 ? 71.885 17.518 -116.081 1.00 70.25 334 GLU A CA 1
ATOM 2565 C C . GLU A 1 334 ? 72.324 16.467 -117.093 1.00 70.25 334 GLU A C 1
ATOM 2567 O O . GLU A 1 334 ? 71.483 15.786 -117.684 1.00 70.25 334 GLU A O 1
ATOM 2572 N N . ARG A 1 335 ? 73.633 16.348 -117.335 1.00 84.75 335 ARG A N 1
ATOM 2573 C CA . ARG A 1 335 ? 74.144 15.448 -118.370 1.00 84.75 335 ARG A CA 1
ATOM 2574 C C . ARG A 1 335 ? 75.581 15.034 -118.103 1.00 84.75 335 ARG A C 1
ATOM 2576 O O . ARG A 1 335 ? 76.387 15.839 -117.646 1.00 84.75 335 ARG A O 1
ATOM 2583 N N . CYS A 1 336 ? 75.913 13.807 -118.497 1.00 90.12 336 CYS A N 1
ATOM 2584 C CA . CYS A 1 336 ? 77.286 13.341 -118.647 1.00 90.12 336 CYS A CA 1
ATOM 2585 C C . CYS A 1 336 ? 77.539 12.871 -120.086 1.00 90.12 336 CYS A C 1
ATOM 2587 O O . CYS A 1 336 ? 76.650 12.304 -120.716 1.00 90.12 336 CYS A O 1
ATOM 2589 N N . GLU A 1 337 ? 78.746 13.086 -120.597 1.00 93.31 337 GLU A N 1
ATOM 2590 C CA . GLU A 1 337 ? 79.231 12.561 -121.878 1.00 93.31 337 GLU A CA 1
ATOM 2591 C C . GLU A 1 337 ? 80.627 11.959 -121.677 1.00 93.31 337 GLU A C 1
ATOM 2593 O O . GLU A 1 337 ? 81.363 12.398 -120.796 1.00 93.31 337 GLU A O 1
ATOM 2598 N N . SER A 1 338 ? 81.008 10.953 -122.460 1.00 93.50 338 SER A N 1
ATOM 2599 C CA . SER A 1 338 ? 82.308 10.287 -122.332 1.00 93.50 338 SER A CA 1
ATOM 2600 C C . SER A 1 338 ? 82.863 9.849 -123.682 1.00 93.50 338 SER A C 1
ATOM 2602 O O . SER A 1 338 ? 82.093 9.585 -124.603 1.00 93.50 338 SER A O 1
ATOM 2604 N N . GLY A 1 339 ? 84.182 9.699 -123.793 1.00 94.06 339 GLY A N 1
ATOM 2605 C CA . GLY A 1 339 ? 84.818 9.246 -125.029 1.00 94.06 339 GLY A CA 1
ATOM 2606 C C . GLY A 1 339 ? 86.285 8.857 -124.865 1.00 94.06 339 GLY A C 1
ATOM 2607 O O . GLY A 1 339 ? 86.855 8.962 -123.780 1.00 94.06 339 GLY A O 1
ATOM 2608 N N . ARG A 1 340 ? 86.908 8.416 -125.965 1.00 95.12 340 ARG A N 1
ATOM 2609 C CA . ARG A 1 340 ? 88.313 7.981 -126.025 1.00 95.12 340 ARG A CA 1
ATOM 2610 C C . ARG A 1 340 ? 89.113 8.844 -126.999 1.00 95.12 340 ARG A C 1
ATOM 2612 O O . ARG A 1 340 ? 88.648 9.129 -128.097 1.00 95.12 340 ARG A O 1
ATOM 2619 N N . LEU A 1 341 ? 90.322 9.228 -126.605 1.00 94.44 341 LEU A N 1
ATOM 2620 C CA . LEU A 1 341 ? 91.279 9.972 -127.422 1.00 94.44 341 LEU A CA 1
ATOM 2621 C C . LEU A 1 341 ? 92.589 9.185 -127.487 1.00 94.44 341 LEU A C 1
ATOM 2623 O O . LEU A 1 341 ? 93.123 8.813 -126.447 1.00 94.44 341 LEU A O 1
ATOM 2627 N N . GLU A 1 342 ? 93.101 8.920 -128.688 1.00 94.44 342 GLU A N 1
ATOM 2628 C CA . GLU A 1 342 ? 94.302 8.106 -128.915 1.00 94.44 342 GLU A CA 1
ATOM 2629 C C . GLU A 1 342 ? 95.301 8.827 -129.826 1.00 94.44 342 GLU A C 1
ATOM 2631 O O . GLU A 1 342 ? 94.907 9.446 -130.816 1.00 94.44 342 GLU A O 1
ATOM 2636 N N . ILE A 1 343 ? 96.594 8.764 -129.491 1.00 92.31 343 ILE A N 1
ATOM 2637 C CA . ILE A 1 343 ? 97.644 9.285 -130.372 1.00 92.31 343 ILE A CA 1
ATOM 2638 C C . ILE A 1 343 ? 97.835 8.337 -131.566 1.00 92.31 343 ILE A C 1
ATOM 2640 O O . ILE A 1 343 ? 97.795 7.117 -131.387 1.00 92.31 343 ILE A O 1
ATOM 2644 N N . PRO A 1 344 ? 98.106 8.855 -132.777 1.00 88.38 344 PRO A N 1
ATOM 2645 C CA . PRO A 1 344 ? 98.472 8.011 -133.909 1.00 88.38 344 PRO A CA 1
ATOM 2646 C C . PRO A 1 344 ? 99.727 7.180 -133.614 1.00 88.38 344 PRO A C 1
ATOM 2648 O O . PRO A 1 344 ? 100.653 7.663 -132.948 1.00 88.38 344 PRO A O 1
ATOM 2651 N N . TRP A 1 345 ? 99.773 5.956 -134.146 1.00 85.38 345 TRP A N 1
ATOM 2652 C CA . TRP A 1 345 ? 100.903 5.042 -133.972 1.00 85.38 345 TRP A CA 1
ATOM 2653 C C . TRP A 1 345 ? 102.213 5.720 -134.391 1.00 85.38 345 TRP A C 1
ATOM 2655 O O . TRP A 1 345 ? 102.268 6.373 -135.432 1.00 85.38 345 TRP A O 1
ATOM 2665 N N . THR A 1 346 ? 103.264 5.590 -133.582 1.00 83.94 346 THR A N 1
ATOM 2666 C CA . THR A 1 346 ? 104.609 6.185 -133.754 1.00 83.94 346 THR A CA 1
ATOM 2667 C C . THR A 1 346 ? 104.715 7.708 -133.649 1.00 83.94 346 THR A C 1
ATOM 2669 O O . THR A 1 346 ? 105.819 8.245 -133.723 1.00 83.94 346 THR A O 1
ATOM 2672 N N . SER A 1 347 ? 103.615 8.428 -133.400 1.00 84.88 347 SER A N 1
ATOM 2673 C CA . SER A 1 347 ? 103.621 9.902 -133.369 1.00 84.88 347 SER A CA 1
ATOM 2674 C C . SER A 1 347 ? 104.510 10.519 -132.282 1.00 84.88 347 SER A C 1
ATOM 2676 O O . SER A 1 347 ? 104.922 11.672 -132.421 1.00 84.88 347 SER A O 1
ATOM 2678 N N . LEU A 1 348 ? 104.817 9.751 -131.234 1.00 90.62 348 LEU A N 1
ATOM 2679 C CA . LEU A 1 348 ? 105.711 10.111 -130.133 1.00 90.62 348 LEU A CA 1
ATOM 2680 C C . LEU A 1 348 ? 106.844 9.086 -129.939 1.00 90.62 348 LEU A C 1
ATOM 2682 O O . LEU A 1 348 ? 107.502 9.083 -128.899 1.00 90.62 348 LEU A O 1
ATOM 2686 N N . ARG A 1 349 ? 107.093 8.229 -130.942 1.00 89.81 349 ARG A N 1
ATOM 2687 C CA . ARG A 1 349 ? 108.138 7.200 -130.876 1.00 89.81 349 ARG A CA 1
ATOM 2688 C C . ARG A 1 349 ? 109.519 7.827 -130.964 1.00 89.81 349 ARG A C 1
ATOM 2690 O O . ARG A 1 349 ? 110.349 7.605 -130.095 1.00 89.81 349 ARG A O 1
ATOM 2697 N N . ASP A 1 350 ? 109.767 8.611 -132.005 1.00 88.19 350 ASP A N 1
ATOM 2698 C CA . ASP A 1 350 ? 111.109 9.106 -132.313 1.00 88.19 350 ASP A CA 1
ATOM 2699 C C . ASP A 1 350 ? 111.351 10.515 -131.741 1.00 88.19 350 ASP A C 1
ATOM 2701 O O . ASP A 1 350 ? 110.415 11.246 -131.405 1.00 88.19 350 ASP A O 1
ATOM 2705 N N . GLY A 1 351 ? 112.624 10.888 -131.596 1.00 87.19 351 GLY A N 1
ATOM 2706 C CA . GLY A 1 351 ? 113.064 12.153 -130.995 1.00 87.19 351 GLY A CA 1
ATOM 2707 C C . GLY A 1 351 ? 113.506 12.027 -129.533 1.00 87.19 351 GLY A C 1
ATOM 2708 O O . GLY A 1 351 ? 113.481 10.949 -128.946 1.00 87.19 351 GLY A O 1
ATOM 2709 N N . TYR A 1 352 ? 113.950 13.144 -128.962 1.00 88.44 352 TYR A N 1
ATOM 2710 C CA . TYR A 1 352 ? 114.424 13.252 -127.582 1.00 88.44 352 TYR A CA 1
ATOM 2711 C C . TYR A 1 352 ? 113.824 14.501 -126.934 1.00 88.44 352 TYR A C 1
ATOM 2713 O O . TYR A 1 352 ? 113.529 15.479 -127.622 1.00 88.44 352 TYR A O 1
ATOM 2721 N N . GLY A 1 353 ? 113.651 14.476 -125.615 1.00 91.06 353 GLY A N 1
ATOM 2722 C CA . GLY A 1 353 ? 113.030 15.570 -124.873 1.00 91.06 353 GLY A CA 1
ATOM 2723 C C . GLY A 1 353 ? 111.505 15.565 -124.995 1.00 91.06 353 GLY A C 1
ATOM 2724 O O . GLY A 1 353 ? 110.902 14.561 -125.388 1.00 91.06 353 GLY A O 1
ATOM 2725 N N . ASN A 1 354 ? 110.877 16.678 -124.609 1.00 91.69 354 ASN A N 1
ATOM 2726 C CA . ASN A 1 354 ? 109.421 16.792 -124.508 1.00 91.69 354 ASN A CA 1
ATOM 2727 C C . ASN A 1 354 ? 108.751 16.698 -125.881 1.00 91.69 354 ASN A C 1
ATOM 2729 O O . ASN A 1 354 ? 108.953 17.547 -126.749 1.00 91.69 354 ASN A O 1
ATOM 2733 N N . ARG A 1 355 ? 107.902 15.688 -126.051 1.00 93.31 355 ARG A N 1
ATOM 2734 C CA . ARG A 1 355 ? 107.134 15.432 -127.270 1.00 93.31 355 ARG A CA 1
ATOM 2735 C C . ARG A 1 355 ? 105.694 15.154 -126.876 1.00 93.31 355 ARG A C 1
ATOM 2737 O O . ARG A 1 355 ? 105.444 14.348 -125.987 1.00 93.31 355 ARG A O 1
ATOM 2744 N N . TYR A 1 356 ? 104.737 15.807 -127.523 1.00 93.56 356 TYR A N 1
ATOM 2745 C CA . TYR A 1 356 ? 103.331 15.663 -127.156 1.00 93.56 356 TYR A CA 1
ATOM 2746 C C . TYR A 1 356 ? 102.382 15.706 -128.349 1.00 93.56 356 TYR A C 1
ATOM 2748 O O . TYR A 1 356 ? 102.736 16.124 -129.458 1.00 93.56 356 TYR A O 1
ATOM 2756 N N . ARG A 1 357 ? 101.157 15.247 -128.103 1.00 93.75 357 ARG A N 1
ATOM 2757 C CA . ARG A 1 357 ? 100.011 15.389 -128.992 1.00 93.75 357 ARG A CA 1
ATOM 2758 C C . ARG A 1 357 ? 98.821 15.899 -128.203 1.00 93.75 357 ARG A C 1
ATOM 2760 O O . ARG A 1 357 ? 98.461 15.326 -127.179 1.00 93.75 357 ARG A O 1
ATOM 2767 N N . ASP A 1 358 ? 98.219 16.958 -128.724 1.00 94.31 358 ASP A N 1
ATOM 2768 C CA . ASP A 1 358 ? 96.957 17.483 -128.229 1.00 94.31 358 ASP A CA 1
ATOM 2769 C C . ASP A 1 358 ? 95.826 16.799 -128.981 1.00 94.31 358 ASP A C 1
ATOM 2771 O O . ASP A 1 358 ? 95.756 16.851 -130.210 1.00 94.31 358 ASP A O 1
ATOM 2775 N N . LEU A 1 359 ? 94.971 16.116 -128.230 1.00 94.31 359 LEU A N 1
ATOM 2776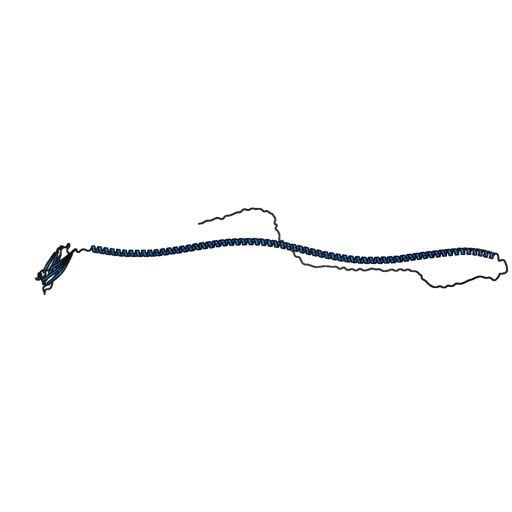 C CA . LEU A 1 359 ? 93.825 15.397 -128.749 1.00 94.31 359 LEU A CA 1
ATOM 2777 C C . LEU A 1 359 ? 92.567 16.093 -128.257 1.00 94.31 359 LEU A C 1
ATOM 2779 O O . LEU A 1 359 ? 92.374 16.273 -127.055 1.00 94.31 359 LEU A O 1
ATOM 2783 N N . THR A 1 360 ? 91.704 16.474 -129.188 1.00 93.62 360 THR A N 1
ATOM 2784 C CA . THR A 1 360 ? 90.486 17.216 -128.872 1.00 93.62 360 THR A CA 1
ATOM 2785 C C . THR A 1 360 ? 89.273 16.333 -129.093 1.00 93.62 360 THR A C 1
ATOM 2787 O O . THR A 1 360 ? 89.025 15.881 -130.208 1.00 93.62 360 THR A O 1
ATOM 2790 N N . ALA A 1 361 ? 88.486 16.131 -128.042 1.00 91.94 361 ALA A N 1
ATOM 2791 C CA . ALA A 1 361 ? 87.123 15.646 -128.145 1.00 91.94 361 ALA A CA 1
ATOM 2792 C C . ALA A 1 361 ? 86.173 16.840 -128.229 1.00 91.94 361 ALA A C 1
ATOM 2794 O O . ALA A 1 361 ? 86.246 17.763 -127.418 1.00 91.94 361 ALA A O 1
ATOM 2795 N N . THR A 1 362 ? 85.266 16.814 -129.198 1.00 93.00 362 THR A N 1
ATOM 2796 C CA . THR A 1 362 ? 84.139 17.750 -129.243 1.00 93.00 362 THR A CA 1
ATOM 2797 C C . THR A 1 362 ? 82.939 17.033 -128.652 1.00 93.00 362 THR A C 1
ATOM 2799 O O . THR A 1 362 ? 82.663 15.899 -129.035 1.00 93.00 362 THR A O 1
ATOM 2802 N N . PHE A 1 363 ? 82.264 17.670 -127.702 1.00 92.25 363 PHE A N 1
ATOM 2803 C CA . PHE A 1 363 ? 81.047 17.127 -127.117 1.00 92.25 363 PHE A CA 1
ATOM 2804 C C . PHE A 1 363 ? 79.939 17.135 -128.165 1.00 92.25 363 PHE A C 1
ATOM 2806 O O . PHE A 1 363 ? 79.742 18.134 -128.863 1.00 92.25 363 PHE A O 1
ATOM 2813 N N . THR A 1 364 ? 79.208 16.030 -128.255 1.00 90.56 364 THR A N 1
ATOM 2814 C CA . THR A 1 364 ? 78.104 15.814 -129.197 1.00 90.56 364 THR A CA 1
ATOM 2815 C C . THR A 1 364 ? 77.064 16.920 -129.070 1.00 90.56 364 THR A C 1
ATOM 2817 O O . THR A 1 364 ? 76.437 17.333 -130.043 1.00 90.56 364 THR A O 1
ATOM 2820 N N . THR A 1 365 ? 76.888 17.448 -127.860 1.00 85.00 365 THR A N 1
ATOM 2821 C CA . THR A 1 365 ? 76.108 18.657 -127.618 1.00 85.00 365 THR A CA 1
ATOM 2822 C C . THR A 1 365 ? 76.862 19.547 -126.632 1.00 85.00 365 THR A C 1
ATOM 2824 O O . THR A 1 365 ? 77.369 19.040 -125.634 1.00 85.00 365 THR A O 1
ATOM 2827 N N . PRO A 1 366 ? 76.907 20.876 -126.825 1.00 88.19 366 PRO A N 1
ATOM 2828 C CA . PRO A 1 366 ? 77.462 21.783 -125.826 1.00 88.19 366 PRO A CA 1
ATOM 2829 C C . PRO A 1 366 ? 76.813 21.584 -124.443 1.00 88.19 366 PRO A C 1
ATOM 2831 O O . PRO A 1 366 ? 75.595 21.420 -124.348 1.00 88.19 366 PRO A O 1
ATOM 2834 N N . PHE A 1 367 ? 77.594 21.532 -123.364 1.00 88.12 367 PHE A N 1
ATOM 2835 C CA . PHE A 1 367 ? 77.084 21.595 -121.989 1.00 88.12 367 PHE A CA 1
ATOM 2836 C C . PHE A 1 367 ? 76.634 23.022 -121.663 1.00 88.12 367 PHE A C 1
ATOM 2838 O O . PHE A 1 367 ? 77.208 23.981 -122.167 1.00 88.12 367 PHE A O 1
ATOM 2845 N N . ARG A 1 368 ? 75.631 23.188 -120.791 1.00 86.88 368 ARG A N 1
ATOM 2846 C CA . ARG A 1 368 ? 75.150 24.529 -120.392 1.00 86.88 368 ARG A CA 1
ATOM 2847 C C . ARG A 1 368 ? 76.159 25.307 -119.543 1.00 86.88 368 ARG A C 1
ATOM 2849 O O . ARG A 1 368 ? 76.150 26.532 -119.531 1.00 86.88 368 ARG A O 1
ATOM 2856 N N . LYS A 1 369 ? 77.028 24.588 -118.832 1.00 86.94 369 LYS A N 1
ATOM 2857 C CA . LYS A 1 369 ? 78.158 25.114 -118.058 1.00 86.94 369 LYS A CA 1
ATOM 2858 C C . LYS A 1 369 ? 79.378 24.234 -118.307 1.00 86.94 369 LYS A C 1
ATOM 2860 O O . LYS A 1 369 ? 79.235 23.092 -118.739 1.00 86.94 369 LYS A O 1
ATOM 2865 N N . THR A 1 370 ? 80.577 24.755 -118.062 1.00 88.75 370 THR A N 1
ATOM 2866 C CA . THR A 1 370 ? 81.814 23.982 -118.240 1.00 88.75 370 THR A CA 1
ATOM 2867 C C . THR A 1 370 ? 81.758 22.713 -117.380 1.00 88.75 370 THR A C 1
ATOM 2869 O O . THR A 1 370 ? 81.627 22.834 -116.160 1.00 88.75 370 THR A O 1
ATOM 2872 N N . PRO A 1 371 ? 81.845 21.509 -117.975 1.00 91.44 371 PRO A N 1
ATOM 2873 C CA . PRO A 1 371 ? 81.682 20.273 -117.229 1.00 91.44 371 PRO A CA 1
ATOM 2874 C C . PRO A 1 371 ? 82.846 20.029 -116.265 1.00 91.44 371 PRO A C 1
ATOM 2876 O O . PRO A 1 371 ? 83.991 20.453 -116.481 1.00 91.44 371 PRO A O 1
ATOM 2879 N N . VAL A 1 372 ? 82.557 19.279 -115.205 1.00 90.81 372 VAL A N 1
ATOM 2880 C CA . VAL A 1 372 ? 83.585 18.581 -114.436 1.00 90.81 372 VAL A CA 1
ATOM 2881 C C . VAL A 1 372 ? 84.039 17.398 -115.280 1.00 90.81 372 VAL A C 1
ATOM 2883 O O . VAL A 1 372 ? 83.219 16.576 -115.678 1.00 90.81 372 VAL A O 1
ATOM 2886 N N . VAL A 1 373 ? 85.335 17.337 -115.581 1.00 91.38 373 VAL A N 1
ATOM 2887 C CA . VAL A 1 373 ? 85.920 16.294 -116.427 1.00 91.38 373 VAL A CA 1
ATOM 2888 C C . VAL A 1 373 ? 86.835 15.421 -115.590 1.00 91.38 373 VAL A C 1
ATOM 2890 O O . VAL A 1 373 ? 87.717 15.932 -114.901 1.00 91.38 373 VAL A O 1
ATOM 2893 N N . THR A 1 374 ? 86.654 14.115 -115.707 1.00 91.62 374 THR A N 1
ATOM 2894 C CA . THR A 1 374 ? 87.576 13.085 -115.234 1.00 91.62 374 THR A CA 1
ATOM 2895 C C . THR A 1 374 ? 88.122 12.320 -116.438 1.00 91.62 374 THR A C 1
ATOM 2897 O O . THR A 1 374 ? 87.419 12.128 -117.427 1.00 91.62 374 THR A O 1
ATOM 2900 N N . PHE A 1 375 ? 89.393 11.919 -116.413 1.00 92.88 375 PHE A N 1
ATOM 2901 C CA . PHE A 1 375 ? 90.004 11.135 -117.492 1.00 92.88 375 PHE A CA 1
ATOM 2902 C C . PHE A 1 375 ? 91.117 10.228 -116.955 1.00 92.88 375 PHE A C 1
ATOM 2904 O O . PHE A 1 375 ? 91.638 10.465 -115.867 1.00 92.88 375 PHE A O 1
ATOM 2911 N N . GLY A 1 376 ? 91.484 9.196 -117.718 1.00 92.94 376 GLY A N 1
ATOM 2912 C CA . GLY A 1 376 ? 92.575 8.277 -117.380 1.00 92.94 376 GLY A CA 1
ATOM 2913 C C . GLY A 1 376 ? 93.103 7.506 -118.592 1.00 92.94 376 GLY A C 1
ATOM 2914 O O . GLY A 1 376 ? 92.390 7.350 -119.584 1.00 92.94 376 GLY A O 1
ATOM 2915 N N . PHE A 1 377 ? 94.357 7.041 -118.534 1.00 94.56 377 PHE A N 1
ATOM 2916 C CA . PHE A 1 377 ? 94.961 6.224 -119.594 1.00 94.56 377 PHE A CA 1
ATOM 2917 C C . PHE A 1 377 ? 94.267 4.865 -119.722 1.00 94.56 377 PHE A C 1
ATOM 2919 O O . PHE A 1 377 ? 94.031 4.184 -118.730 1.00 94.56 377 PHE A O 1
ATOM 2926 N N . VAL A 1 378 ? 93.983 4.457 -120.958 1.00 94.12 378 VAL A N 1
ATOM 2927 C CA . VAL A 1 378 ? 93.374 3.156 -121.296 1.00 94.12 378 VAL A CA 1
ATOM 2928 C C . VAL A 1 378 ? 94.218 2.324 -122.263 1.00 94.12 378 VAL A C 1
ATOM 2930 O O . VAL A 1 378 ? 93.904 1.165 -122.513 1.00 94.12 378 VAL A O 1
ATOM 2933 N N . LYS A 1 379 ? 95.290 2.900 -122.818 1.00 92.25 379 LYS A N 1
ATOM 2934 C CA . LYS A 1 379 ? 96.299 2.201 -123.625 1.00 92.25 379 LYS A CA 1
ATOM 2935 C C . LYS A 1 379 ? 97.637 2.914 -123.475 1.00 92.25 379 LYS A C 1
ATOM 2937 O O . LYS A 1 379 ? 97.653 4.143 -123.519 1.00 92.25 379 LYS A O 1
ATOM 2942 N N . LEU A 1 380 ? 98.720 2.150 -123.352 1.00 93.00 380 LEU A N 1
ATOM 2943 C CA . LEU A 1 380 ? 100.108 2.611 -123.390 1.00 93.00 380 LEU A CA 1
ATOM 2944 C C . LEU A 1 380 ? 100.963 1.532 -124.061 1.00 93.00 380 LEU A C 1
ATOM 2946 O O . LEU A 1 380 ? 100.868 0.363 -123.699 1.00 93.00 380 LEU A O 1
ATOM 2950 N N . ASP A 1 381 ? 101.762 1.936 -125.037 1.00 92.69 381 ASP A N 1
ATOM 2951 C CA . ASP A 1 381 ? 102.666 1.090 -125.808 1.00 92.69 381 ASP A CA 1
ATOM 2952 C C . ASP A 1 381 ? 103.984 1.850 -125.985 1.00 92.69 381 ASP A C 1
ATOM 2954 O O . ASP A 1 381 ? 104.005 2.909 -126.614 1.00 92.69 381 ASP A O 1
ATOM 2958 N N . ASP A 1 382 ? 105.052 1.357 -125.363 1.00 91.69 382 ASP A N 1
ATOM 2959 C CA . ASP A 1 382 ? 106.361 2.008 -125.260 1.00 91.69 382 ASP A CA 1
ATOM 2960 C C . ASP A 1 382 ? 107.476 1.024 -125.630 1.00 91.69 382 ASP A C 1
ATOM 2962 O O . ASP A 1 382 ? 107.358 -0.188 -125.434 1.00 91.69 382 ASP A O 1
ATOM 2966 N N . GLU A 1 383 ? 108.553 1.543 -126.213 1.00 90.62 383 GLU A N 1
ATOM 2967 C CA . GLU A 1 383 ? 109.671 0.739 -126.698 1.00 90.62 383 GLU A CA 1
ATOM 2968 C C . GLU A 1 383 ? 110.382 0.003 -125.564 1.00 90.62 383 GLU A C 1
ATOM 2970 O O . GLU A 1 383 ? 110.816 0.575 -124.559 1.00 90.62 383 GLU A O 1
ATOM 2975 N N . ARG A 1 384 ? 110.636 -1.283 -125.798 1.00 88.06 384 ARG A N 1
ATOM 2976 C CA . ARG A 1 384 ? 111.439 -2.086 -124.887 1.00 88.06 384 ARG A CA 1
ATOM 2977 C C . ARG A 1 384 ? 112.864 -1.530 -124.782 1.00 88.06 384 ARG A C 1
ATOM 2979 O O . ARG A 1 384 ? 113.560 -1.363 -125.777 1.00 88.06 384 ARG A O 1
ATOM 2986 N N . GLY A 1 385 ? 113.333 -1.340 -123.550 1.00 87.12 385 GLY A N 1
ATOM 2987 C CA . GLY A 1 385 ? 114.688 -0.853 -123.265 1.00 87.12 385 GLY A CA 1
ATOM 2988 C C . GLY A 1 385 ? 114.788 0.666 -123.108 1.00 87.12 385 GLY A C 1
ATOM 2989 O O . GLY A 1 385 ? 115.894 1.177 -122.934 1.00 87.12 385 GLY A O 1
ATOM 2990 N N . LYS A 1 386 ? 113.655 1.377 -123.137 1.00 89.88 386 LYS A N 1
ATOM 2991 C CA . LYS A 1 386 ? 113.520 2.776 -122.722 1.00 89.88 386 LYS A CA 1
ATOM 2992 C C . LYS A 1 386 ? 112.678 2.871 -121.449 1.00 89.88 386 LYS A C 1
ATOM 2994 O O . LYS A 1 386 ? 111.938 1.948 -121.121 1.00 89.88 386 LYS A O 1
ATOM 2999 N N . ASN A 1 387 ? 112.838 3.956 -120.693 1.00 91.81 387 ASN A N 1
ATOM 3000 C CA . ASN A 1 387 ? 111.991 4.200 -119.526 1.00 91.81 387 ASN A CA 1
ATOM 3001 C C . ASN A 1 387 ? 110.640 4.746 -119.997 1.00 91.81 387 ASN A C 1
ATOM 3003 O O . ASN A 1 387 ? 110.611 5.732 -120.732 1.00 91.81 387 ASN A O 1
ATOM 3007 N N . LEU A 1 388 ? 109.540 4.177 -119.503 1.00 92.31 388 LEU A N 1
ATOM 3008 C CA . LEU A 1 388 ? 108.201 4.691 -119.775 1.00 92.31 388 LEU A CA 1
ATOM 3009 C C . LEU A 1 388 ? 107.993 6.014 -119.035 1.00 92.31 388 LEU A C 1
ATOM 3011 O O . LEU A 1 388 ? 107.873 6.049 -117.809 1.00 92.31 388 LEU A O 1
ATOM 3015 N N . ARG A 1 389 ? 107.911 7.109 -119.789 1.00 93.94 389 ARG A N 1
ATOM 3016 C CA . ARG A 1 389 ? 107.576 8.432 -119.258 1.00 93.94 389 ARG A CA 1
ATOM 3017 C C . ARG A 1 389 ? 106.418 9.008 -120.051 1.00 93.94 389 ARG A C 1
ATOM 3019 O O . ARG A 1 389 ? 106.580 9.355 -121.220 1.00 93.94 389 ARG A O 1
ATOM 3026 N N . VAL A 1 390 ? 105.239 9.072 -119.442 1.00 94.19 390 VAL A N 1
ATOM 3027 C CA . VAL A 1 390 ? 104.024 9.552 -120.101 1.00 94.19 390 VAL A CA 1
ATOM 3028 C C . VAL A 1 390 ? 103.132 10.299 -119.114 1.00 94.19 390 VAL A C 1
ATOM 3030 O O . VAL A 1 390 ? 102.943 9.858 -117.984 1.00 94.19 390 VAL A O 1
ATOM 3033 N N . THR A 1 391 ? 102.569 11.419 -119.554 1.00 94.12 391 THR A N 1
ATOM 3034 C CA . THR A 1 391 ? 101.601 12.220 -118.796 1.00 94.12 391 THR A CA 1
ATOM 3035 C C . THR A 1 391 ? 100.431 12.560 -119.702 1.00 94.12 391 THR A C 1
ATOM 3037 O O . THR A 1 391 ? 100.617 12.817 -120.893 1.00 94.12 391 THR A O 1
ATOM 3040 N N . ALA A 1 392 ? 99.223 12.551 -119.140 1.00 94.25 392 ALA A N 1
ATOM 3041 C CA . ALA A 1 392 ? 98.053 13.122 -119.780 1.00 94.25 392 ALA A CA 1
ATOM 3042 C C . ALA A 1 392 ? 97.484 14.240 -118.911 1.00 94.25 392 ALA A C 1
ATOM 3044 O O . ALA A 1 392 ? 97.333 14.068 -117.7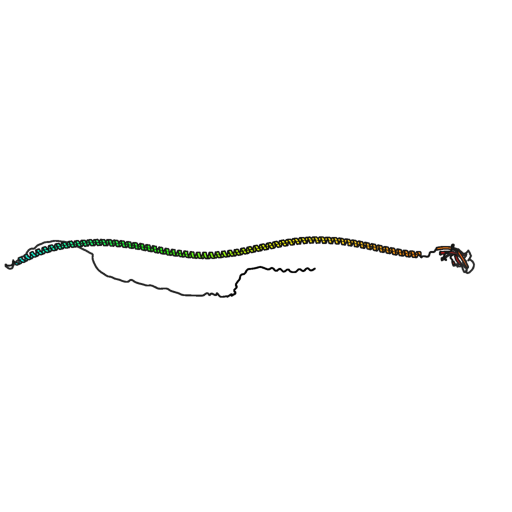03 1.00 94.25 392 ALA A O 1
ATOM 3045 N N . GLU A 1 393 ? 97.149 15.368 -119.523 1.00 94.25 393 GLU A N 1
ATOM 3046 C CA . GLU A 1 393 ? 96.580 16.523 -118.828 1.00 94.25 393 GLU A CA 1
ATOM 3047 C C . GLU A 1 393 ? 95.476 17.176 -119.662 1.00 94.25 393 GLU A C 1
ATOM 3049 O O . GLU A 1 393 ? 95.564 17.238 -120.891 1.00 94.25 393 GLU A O 1
ATOM 3054 N N . VAL A 1 394 ? 94.425 17.680 -119.007 1.00 93.88 394 VAL A N 1
ATOM 3055 C CA . VAL A 1 394 ? 93.442 18.535 -119.684 1.00 93.88 394 VAL A CA 1
ATOM 3056 C C . VAL A 1 394 ? 94.066 19.906 -119.893 1.00 93.88 394 VAL A C 1
ATOM 3058 O O . VAL A 1 394 ? 94.195 20.678 -118.946 1.00 93.88 394 VAL A O 1
ATOM 3061 N N . THR A 1 395 ? 94.406 20.234 -121.133 1.00 94.06 395 THR A N 1
ATOM 3062 C CA . THR A 1 395 ? 94.972 21.545 -121.475 1.00 94.06 395 THR A CA 1
ATOM 3063 C C . THR A 1 395 ? 93.896 22.590 -121.724 1.00 94.06 395 THR A C 1
ATOM 3065 O O . THR A 1 395 ? 94.113 23.776 -121.494 1.00 94.06 395 THR A O 1
ATOM 3068 N N . SER A 1 396 ? 92.707 22.171 -122.163 1.00 93.19 396 SER A N 1
ATOM 3069 C CA . SER A 1 396 ? 91.541 23.048 -122.222 1.00 93.19 396 SER A CA 1
ATOM 3070 C C . SER A 1 396 ? 90.245 22.270 -122.054 1.00 93.19 396 SER A C 1
ATOM 3072 O O . SER A 1 396 ? 90.088 21.156 -122.550 1.00 93.19 396 SER A O 1
ATOM 3074 N N . LYS A 1 397 ? 89.284 22.886 -121.368 1.00 91.88 397 LYS A N 1
ATOM 3075 C CA . LYS A 1 397 ? 87.900 22.421 -121.308 1.00 91.88 397 LYS A CA 1
ATOM 3076 C C . LYS A 1 397 ? 86.971 23.611 -121.469 1.00 91.88 397 LYS A C 1
ATOM 3078 O O . LYS A 1 397 ? 87.177 24.656 -120.856 1.00 91.88 397 LYS A O 1
ATOM 3083 N N . SER A 1 398 ? 85.955 23.451 -122.297 1.00 92.56 398 SER A N 1
ATOM 3084 C CA . SER A 1 398 ? 84.884 24.425 -122.479 1.00 92.56 398 SER A CA 1
ATOM 3085 C C . SER A 1 398 ? 83.539 23.713 -122.429 1.00 92.56 398 SER A C 1
ATOM 3087 O O . SER A 1 398 ? 83.462 22.517 -122.175 1.00 92.56 398 SER A O 1
ATOM 3089 N N . MET A 1 399 ? 82.462 24.440 -122.700 1.00 90.19 399 MET A N 1
ATOM 3090 C CA . MET A 1 399 ? 81.140 23.847 -122.891 1.00 90.19 399 MET A CA 1
ATOM 3091 C C 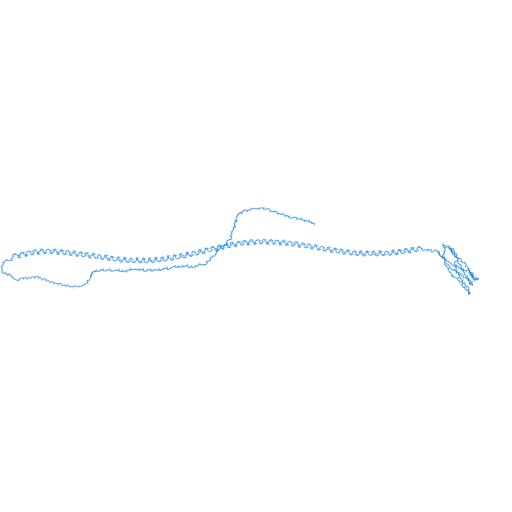. MET A 1 399 ? 81.066 22.912 -124.101 1.00 90.19 399 MET A C 1
ATOM 3093 O O . MET A 1 399 ? 80.179 22.075 -124.147 1.00 90.19 399 MET A O 1
ATOM 3097 N N . THR A 1 400 ? 81.950 23.044 -125.089 1.00 92.62 400 THR A N 1
ATOM 3098 C CA . THR A 1 400 ? 81.821 22.366 -126.391 1.00 92.62 400 THR A CA 1
ATOM 3099 C C . THR A 1 400 ? 82.901 21.334 -126.657 1.00 92.62 400 THR A C 1
ATOM 3101 O O . THR A 1 400 ? 82.726 20.483 -127.523 1.00 92.62 400 THR A O 1
ATOM 3104 N N . ARG A 1 401 ? 84.030 21.406 -125.952 1.00 94.56 401 ARG A N 1
ATOM 3105 C CA . ARG A 1 401 ? 85.174 20.540 -126.215 1.00 94.56 401 ARG A CA 1
ATOM 3106 C C . ARG A 1 401 ? 86.050 20.341 -124.995 1.00 94.56 401 ARG A C 1
ATOM 3108 O O . ARG A 1 401 ? 86.106 21.172 -124.087 1.00 94.56 401 ARG A O 1
ATOM 3115 N N . LEU A 1 402 ? 86.792 19.252 -125.061 1.00 94.69 402 LEU A N 1
ATOM 3116 C CA . LEU A 1 402 ? 87.848 18.865 -124.153 1.00 94.69 402 LEU A CA 1
ATOM 3117 C C . LEU A 1 402 ? 89.106 18.612 -124.979 1.00 94.69 402 LEU A C 1
ATOM 3119 O O . LEU A 1 402 ? 89.076 17.805 -125.901 1.00 94.69 402 LEU A O 1
ATOM 3123 N N . THR A 1 403 ? 90.211 19.250 -124.620 1.00 95.94 403 THR A N 1
ATOM 3124 C CA . THR A 1 403 ? 91.526 18.926 -125.174 1.00 95.94 403 THR A CA 1
ATOM 3125 C C . THR A 1 403 ? 92.360 18.263 -124.096 1.00 95.94 403 THR A C 1
ATOM 3127 O O . THR A 1 403 ? 92.576 18.844 -123.030 1.00 95.94 403 THR A O 1
ATOM 3130 N N . VAL A 1 404 ? 92.823 17.049 -124.379 1.00 95.38 404 VAL A N 1
ATOM 3131 C CA . VAL A 1 404 ? 93.761 16.313 -123.538 1.00 95.38 404 VAL A CA 1
ATOM 3132 C C . VAL A 1 404 ? 95.087 16.213 -124.271 1.00 95.38 404 VAL A C 1
ATOM 3134 O O . VAL A 1 404 ? 95.153 15.727 -125.401 1.00 95.38 404 VAL A O 1
ATOM 3137 N N . ARG A 1 405 ? 96.152 16.665 -123.621 1.00 96.44 405 ARG A N 1
ATOM 3138 C CA . ARG A 1 405 ? 97.519 16.494 -124.097 1.00 96.44 405 ARG A CA 1
ATOM 3139 C C . ARG A 1 405 ? 98.051 15.173 -123.594 1.00 96.44 405 ARG A C 1
ATOM 3141 O O . ARG A 1 405 ? 98.045 14.959 -122.390 1.00 96.44 405 ARG A O 1
ATOM 3148 N N . ILE A 1 406 ? 98.549 14.328 -124.491 1.00 95.88 406 ILE A N 1
ATOM 3149 C CA . ILE A 1 406 ? 99.380 13.176 -124.136 1.00 95.88 406 ILE A CA 1
ATOM 3150 C C . ILE A 1 406 ? 100.825 13.535 -124.465 1.00 95.88 406 ILE A C 1
ATOM 3152 O O . ILE A 1 406 ? 101.147 13.866 -125.607 1.00 95.88 406 ILE A O 1
ATOM 3156 N N . LEU A 1 407 ? 101.685 13.496 -123.455 1.00 94.69 407 LEU A N 1
ATOM 3157 C CA . LEU A 1 407 ? 103.068 13.947 -123.512 1.00 94.69 407 LEU A CA 1
ATOM 3158 C C . LEU A 1 407 ? 104.007 12.831 -123.051 1.00 94.69 407 LEU A C 1
ATOM 3160 O O . LEU A 1 407 ? 103.726 12.145 -122.074 1.00 94.69 407 LEU A O 1
ATOM 3164 N N . THR A 1 408 ? 105.142 12.692 -123.730 1.00 94.94 408 THR A N 1
ATOM 3165 C CA . THR A 1 408 ? 106.302 11.894 -123.316 1.00 94.94 408 THR A CA 1
ATOM 3166 C C . THR A 1 408 ? 107.553 12.776 -123.302 1.00 94.94 408 THR A C 1
ATOM 3168 O O . THR A 1 408 ? 107.556 13.867 -123.880 1.00 94.94 408 THR A O 1
ATOM 3171 N N . TRP A 1 409 ? 108.616 12.352 -122.622 1.00 94.81 409 TRP A N 1
ATOM 3172 C CA . TRP A 1 409 ? 109.847 13.137 -122.516 1.00 94.81 409 TRP A CA 1
ATOM 3173 C C . TRP A 1 409 ? 111.104 12.277 -122.464 1.00 94.81 409 TRP A C 1
ATOM 3175 O O . TRP A 1 409 ? 111.029 11.050 -122.362 1.00 94.81 409 TRP A O 1
ATOM 3185 N N . ASP A 1 410 ? 112.257 12.951 -122.529 1.00 92.75 410 ASP A N 1
ATOM 3186 C CA . ASP A 1 410 ? 113.586 12.334 -122.521 1.00 92.75 410 ASP A CA 1
ATOM 3187 C C . ASP A 1 410 ? 113.722 11.330 -123.688 1.00 92.75 410 ASP A C 1
ATOM 3189 O O . ASP A 1 410 ? 113.191 11.576 -124.778 1.00 92.75 410 ASP A O 1
ATOM 3193 N N . ASP A 1 411 ? 114.411 10.215 -123.481 1.00 91.31 411 ASP A N 1
ATOM 3194 C CA . ASP A 1 411 ? 114.655 9.168 -124.470 1.00 91.31 411 ASP A CA 1
ATOM 3195 C C . ASP A 1 411 ? 113.547 8.105 -124.608 1.00 91.31 411 ASP A C 1
ATOM 3197 O O . ASP A 1 411 ? 113.745 7.118 -125.322 1.00 91.31 411 ASP A O 1
ATOM 3201 N N . SER A 1 412 ? 112.400 8.295 -123.944 1.00 93.06 412 SER A N 1
ATOM 3202 C CA . SER A 1 412 ? 111.236 7.388 -123.991 1.00 93.06 412 SER A CA 1
ATOM 3203 C C . SER A 1 412 ? 110.715 7.232 -125.423 1.00 93.06 412 SER A C 1
ATOM 3205 O O . SER A 1 412 ? 110.870 8.142 -126.237 1.00 93.06 412 SER A O 1
ATOM 3207 N N . ARG A 1 413 ? 110.090 6.118 -125.793 1.00 92.31 413 ARG A N 1
ATOM 3208 C CA . ARG A 1 413 ? 109.650 5.926 -127.184 1.00 92.31 413 ARG A CA 1
ATOM 3209 C C . ARG A 1 413 ? 108.252 5.340 -127.206 1.00 92.31 413 ARG A C 1
ATOM 3211 O O . ARG A 1 413 ? 108.064 4.134 -127.326 1.00 92.31 413 ARG A O 1
ATOM 3218 N N . LEU A 1 414 ? 107.275 6.238 -127.137 1.00 91.44 414 LEU A N 1
ATOM 3219 C CA . LEU A 1 414 ? 105.867 5.889 -127.034 1.00 91.44 414 LEU A CA 1
ATOM 3220 C C . LEU A 1 414 ? 105.290 5.577 -128.426 1.00 91.44 414 LEU A C 1
ATOM 3222 O O . LEU A 1 414 ? 105.028 6.479 -129.229 1.00 91.44 414 LEU A O 1
ATOM 3226 N N . HIS A 1 415 ? 105.093 4.291 -128.710 1.00 90.69 415 HIS A N 1
ATOM 3227 C CA . HIS A 1 415 ? 104.465 3.789 -129.936 1.00 90.69 415 HIS A CA 1
ATOM 3228 C C . HIS A 1 415 ? 102.980 4.126 -130.001 1.00 90.69 415 HIS A C 1
ATOM 3230 O O . HIS A 1 415 ? 102.479 4.449 -131.078 1.00 90.69 415 HIS A O 1
ATOM 3236 N N . GLY A 1 416 ? 102.283 4.111 -128.864 1.00 91.19 416 GLY A N 1
ATOM 3237 C CA . GLY A 1 416 ? 100.860 4.427 -128.795 1.00 91.19 416 GLY A CA 1
ATOM 3238 C C . GLY A 1 416 ? 100.376 4.718 -127.378 1.00 91.19 416 GLY A C 1
ATOM 3239 O O . GLY A 1 416 ? 100.881 4.182 -126.401 1.00 91.19 416 GLY A O 1
ATOM 3240 N N . ALA A 1 417 ? 99.364 5.571 -127.256 1.00 93.69 417 ALA A N 1
ATOM 3241 C CA . ALA A 1 417 ? 98.733 5.902 -125.986 1.00 93.69 417 ALA A CA 1
ATOM 3242 C C . ALA A 1 417 ? 97.310 6.419 -126.193 1.00 93.69 417 ALA A C 1
ATOM 3244 O O . ALA A 1 417 ? 97.053 7.173 -127.131 1.00 93.69 417 ALA A O 1
ATOM 3245 N N . ALA A 1 418 ? 96.394 6.050 -125.301 1.00 94.50 418 ALA A N 1
ATOM 3246 C CA . ALA A 1 418 ? 95.020 6.537 -125.326 1.00 94.50 418 ALA A CA 1
ATOM 3247 C C . ALA A 1 418 ? 94.508 6.867 -123.928 1.00 94.50 418 ALA A C 1
ATOM 3249 O O . ALA A 1 418 ? 94.871 6.199 -122.960 1.00 94.50 418 ALA A O 1
ATOM 3250 N N . VAL A 1 419 ? 93.609 7.843 -123.840 1.00 95.31 419 VAL A N 1
ATOM 3251 C CA . VAL A 1 419 ? 92.866 8.210 -122.631 1.00 95.31 419 VAL A CA 1
ATOM 3252 C C . VAL A 1 419 ? 91.366 8.044 -122.852 1.00 95.31 419 VAL A C 1
ATOM 3254 O O . VAL A 1 419 ? 90.869 8.285 -123.952 1.00 95.31 419 VAL A O 1
ATOM 3257 N N . HIS A 1 420 ? 90.639 7.662 -121.805 1.00 96.44 420 HIS A N 1
ATOM 3258 C CA . HIS A 1 420 ? 89.181 7.738 -121.754 1.00 96.44 420 HIS A CA 1
ATOM 3259 C C . HIS A 1 420 ? 88.773 8.855 -120.798 1.00 96.44 420 HIS A C 1
ATOM 3261 O O . HIS A 1 420 ? 89.361 8.992 -119.726 1.00 96.44 420 HIS A O 1
ATOM 3267 N N . TRP A 1 421 ? 87.785 9.657 -121.177 1.00 95.31 421 TRP A N 1
ATOM 3268 C CA . TRP A 1 421 ? 87.312 10.808 -120.411 1.00 95.31 421 TRP A CA 1
ATOM 3269 C C . TRP A 1 421 ? 85.802 10.728 -120.164 1.00 95.31 421 TRP A C 1
ATOM 3271 O O . TRP A 1 421 ? 85.082 10.102 -120.938 1.00 95.31 421 TRP A O 1
ATOM 3281 N N . MET A 1 422 ? 85.329 11.362 -119.090 1.00 93.12 422 MET A N 1
ATOM 3282 C CA . MET A 1 422 ? 83.923 11.580 -118.750 1.00 93.12 422 MET A CA 1
ATOM 3283 C C . MET A 1 422 ? 83.745 13.026 -118.278 1.00 93.12 422 MET A C 1
ATOM 3285 O O . MET A 1 422 ? 84.498 13.510 -117.439 1.00 93.12 422 MET A O 1
ATOM 3289 N N . ALA A 1 423 ? 82.758 13.720 -118.825 1.00 92.19 423 ALA A N 1
ATOM 3290 C CA . ALA A 1 423 ? 82.443 15.113 -118.565 1.00 92.19 423 ALA A CA 1
ATOM 3291 C C . ALA A 1 423 ? 80.992 15.216 -118.081 1.00 92.19 423 ALA A C 1
ATOM 3293 O O . ALA A 1 423 ? 80.101 14.801 -118.811 1.00 92.19 423 ALA A O 1
ATOM 3294 N N . CYS A 1 424 ? 80.747 15.760 -116.886 1.00 88.25 424 CYS A N 1
ATOM 3295 C CA . CYS A 1 424 ? 79.407 15.927 -116.312 1.00 88.25 424 CYS A CA 1
ATOM 3296 C C . CYS A 1 424 ? 79.147 17.387 -115.928 1.00 88.25 424 CYS A C 1
ATOM 3298 O O . CYS A 1 424 ? 80.017 18.029 -115.332 1.00 88.25 424 CYS A O 1
ATOM 3300 N N . ALA A 1 425 ? 77.962 17.911 -116.238 1.00 82.75 425 ALA A N 1
ATOM 3301 C CA . ALA A 1 425 ? 77.548 19.265 -115.867 1.00 82.75 425 ALA A CA 1
ATOM 3302 C C . ALA A 1 425 ? 76.075 19.304 -115.464 1.00 82.75 425 ALA A C 1
ATOM 3304 O O . ALA A 1 425 ? 75.258 18.647 -116.144 1.00 82.75 425 ALA A O 1
#

Solvent-accessible surface area (backbone atoms only — not comparable to full-atom values): 25818 Å² total; per-residue (Å²): 134,90,83,89,83,85,87,86,86,82,90,81,80,87,89,82,92,86,90,82,88,87,82,86,82,89,87,81,93,76,91,76,88,88,88,83,84,89,82,80,84,88,82,82,86,81,88,86,88,88,88,79,88,82,90,87,88,79,88,86,90,84,94,84,83,86,79,89,89,80,88,86,84,85,92,84,91,81,88,80,89,77,90,76,81,88,83,89,87,86,79,84,80,80,88,82,89,90,82,69,74,69,61,56,53,53,51,54,52,49,51,54,52,51,53,54,51,52,54,54,49,51,54,52,50,51,52,49,49,51,51,49,53,50,48,52,50,50,50,49,51,52,49,52,51,48,52,50,50,50,50,50,51,53,53,48,53,52,48,51,54,51,49,52,52,49,52,50,50,50,51,52,51,49,53,52,52,52,52,50,50,55,53,48,53,52,48,52,53,52,49,53,52,50,51,51,50,52,51,51,52,49,52,52,50,52,53,51,50,54,54,48,54,54,49,52,52,52,52,52,51,51,51,53,52,51,52,54,50,51,53,53,48,54,53,49,53,52,53,48,54,54,50,51,52,53,53,52,53,52,50,53,51,50,51,54,50,52,55,53,49,55,52,50,52,53,52,49,52,53,52,52,51,55,49,51,54,50,50,53,52,51,51,53,50,51,55,53,49,55,52,50,50,54,53,48,53,55,51,52,51,51,52,52,52,52,51,52,52,51,51,53,51,52,54,52,48,53,54,49,50,53,52,49,57,57,57,72,70,53,86,81,73,79,49,73,52,70,52,76,46,66,54,59,76,50,75,47,29,74,72,68,42,82,39,73,47,79,40,72,49,69,49,96,60,64,46,97,48,66,45,56,70,51,71,46,79,76,45,79,39,62,45,88,94,44,63,91,46,76,51,74,46,77,79,45,76,45,36,46,36,40,30,37,32,44,34,34,36,47,74,20,27,36,37,32,41,26,34,39,38,38,35,38,59

Organism: Branchiostoma belcheri (NCBI:txid7741)

Mean predicted aligned error: 20.95 Å

Sequence (425 aa):
MYEQAEPVRSSLSGPGRGQTSRQEPTVHLSTSTGRVRYGKAASDKQEDGIETSSDAYEEAEAVKRHATYTSADRAYQSEASGRRARSFIRSHRSCLAAATAVVLSLIAVGLALACFINEEVSTVQEEIQELQTEMTAKDQKAQDEIQQLQSVVATMTAKDTEMTAKDQKVQDEIQQLQSVVATMTAKDTEMTAKDQKAQDEIQQLQSVVATMTAKDQKVQDEIQQLQSVVATMTAKDTEMTAKDQKVQDEIQQLQSVVATMTAKDTEMTAKDQKAQDKIQQLQSVVATMTAKDTEMIAKDQKVQDEIQQLQSVVATMTAKDQKIQALEQRPYIERCESGRLEIPWTSLRDGYGNRYRDLTATFTTPFRKTPVVTFGFVKLDDERGKNLRVTAEVTSKSMTRLTVRILTWDDSRLHGAAVHWMACA

InterPro domains:
  IPR019019 H-type lectin domain [PF09458] (361-423)
  IPR037221 H-type lectin domain superfamily [G3DSA:2.60.40.2080] (333-425)
  IPR037221 H-type lectin domain superfamily [SSF141086] (350-424)

pLDDT: mean 79.59, std 24.06, range [28.47, 98.56]

Foldseek 3Di:
DDDDDDDDDDDDDDDDDDDDDDDDDDDDDDDDDDDDDDDDDYDDDDDDDDDDDDDDDDDDDDDDDDDDDDDDDDDDDDDDDDDDDDDDDDDDDDDDDDPPDPVVVVVVVVVVVVVVVVVVVVVVVVVVVVVVVVVVVVVVVVVVVVVVVVVVVVVVVVVVVVVVVVVVVVVVVVVVVVVVVVVVVVVVVVVVVVVVVVVVVVVVVVVVVVVVVVVVVVVVVVVVVVVVVVVVVVVVVVVVVVVVVVVVVVVVVVVVVVVVVVVVVVVVVVVVVVVVVVVVVVVVVVVVVVVVVVVVVVVVVVVVVVVVVVVVVVVVVVVVVVVVVVVVPDDDWDDKDKDKWKDAFQQQADDAFKDKDKTKDWPPDFAPFFWDKDKDKDDWDWDPPDDDAWDWDFPDTTRTMTIIMIMGHGNIGTRMIMMMMMTID